Protein AF-A0A2X1QDF4-F1 (afdb_monomer_lite)

Structure (mmCIF, N/CA/C/O backbone):
data_AF-A0A2X1QDF4-F1
#
_entry.id   AF-A0A2X1QDF4-F1
#
loop_
_atom_site.group_PDB
_atom_site.id
_atom_site.type_symbol
_atom_site.label_atom_id
_atom_site.label_alt_id
_atom_site.label_comp_id
_atom_site.label_asym_id
_atom_site.label_entity_id
_atom_site.label_seq_id
_atom_site.pdbx_PDB_ins_code
_atom_site.Cartn_x
_atom_site.Cartn_y
_atom_site.Cartn_z
_atom_site.occupancy
_atom_site.B_iso_or_equiv
_atom_site.auth_seq_id
_atom_site.auth_comp_id
_atom_site.auth_asym_id
_atom_site.auth_atom_id
_atom_site.pdbx_PDB_model_num
ATOM 1 N N . MET A 1 1 ? 11.263 -20.256 -21.396 1.00 54.94 1 MET A N 1
ATOM 2 C CA . MET A 1 1 ? 12.247 -19.415 -20.663 1.00 54.94 1 MET A CA 1
ATOM 3 C C . MET A 1 1 ? 11.540 -18.807 -19.452 1.00 54.94 1 MET A C 1
ATOM 5 O O . MET A 1 1 ? 10.451 -18.285 -19.639 1.00 54.94 1 MET A O 1
ATOM 9 N N . LYS A 1 2 ? 12.070 -18.897 -18.221 1.00 68.81 2 LYS A N 1
ATOM 10 C CA . LYS A 1 2 ? 11.442 -18.217 -17.068 1.00 68.81 2 LYS A CA 1
ATOM 11 C C . LYS A 1 2 ? 11.827 -16.736 -17.085 1.00 68.81 2 LYS A C 1
ATOM 13 O O . LYS A 1 2 ? 13.004 -16.405 -16.949 1.00 68.81 2 LYS A O 1
ATOM 18 N N . TYR A 1 3 ? 10.847 -15.860 -17.288 1.00 79.25 3 TYR A N 1
ATOM 19 C CA . TYR A 1 3 ? 11.052 -14.414 -17.263 1.00 79.25 3 TYR A CA 1
ATOM 20 C C . TYR A 1 3 ? 11.155 -13.933 -15.818 1.00 79.25 3 TYR A C 1
ATOM 22 O O . TYR A 1 3 ? 10.269 -14.184 -15.009 1.00 79.25 3 TYR A O 1
ATOM 30 N N . GLN A 1 4 ? 12.256 -13.255 -15.515 1.00 83.81 4 GLN A N 1
ATOM 31 C CA . GLN A 1 4 ? 12.605 -12.790 -14.177 1.00 83.81 4 GLN A CA 1
ATOM 32 C C . GLN A 1 4 ? 13.007 -11.317 -14.245 1.00 83.81 4 GLN A C 1
ATOM 34 O O . GLN A 1 4 ? 14.184 -10.983 -14.405 1.00 83.81 4 GLN A O 1
ATOM 39 N N . LEU A 1 5 ? 12.012 -10.434 -14.335 1.00 88.62 5 LEU A N 1
ATOM 40 C CA . LEU A 1 5 ? 12.222 -8.994 -14.465 1.00 88.62 5 LEU A CA 1
ATOM 41 C C . LEU A 1 5 ? 12.079 -8.293 -13.113 1.00 88.62 5 LEU A C 1
ATOM 43 O O . LEU A 1 5 ? 11.167 -8.553 -12.326 1.00 88.62 5 LEU A O 1
ATOM 47 N N . THR A 1 6 ? 12.930 -7.302 -12.887 1.00 91.00 6 THR A N 1
ATOM 48 C CA . THR A 1 6 ? 12.725 -6.311 -11.831 1.00 91.00 6 THR A CA 1
ATOM 49 C C . THR A 1 6 ? 11.646 -5.300 -12.239 1.00 91.00 6 THR A C 1
ATOM 51 O O . THR A 1 6 ? 11.343 -5.110 -13.418 1.00 91.00 6 THR A O 1
ATOM 54 N N . ALA A 1 7 ? 11.085 -4.568 -11.270 1.00 88.81 7 ALA A N 1
ATOM 55 C CA . ALA A 1 7 ? 10.086 -3.529 -11.552 1.00 88.81 7 ALA A CA 1
ATOM 56 C C . ALA A 1 7 ? 10.603 -2.416 -12.492 1.00 88.81 7 ALA A C 1
ATOM 58 O O . ALA A 1 7 ? 9.830 -1.843 -13.261 1.00 88.81 7 ALA A O 1
ATOM 59 N N . HIS A 1 8 ? 11.904 -2.113 -12.441 1.00 93.25 8 HIS A N 1
ATOM 60 C CA . HIS A 1 8 ? 12.531 -1.110 -13.303 1.00 93.25 8 HIS A CA 1
ATOM 61 C C . HIS A 1 8 ? 12.773 -1.645 -14.721 1.00 93.25 8 HIS A C 1
ATOM 63 O O . HIS A 1 8 ? 12.490 -0.947 -15.692 1.00 93.25 8 HIS A O 1
ATOM 69 N N . GLU A 1 9 ? 13.211 -2.898 -14.858 1.00 94.75 9 GLU A N 1
ATOM 70 C CA . GLU A 1 9 ? 13.337 -3.568 -16.160 1.00 94.75 9 GLU A CA 1
ATOM 71 C C . GLU A 1 9 ? 11.977 -3.700 -16.860 1.00 94.75 9 GLU A C 1
ATOM 73 O O . GLU A 1 9 ? 11.844 -3.337 -18.029 1.00 94.75 9 GLU A O 1
ATOM 78 N N . ALA A 1 10 ? 10.941 -4.130 -16.129 1.00 94.44 10 ALA A N 1
ATOM 79 C CA . ALA A 1 10 ? 9.570 -4.217 -16.633 1.00 94.44 10 ALA A CA 1
ATOM 80 C C . ALA A 1 10 ? 9.054 -2.861 -17.142 1.00 94.44 10 ALA A C 1
ATOM 82 O O . ALA A 1 10 ? 8.398 -2.791 -18.184 1.00 94.44 10 ALA A O 1
ATOM 83 N N . ARG A 1 11 ? 9.402 -1.765 -16.450 1.00 95.75 11 ARG A N 1
ATOM 84 C CA . ARG A 1 11 ? 9.085 -0.402 -16.892 1.00 95.75 11 ARG A CA 1
ATOM 85 C C . ARG A 1 11 ? 9.759 -0.064 -18.222 1.00 95.75 11 ARG A C 1
ATOM 87 O O . ARG A 1 11 ? 9.086 0.463 -19.103 1.00 95.75 11 ARG A O 1
ATOM 94 N N . VAL A 1 12 ? 11.052 -0.353 -18.370 1.00 97.12 12 VAL A N 1
ATOM 95 C CA . VAL A 1 12 ? 11.810 -0.063 -19.600 1.00 97.12 12 VAL A CA 1
ATOM 96 C C . VAL A 1 12 ? 11.255 -0.856 -20.787 1.00 97.12 12 VAL A C 1
ATOM 98 O O . VAL A 1 12 ? 10.976 -0.265 -21.831 1.00 97.12 12 VAL A O 1
ATOM 101 N N . ILE A 1 13 ? 11.010 -2.160 -20.612 1.00 96.50 13 ILE A N 1
ATOM 102 C CA . ILE A 1 13 ? 10.411 -3.014 -21.653 1.00 96.50 13 ILE A CA 1
ATOM 103 C C . ILE A 1 13 ? 9.016 -2.503 -22.028 1.00 96.50 13 ILE A C 1
ATOM 105 O O . ILE A 1 13 ? 8.733 -2.304 -23.209 1.00 96.50 13 ILE A O 1
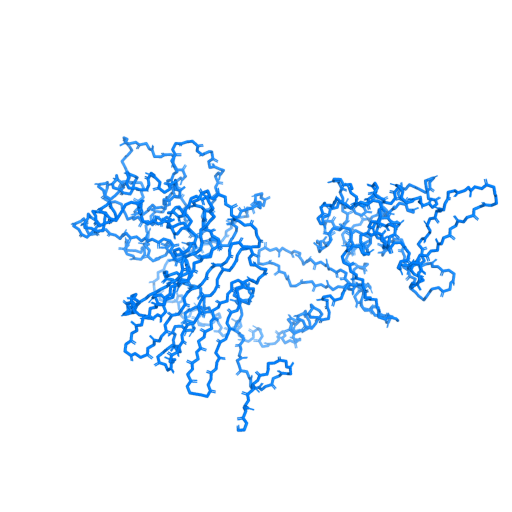ATOM 109 N N . GLY A 1 14 ? 8.166 -2.212 -21.037 1.00 96.69 14 GLY A N 1
ATOM 110 C CA . GLY A 1 14 ? 6.829 -1.670 -21.274 1.00 96.69 14 GLY A CA 1
ATOM 111 C C . GLY A 1 14 ? 6.851 -0.345 -22.045 1.00 96.69 14 GLY A C 1
ATOM 112 O O . GLY A 1 14 ? 6.025 -0.133 -22.926 1.00 96.69 14 GLY A O 1
ATOM 113 N N . CYS A 1 15 ? 7.818 0.539 -21.778 1.00 97.25 15 CYS A N 1
ATOM 114 C CA . CYS A 1 15 ? 7.968 1.792 -22.522 1.00 97.25 15 CYS A CA 1
ATOM 115 C C . CYS A 1 15 ? 8.325 1.552 -23.995 1.00 97.25 15 CYS A C 1
ATOM 117 O O . CYS A 1 15 ? 7.787 2.232 -24.867 1.00 97.25 15 CYS A O 1
ATOM 119 N N . LEU A 1 16 ? 9.214 0.599 -24.280 1.00 97.00 16 LEU A N 1
ATOM 120 C CA . LEU A 1 16 ? 9.607 0.264 -25.649 1.00 97.00 16 LEU A CA 1
ATOM 121 C C . LEU A 1 16 ? 8.455 -0.389 -26.423 1.00 97.00 16 LEU A C 1
ATOM 123 O O . LEU A 1 16 ? 8.213 0.006 -27.561 1.00 97.00 16 LEU A O 1
ATOM 127 N N . LEU A 1 17 ? 7.705 -1.301 -25.793 1.00 96.94 17 LEU A N 1
ATOM 128 C CA . LEU A 1 17 ? 6.499 -1.901 -26.378 1.00 96.94 17 LEU A CA 1
ATOM 129 C C . LEU A 1 17 ? 5.412 -0.849 -26.652 1.00 96.94 17 LEU A C 1
ATOM 131 O O . LEU A 1 17 ? 4.841 -0.811 -27.739 1.00 96.94 17 LEU A O 1
ATOM 135 N N . GLU A 1 18 ? 5.160 0.058 -25.701 1.00 97.00 18 GLU A N 1
ATOM 136 C CA . GLU A 1 18 ? 4.172 1.132 -25.866 1.00 97.00 18 GLU A CA 1
ATOM 137 C C . GLU A 1 18 ? 4.541 2.039 -27.043 1.00 97.00 18 GLU A C 1
ATOM 139 O O . GLU A 1 18 ? 3.689 2.371 -27.867 1.00 97.00 18 GLU A O 1
ATOM 144 N N . LYS A 1 19 ? 5.805 2.468 -27.130 1.00 97.00 19 LYS A N 1
ATOM 145 C CA . LYS A 1 19 ? 6.252 3.430 -28.148 1.00 97.00 19 LYS A CA 1
ATOM 146 C C . LYS A 1 19 ? 6.426 2.814 -29.527 1.00 97.00 19 LYS A C 1
ATOM 148 O O . LYS A 1 19 ? 6.257 3.544 -30.496 1.00 97.00 19 LYS A O 1
ATOM 153 N N . GLN A 1 20 ? 6.679 1.508 -29.617 1.00 96.69 20 GLN A N 1
ATOM 154 C CA . GLN A 1 20 ? 6.667 0.785 -30.889 1.00 96.69 20 GLN A CA 1
ATOM 155 C C . GLN A 1 20 ? 5.306 0.901 -31.590 1.00 96.69 20 GLN A C 1
ATOM 157 O O . GLN A 1 20 ? 5.262 1.053 -32.805 1.00 96.69 20 GLN A O 1
ATOM 162 N N . VAL A 1 21 ? 4.209 0.868 -30.824 1.00 95.75 21 VAL A N 1
ATOM 163 C CA . VAL A 1 21 ? 2.844 0.924 -31.371 1.00 95.75 21 VAL A CA 1
ATOM 164 C C . VAL A 1 21 ? 2.299 2.352 -31.420 1.00 95.75 21 VAL A C 1
ATOM 166 O O . VAL A 1 21 ? 1.736 2.770 -32.424 1.00 95.75 21 VAL A O 1
ATOM 169 N N . THR A 1 22 ? 2.460 3.124 -30.341 1.00 95.00 22 THR A N 1
ATOM 170 C CA . THR A 1 22 ? 1.823 4.452 -30.221 1.00 95.00 22 THR A CA 1
ATOM 171 C C . THR A 1 22 ? 2.556 5.569 -30.958 1.00 95.00 22 THR A C 1
ATOM 173 O O . THR A 1 22 ? 1.934 6.573 -31.291 1.00 95.00 22 THR A O 1
ATOM 176 N N . THR A 1 23 ? 3.869 5.436 -31.157 1.00 94.56 23 THR A N 1
ATOM 177 C CA . THR A 1 23 ? 4.714 6.444 -31.821 1.00 94.56 23 THR A CA 1
ATOM 178 C C . THR A 1 23 ? 5.764 5.757 -32.707 1.00 94.56 23 THR A C 1
ATOM 180 O O . THR A 1 23 ? 6.965 5.841 -32.406 1.00 94.56 23 THR A O 1
ATOM 183 N N . PRO A 1 24 ? 5.340 5.022 -33.754 1.00 93.50 24 PRO A N 1
ATOM 184 C CA . PRO A 1 24 ? 6.240 4.242 -34.603 1.00 93.50 24 PRO A CA 1
ATOM 185 C C . PRO A 1 24 ? 7.285 5.115 -35.312 1.00 93.50 24 PRO A C 1
ATOM 187 O O . PRO A 1 24 ? 8.406 4.674 -35.534 1.00 93.50 24 PRO A O 1
ATOM 190 N N . GLU A 1 25 ? 6.974 6.385 -35.582 1.00 92.75 25 GLU A N 1
ATOM 191 C CA . GLU A 1 25 ? 7.872 7.350 -36.224 1.00 92.75 25 GLU A CA 1
ATOM 192 C C . GLU A 1 25 ? 9.097 7.711 -35.370 1.00 92.75 25 GLU A C 1
ATOM 194 O O . GLU A 1 25 ? 10.119 8.164 -35.886 1.00 92.75 25 GLU A O 1
ATOM 199 N N . LYS A 1 26 ? 9.006 7.513 -34.049 1.00 90.69 26 LYS A N 1
ATOM 200 C CA . LYS A 1 26 ? 10.099 7.769 -33.096 1.00 90.69 26 LYS A CA 1
ATOM 201 C C . LYS A 1 26 ? 10.851 6.503 -32.706 1.00 90.69 26 LYS A C 1
ATOM 203 O O . LYS A 1 26 ? 11.853 6.601 -32.000 1.00 90.69 26 LYS A O 1
ATOM 208 N N . TYR A 1 27 ? 10.368 5.339 -33.124 1.00 93.31 27 TYR A N 1
ATOM 209 C CA . TYR A 1 27 ? 10.949 4.049 -32.797 1.00 93.31 27 TYR A CA 1
ATOM 210 C C . TYR A 1 27 ? 11.999 3.645 -33.850 1.00 93.31 27 TYR A C 1
ATOM 212 O O . TYR A 1 27 ? 11.766 3.870 -35.037 1.00 93.31 27 TYR A O 1
ATOM 220 N N . PRO A 1 28 ? 13.152 3.053 -33.476 1.00 95.25 28 PRO A N 1
ATOM 221 C CA . PRO A 1 28 ? 13.609 2.707 -32.125 1.00 95.25 28 PRO A CA 1
ATOM 222 C C . PRO A 1 28 ? 14.060 3.899 -31.271 1.00 95.25 28 PRO A C 1
ATOM 224 O O . PRO A 1 28 ? 14.460 4.946 -31.783 1.00 95.25 28 PRO A O 1
ATOM 227 N N . LEU A 1 29 ? 14.007 3.733 -29.945 1.00 95.75 29 LEU A N 1
ATOM 228 C CA . LEU A 1 29 ? 14.217 4.826 -28.988 1.00 95.75 29 LEU A CA 1
ATOM 229 C C . LEU A 1 29 ? 15.695 5.008 -28.620 1.00 95.75 29 LEU A C 1
ATOM 231 O O . LEU A 1 29 ? 16.404 4.031 -28.405 1.00 95.75 29 LEU A O 1
ATOM 235 N N . SER A 1 30 ? 16.147 6.254 -28.468 1.00 95.56 30 SER A N 1
ATOM 236 C CA . SER A 1 30 ? 17.421 6.568 -27.801 1.00 95.56 30 SER A CA 1
ATOM 237 C C . SER A 1 30 ? 17.284 6.500 -26.274 1.00 95.56 30 SER A C 1
ATOM 239 O O . SER A 1 30 ? 16.171 6.517 -25.745 1.00 95.56 30 SER A O 1
ATOM 241 N N . VAL A 1 31 ? 18.407 6.501 -25.551 1.00 96.12 31 VAL A N 1
ATOM 242 C CA . VAL A 1 31 ? 18.443 6.497 -24.072 1.00 96.12 31 VAL A CA 1
ATOM 243 C C . VAL A 1 31 ? 17.565 7.609 -23.483 1.00 96.12 31 VAL A C 1
ATOM 245 O O . VAL A 1 31 ? 16.684 7.341 -22.668 1.00 96.12 31 VAL A O 1
ATOM 248 N N . ASN A 1 32 ? 17.703 8.840 -23.983 1.00 95.56 32 ASN A N 1
ATOM 249 C CA . ASN A 1 32 ? 16.918 9.995 -23.528 1.00 95.56 32 ASN A CA 1
ATOM 250 C C . ASN A 1 32 ? 15.413 9.836 -23.772 1.00 95.56 32 ASN A C 1
ATOM 252 O O . ASN A 1 32 ? 14.587 10.247 -22.948 1.00 95.56 32 ASN A O 1
ATOM 256 N N . ALA A 1 33 ? 15.036 9.210 -24.890 1.00 96.44 33 ALA A N 1
ATOM 257 C CA . ALA A 1 33 ? 13.639 8.916 -25.178 1.00 96.44 33 ALA A CA 1
ATOM 258 C C . ALA A 1 33 ? 13.083 7.847 -24.220 1.00 96.44 33 ALA A C 1
ATOM 260 O O . ALA A 1 33 ? 11.949 7.984 -23.755 1.00 96.44 33 ALA A O 1
ATOM 261 N N . VAL A 1 34 ? 13.885 6.839 -23.854 1.00 96.94 34 VAL A N 1
ATOM 262 C CA . VAL A 1 34 ? 13.515 5.829 -22.847 1.00 96.94 34 VAL A CA 1
ATOM 263 C C . VAL A 1 34 ? 13.364 6.465 -21.461 1.00 96.94 34 VAL A C 1
ATOM 265 O O . VAL A 1 34 ? 12.340 6.246 -20.817 1.00 96.94 34 VAL A O 1
ATOM 268 N N . VAL A 1 35 ? 14.303 7.314 -21.025 1.00 97.19 35 VAL A N 1
ATOM 269 C CA . VAL A 1 35 ? 14.206 8.069 -19.756 1.00 97.19 35 VAL A CA 1
ATOM 270 C C . VAL A 1 35 ? 12.907 8.872 -19.706 1.00 97.19 35 VAL A C 1
ATOM 272 O O . VAL A 1 35 ? 12.126 8.763 -18.756 1.00 97.19 35 VAL A O 1
ATOM 275 N N . THR A 1 36 ? 12.629 9.625 -20.774 1.00 97.12 36 THR A N 1
ATOM 276 C CA . THR A 1 36 ? 11.406 10.427 -20.895 1.00 97.12 36 THR A CA 1
ATOM 277 C C . THR A 1 36 ? 10.156 9.551 -20.816 1.00 97.12 36 THR A C 1
ATOM 279 O O . THR A 1 36 ? 9.198 9.918 -20.139 1.00 97.12 36 THR A O 1
ATOM 282 N N . ALA A 1 37 ? 10.158 8.383 -21.467 1.00 96.25 37 ALA A N 1
ATOM 283 C CA . ALA A 1 37 ? 9.042 7.441 -21.450 1.00 96.25 37 ALA A CA 1
ATOM 284 C C . ALA A 1 37 ? 8.833 6.776 -20.074 1.00 96.25 37 ALA A C 1
ATOM 286 O O . ALA A 1 37 ? 7.688 6.586 -19.653 1.00 96.25 37 ALA A O 1
ATOM 287 N N . CYS A 1 38 ? 9.904 6.442 -19.351 1.00 95.69 38 CYS A N 1
ATOM 288 C CA . CYS A 1 38 ? 9.839 5.832 -18.018 1.00 95.69 38 CYS A CA 1
ATOM 289 C C . CYS A 1 38 ? 9.266 6.786 -16.961 1.00 95.69 38 CYS A C 1
ATOM 291 O O . CYS A 1 38 ? 8.495 6.353 -16.097 1.00 95.69 38 CYS A O 1
ATOM 293 N N . ASN A 1 39 ? 9.598 8.076 -17.077 1.00 95.75 39 ASN A N 1
ATOM 294 C CA . ASN A 1 39 ? 9.271 9.125 -16.108 1.00 95.75 39 ASN A CA 1
ATOM 295 C C . ASN A 1 39 ? 7.989 9.911 -16.451 1.00 95.75 39 ASN A C 1
ATOM 297 O O . ASN A 1 39 ? 7.716 10.961 -15.864 1.00 95.75 39 ASN A O 1
ATOM 301 N N . GLN A 1 40 ? 7.175 9.432 -17.401 1.00 94.31 40 GLN A N 1
ATOM 302 C CA . GLN A 1 40 ? 5.914 10.093 -17.746 1.00 94.31 40 GLN A CA 1
ATOM 303 C C . GLN A 1 40 ? 4.954 10.129 -16.549 1.00 94.31 40 GLN A C 1
ATOM 305 O O . GLN A 1 40 ? 4.766 9.145 -15.835 1.00 94.31 40 GLN A O 1
ATOM 310 N N . LYS A 1 41 ? 4.286 11.273 -16.358 1.00 92.38 41 LYS A N 1
ATOM 311 C CA . LYS A 1 41 ? 3.266 11.448 -15.308 1.00 92.38 41 LYS A CA 1
ATOM 312 C C . LYS A 1 41 ? 1.948 10.740 -15.634 1.00 92.38 41 LYS A C 1
ATOM 314 O O . LYS A 1 41 ? 1.140 10.504 -14.741 1.00 92.38 41 LYS A O 1
ATOM 319 N N . THR A 1 42 ? 1.707 10.431 -16.907 1.00 91.88 42 THR A N 1
ATOM 320 C CA . THR A 1 42 ? 0.485 9.780 -17.389 1.00 91.88 42 THR A CA 1
ATOM 321 C C . THR A 1 42 ? 0.787 8.346 -17.808 1.00 91.88 42 THR A C 1
ATOM 323 O O . THR A 1 42 ? 1.878 8.042 -18.275 1.00 91.88 42 THR A O 1
ATOM 326 N N . ASN A 1 43 ? -0.185 7.445 -17.640 1.00 92.38 43 ASN A N 1
ATOM 327 C CA . ASN A 1 43 ? -0.071 6.025 -18.021 1.00 92.38 43 ASN A CA 1
ATOM 328 C C . ASN A 1 43 ? 1.075 5.260 -17.338 1.00 92.38 43 ASN A C 1
ATOM 330 O O . ASN A 1 43 ? 1.528 4.243 -17.858 1.00 92.38 43 ASN A O 1
ATOM 334 N N . ARG A 1 44 ? 1.525 5.729 -16.168 1.00 94.50 44 ARG A N 1
ATOM 335 C CA . ARG A 1 44 ? 2.527 5.067 -15.326 1.00 94.50 44 ARG A CA 1
ATOM 336 C C . ARG A 1 44 ? 1.993 4.936 -13.908 1.00 94.50 44 ARG A C 1
ATOM 338 O O . ARG A 1 44 ? 1.529 5.913 -13.325 1.00 94.50 44 ARG A O 1
ATOM 345 N N . GLU A 1 45 ? 2.065 3.735 -13.348 1.00 88.75 45 GLU A N 1
ATOM 346 C CA . GLU A 1 45 ? 1.751 3.490 -11.939 1.00 88.75 45 GLU A CA 1
ATOM 347 C C . GLU A 1 45 ? 2.749 2.450 -11.395 1.00 88.75 45 GLU A C 1
ATOM 349 O O . GLU A 1 45 ? 2.717 1.304 -11.837 1.00 88.75 45 GLU A O 1
ATOM 354 N N . PRO A 1 46 ? 3.678 2.828 -10.491 1.00 92.06 46 PRO A N 1
ATOM 355 C CA . PRO A 1 46 ? 3.928 4.177 -9.969 1.00 92.06 46 PRO A CA 1
ATOM 356 C C . PRO A 1 46 ? 4.639 5.092 -10.983 1.00 92.06 46 PRO A C 1
ATOM 358 O O . PRO A 1 46 ? 5.351 4.621 -11.877 1.00 92.06 46 PRO A O 1
ATOM 361 N N . VAL A 1 47 ? 4.478 6.407 -10.814 1.00 92.44 47 VAL A N 1
ATOM 362 C CA . VAL A 1 47 ? 5.312 7.409 -11.500 1.00 92.44 47 VAL A CA 1
ATOM 363 C C . VAL A 1 47 ? 6.734 7.305 -10.945 1.00 92.44 47 VAL A C 1
ATOM 365 O O . VAL A 1 47 ? 6.913 7.252 -9.729 1.00 92.44 47 VAL A O 1
ATOM 368 N N . MET A 1 48 ? 7.721 7.229 -11.837 1.00 90.19 48 MET A N 1
ATOM 369 C CA . MET A 1 48 ? 9.140 7.080 -11.501 1.00 90.19 48 MET A CA 1
ATOM 370 C C . MET A 1 48 ? 9.927 8.343 -11.873 1.00 90.19 48 MET A C 1
ATOM 372 O O . MET A 1 48 ? 9.438 9.193 -12.618 1.00 90.19 48 MET A O 1
ATOM 376 N N . SER A 1 49 ? 11.143 8.447 -11.341 1.00 93.75 49 SER A N 1
ATOM 377 C CA . SER A 1 49 ? 12.109 9.509 -11.630 1.00 93.75 49 SER A CA 1
ATOM 378 C C . SER A 1 49 ? 13.505 8.901 -11.794 1.00 93.75 49 SER A C 1
ATOM 380 O O . SER A 1 49 ? 14.374 9.103 -10.951 1.00 93.75 49 SER A O 1
ATOM 382 N N . LEU A 1 50 ? 13.677 8.087 -12.836 1.00 93.44 50 LEU A N 1
ATOM 383 C CA . LEU A 1 50 ? 14.940 7.417 -13.151 1.00 93.44 50 LEU A CA 1
ATOM 384 C C . LEU A 1 50 ? 15.902 8.387 -13.834 1.00 93.44 50 LEU A C 1
ATOM 386 O O . LEU A 1 50 ? 15.494 9.139 -14.725 1.00 93.44 50 LEU A O 1
ATOM 390 N N . SER A 1 51 ? 17.164 8.350 -13.425 1.00 96.38 51 SER A N 1
ATOM 391 C CA . SER A 1 51 ? 18.256 9.068 -14.079 1.00 96.38 51 SER A CA 1
ATOM 392 C C . SER A 1 51 ? 18.681 8.387 -15.385 1.00 96.38 51 SER A C 1
ATOM 394 O O . SER A 1 51 ? 18.378 7.219 -15.635 1.00 96.38 51 SER A O 1
ATOM 396 N N . GLU A 1 52 ? 19.397 9.124 -16.235 1.00 96.62 52 GLU A N 1
ATOM 397 C CA . GLU A 1 52 ? 19.915 8.598 -17.503 1.00 96.62 52 GLU A CA 1
ATOM 398 C C . GLU A 1 52 ? 20.879 7.424 -17.292 1.00 96.62 52 GLU A C 1
ATOM 400 O O . GLU A 1 52 ? 20.766 6.411 -17.979 1.00 96.62 52 GLU A O 1
ATOM 405 N N . SER A 1 53 ? 21.762 7.508 -16.291 1.00 95.38 53 SER A N 1
ATOM 406 C CA . SER A 1 53 ? 22.714 6.443 -15.960 1.00 95.38 53 SER A CA 1
ATOM 407 C C . SER A 1 53 ? 22.029 5.174 -15.444 1.00 95.38 53 SER A C 1
ATOM 409 O O . SER A 1 53 ? 22.421 4.072 -15.827 1.00 95.38 53 SER A O 1
ATOM 411 N N . GLU A 1 54 ? 20.977 5.303 -14.628 1.00 95.06 54 GLU A N 1
ATOM 412 C CA . GLU A 1 54 ? 20.171 4.158 -14.184 1.00 95.06 54 GLU A CA 1
ATOM 413 C C . GLU A 1 54 ? 19.475 3.474 -15.365 1.00 95.06 54 GLU A C 1
ATOM 415 O O . GLU A 1 54 ? 19.493 2.248 -15.470 1.00 95.06 54 GLU A O 1
ATOM 420 N N . VAL A 1 55 ? 18.884 4.251 -16.280 1.00 96.75 55 VAL A N 1
ATOM 421 C CA . VAL A 1 55 ? 18.232 3.701 -17.477 1.00 96.75 55 VAL A CA 1
ATOM 422 C C . VAL A 1 55 ? 19.247 3.046 -18.409 1.00 96.75 55 VAL A C 1
ATOM 424 O O . VAL A 1 55 ? 18.966 1.964 -18.918 1.00 96.75 55 VAL A O 1
ATOM 427 N N . GLN A 1 56 ? 20.427 3.640 -18.596 1.00 96.62 56 GLN A N 1
ATOM 428 C CA . GLN A 1 56 ? 21.498 3.049 -19.396 1.00 96.62 56 GLN A CA 1
ATOM 429 C C . GLN A 1 56 ? 21.920 1.681 -18.839 1.00 96.62 56 GLN A C 1
ATOM 431 O O . GLN A 1 56 ? 21.917 0.699 -19.576 1.00 96.62 56 GLN A O 1
ATOM 436 N N . ALA A 1 57 ? 22.159 1.576 -17.528 1.00 96.38 57 ALA A N 1
ATOM 437 C CA . ALA A 1 57 ? 22.518 0.307 -16.891 1.00 96.38 57 ALA A CA 1
ATOM 438 C C . ALA A 1 57 ? 21.430 -0.778 -17.051 1.00 96.38 57 ALA A C 1
ATOM 440 O O . ALA A 1 57 ? 21.735 -1.961 -17.244 1.00 96.38 57 ALA A O 1
ATOM 441 N N . LEU A 1 58 ? 20.151 -0.386 -17.001 1.00 96.50 58 LEU A N 1
ATOM 442 C CA . LEU A 1 58 ? 19.025 -1.290 -17.258 1.00 96.50 58 LEU A CA 1
ATOM 443 C C . LEU A 1 58 ? 18.986 -1.739 -18.722 1.00 96.50 58 LEU A C 1
ATOM 445 O O . LEU A 1 58 ? 18.797 -2.925 -18.986 1.00 96.50 58 LEU A O 1
ATOM 449 N N . LEU A 1 59 ? 19.187 -0.822 -19.671 1.00 96.38 59 LEU A N 1
ATOM 450 C CA . LEU A 1 59 ? 19.241 -1.139 -21.100 1.00 96.38 59 LEU A CA 1
ATOM 451 C C . LEU A 1 59 ? 20.377 -2.122 -21.402 1.00 96.38 59 LEU A C 1
ATOM 453 O O . LEU A 1 59 ? 20.133 -3.132 -22.059 1.00 96.38 59 LEU A O 1
ATOM 457 N N . ASP A 1 60 ? 21.571 -1.894 -20.854 1.00 95.44 60 ASP A N 1
ATOM 458 C CA . ASP A 1 60 ? 22.727 -2.782 -21.029 1.00 95.44 60 ASP A CA 1
ATOM 459 C C . ASP A 1 60 ? 22.446 -4.189 -20.484 1.00 95.44 60 ASP A C 1
ATOM 461 O O . ASP A 1 60 ? 22.729 -5.198 -21.136 1.00 95.44 60 ASP A O 1
ATOM 465 N N . THR A 1 61 ? 21.808 -4.267 -19.312 1.00 95.12 61 THR A N 1
ATOM 466 C CA . THR A 1 61 ? 21.397 -5.541 -18.704 1.00 95.12 61 THR A CA 1
ATOM 467 C C . THR A 1 61 ? 20.372 -6.272 -19.573 1.00 95.12 61 THR A C 1
ATOM 469 O O . THR A 1 61 ? 20.502 -7.472 -19.821 1.00 95.12 61 THR A O 1
ATOM 472 N N . LEU A 1 62 ? 19.367 -5.560 -20.083 1.00 94.69 62 LEU A N 1
ATOM 473 C CA . LEU A 1 62 ? 18.309 -6.130 -20.917 1.00 94.69 62 LEU A CA 1
ATOM 474 C C . LEU A 1 62 ? 18.805 -6.557 -22.307 1.00 94.69 62 LEU A C 1
ATOM 476 O O . LEU A 1 62 ? 18.335 -7.568 -22.832 1.00 94.69 62 LEU A O 1
ATOM 480 N N . VAL A 1 63 ? 19.774 -5.841 -22.883 1.00 95.44 63 VAL A N 1
ATOM 481 C CA . VAL A 1 63 ? 20.464 -6.239 -24.122 1.00 95.44 63 VAL A CA 1
ATOM 482 C C . VAL A 1 63 ? 21.286 -7.506 -23.889 1.00 95.44 63 VAL A C 1
ATOM 484 O O . VAL A 1 63 ? 21.177 -8.454 -24.666 1.00 95.44 63 VAL A O 1
ATOM 487 N N . LYS A 1 64 ? 22.041 -7.577 -22.782 1.00 94.06 64 LYS A N 1
ATOM 488 C CA . LYS A 1 64 ? 22.814 -8.774 -22.405 1.00 94.06 64 LYS A CA 1
ATOM 489 C C . LYS A 1 64 ? 21.925 -10.004 -22.196 1.00 94.06 64 LYS A C 1
ATOM 491 O O . LYS A 1 64 ? 22.345 -11.118 -22.484 1.00 94.06 64 LYS A O 1
ATOM 496 N N . ARG A 1 65 ? 20.694 -9.805 -21.718 1.00 92.06 65 ARG A N 1
ATOM 497 C CA . ARG A 1 65 ? 19.672 -10.854 -21.548 1.00 92.06 65 ARG A CA 1
ATOM 498 C C . ARG A 1 65 ? 18.852 -11.126 -22.817 1.00 92.06 65 ARG A C 1
ATOM 500 O O . ARG A 1 65 ? 17.908 -11.904 -22.763 1.00 92.06 65 ARG A O 1
ATOM 507 N N . HIS A 1 66 ? 19.198 -10.488 -23.936 1.00 92.44 66 HIS A N 1
ATOM 508 C CA . HIS A 1 66 ? 18.535 -10.606 -25.238 1.00 92.44 66 HIS A CA 1
ATOM 509 C C . HIS A 1 66 ? 17.064 -10.159 -25.285 1.00 92.44 66 HIS A C 1
ATOM 511 O O . HIS A 1 66 ? 16.374 -10.433 -26.266 1.00 92.44 66 HIS A O 1
ATOM 517 N N . TYR A 1 67 ? 16.586 -9.411 -24.286 1.00 93.06 67 TYR A N 1
ATOM 518 C CA . TYR A 1 67 ? 15.253 -8.805 -24.333 1.00 93.06 67 TYR A CA 1
ATOM 519 C C . TYR A 1 67 ? 15.201 -7.566 -25.216 1.00 93.06 67 TYR A C 1
ATOM 521 O O . TYR A 1 67 ? 14.127 -7.212 -25.694 1.00 93.06 67 TYR A O 1
ATOM 529 N N . LEU A 1 68 ? 16.343 -6.918 -25.450 1.00 95.00 68 LEU A N 1
ATOM 530 C CA . LEU A 1 68 ? 16.484 -5.755 -26.320 1.00 95.00 68 LEU A CA 1
ATOM 531 C C . LEU A 1 68 ? 17.617 -5.971 -27.330 1.00 95.00 68 LEU A C 1
ATOM 533 O O . LEU A 1 68 ? 18.499 -6.808 -27.130 1.00 95.00 68 LEU A O 1
ATOM 537 N N . ARG A 1 69 ? 17.612 -5.185 -28.407 1.00 94.06 69 ARG A N 1
ATOM 538 C CA . ARG A 1 69 ? 18.702 -5.093 -29.385 1.00 94.06 69 ARG A CA 1
ATOM 539 C C . ARG A 1 69 ? 19.123 -3.641 -29.549 1.00 94.06 69 ARG A C 1
ATOM 541 O O . ARG A 1 69 ? 18.275 -2.755 -29.600 1.00 94.06 69 ARG A O 1
ATOM 548 N N . THR A 1 70 ? 20.421 -3.406 -29.667 1.00 93.31 70 THR A N 1
ATOM 549 C CA . THR A 1 70 ? 20.952 -2.104 -30.066 1.00 93.31 70 THR A CA 1
ATOM 550 C C . THR A 1 70 ? 20.916 -1.966 -31.585 1.00 93.31 70 THR A C 1
ATOM 552 O O . THR A 1 70 ? 21.300 -2.872 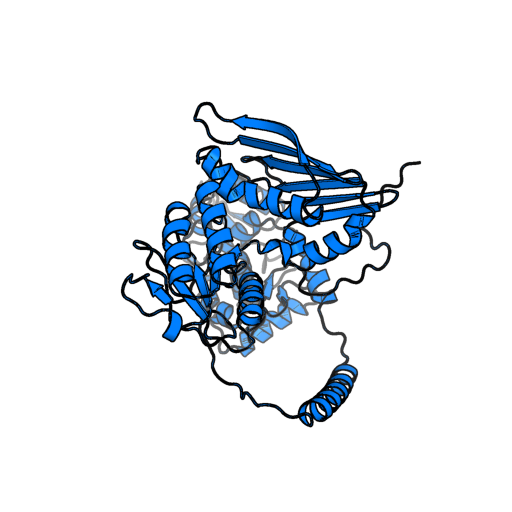-32.321 1.00 93.31 70 THR A O 1
ATOM 555 N N . VAL A 1 71 ? 20.452 -0.816 -32.060 1.00 90.50 71 VAL A N 1
ATOM 556 C CA . VAL A 1 71 ? 20.486 -0.434 -33.469 1.00 90.50 71 VAL A CA 1
ATOM 557 C C . VAL A 1 71 ? 21.412 0.757 -33.610 1.00 90.50 71 VAL A C 1
ATOM 559 O O . VAL A 1 71 ? 21.143 1.845 -33.093 1.00 90.50 71 VAL A O 1
ATOM 562 N N . SER A 1 72 ? 22.504 0.535 -34.327 1.00 84.19 72 SER A N 1
ATOM 563 C CA . SER A 1 72 ? 23.446 1.561 -34.754 1.00 84.19 72 SER A CA 1
ATOM 564 C C . SER A 1 72 ? 23.450 1.593 -36.278 1.00 84.19 72 SER A C 1
ATOM 566 O O . SER A 1 72 ? 23.899 0.648 -36.923 1.00 84.19 72 SER A O 1
ATOM 568 N N . GLY A 1 73 ? 22.905 2.664 -36.855 1.00 72.88 73 GLY A N 1
ATOM 569 C CA . GLY A 1 73 ? 22.950 2.891 -38.298 1.00 72.88 73 GLY A CA 1
ATOM 570 C C . GLY A 1 73 ? 24.322 3.409 -38.727 1.00 72.88 73 GLY A C 1
ATOM 571 O O . GLY A 1 73 ? 24.958 4.165 -37.990 1.00 72.88 73 GLY A O 1
ATOM 572 N N . PHE A 1 74 ? 24.768 3.042 -39.929 1.00 58.53 74 PHE A N 1
ATOM 573 C CA . PHE A 1 74 ? 26.006 3.569 -40.502 1.00 58.53 74 PHE A CA 1
ATOM 574 C C . PHE A 1 74 ? 25.928 5.105 -40.596 1.00 58.53 74 PHE A C 1
ATOM 576 O O . PHE A 1 74 ? 25.000 5.648 -41.191 1.00 58.53 74 PHE A O 1
ATOM 583 N N . GLY A 1 75 ? 26.860 5.810 -39.946 1.00 68.56 75 GLY A N 1
ATOM 584 C CA . GLY A 1 75 ? 26.898 7.280 -39.891 1.00 68.56 75 GLY A CA 1
ATOM 585 C C . GLY A 1 75 ? 26.102 7.938 -38.753 1.00 68.56 75 GLY A C 1
ATOM 586 O O . GLY A 1 75 ? 26.255 9.140 -38.538 1.00 68.56 75 GLY A O 1
ATOM 587 N N . ASN A 1 76 ? 25.308 7.191 -37.974 1.00 72.56 76 ASN A N 1
ATOM 588 C CA . ASN A 1 76 ? 24.572 7.740 -36.832 1.00 72.56 76 ASN A CA 1
ATOM 589 C C . ASN A 1 76 ? 25.222 7.321 -35.505 1.00 72.56 76 ASN A C 1
ATOM 591 O O . ASN A 1 76 ? 25.244 6.145 -35.154 1.00 72.56 76 ASN A O 1
ATOM 595 N N . ARG A 1 77 ? 25.753 8.299 -34.760 1.00 79.31 77 ARG A N 1
ATOM 596 C CA . ARG A 1 77 ? 26.479 8.066 -33.496 1.00 79.31 77 ARG A CA 1
ATOM 597 C C . ARG A 1 77 ? 25.565 7.724 -32.315 1.00 79.31 77 ARG A C 1
ATOM 599 O O . ARG A 1 77 ? 26.059 7.292 -31.280 1.00 79.31 77 ARG A O 1
ATOM 606 N N . VAL A 1 78 ? 24.255 7.947 -32.436 1.00 86.44 78 VAL A N 1
ATOM 607 C CA . VAL A 1 78 ? 23.306 7.735 -31.335 1.00 86.44 78 VAL A CA 1
ATOM 608 C C . VAL A 1 78 ? 22.786 6.301 -31.357 1.00 86.44 78 VAL A C 1
ATOM 610 O O . VAL A 1 78 ? 22.022 5.929 -32.248 1.00 86.44 78 VAL A O 1
ATOM 613 N N . THR A 1 79 ? 23.150 5.518 -30.341 1.00 91.12 79 THR A N 1
ATOM 614 C CA . THR A 1 79 ? 22.614 4.169 -30.128 1.00 91.12 79 THR A CA 1
ATOM 615 C C . THR A 1 79 ? 21.119 4.229 -29.831 1.00 91.12 79 THR A C 1
ATOM 617 O O . THR A 1 79 ? 20.669 4.952 -28.934 1.00 91.12 79 THR A O 1
ATOM 620 N N . LYS A 1 80 ? 20.343 3.445 -30.580 1.00 94.62 80 LYS A N 1
ATOM 621 C CA . LYS A 1 80 ? 18.909 3.252 -30.356 1.00 94.62 80 LYS A CA 1
ATOM 622 C C . LYS A 1 80 ? 18.628 1.822 -29.905 1.00 94.62 80 LYS A C 1
ATOM 624 O O . LYS A 1 80 ? 19.442 0.931 -30.130 1.00 94.62 80 LYS A O 1
ATOM 629 N N . TYR A 1 81 ? 17.479 1.605 -29.279 1.00 96.25 81 TYR A N 1
ATOM 630 C CA . TYR A 1 81 ? 17.098 0.325 -28.692 1.00 96.25 81 TYR A CA 1
ATOM 631 C C . TYR A 1 81 ? 15.770 -0.160 -29.269 1.00 96.25 81 TYR A C 1
ATOM 633 O O . TYR A 1 81 ? 14.764 0.554 -29.250 1.00 96.25 81 TYR A O 1
ATOM 641 N N . GLU A 1 82 ? 15.789 -1.395 -29.758 1.00 95.00 82 GLU A N 1
ATOM 642 C CA . GLU A 1 82 ? 14.626 -2.167 -30.182 1.00 95.00 82 GLU A CA 1
ATOM 643 C C . GLU A 1 82 ? 14.282 -3.216 -29.126 1.00 95.00 82 GLU A C 1
ATOM 645 O O . GLU A 1 82 ? 15.155 -3.749 -28.439 1.00 95.00 82 GLU A O 1
ATOM 650 N N . GLN A 1 83 ? 13.000 -3.539 -29.017 1.00 95.12 83 GLN A N 1
ATOM 651 C CA . GLN A 1 83 ? 12.501 -4.607 -28.170 1.00 95.12 83 GLN A CA 1
ATOM 652 C C . GLN A 1 83 ? 12.588 -5.925 -28.938 1.00 95.12 83 GLN A C 1
ATOM 654 O O . GLN A 1 83 ? 12.190 -6.012 -30.096 1.00 95.12 83 GLN A O 1
ATOM 659 N N . ARG A 1 84 ? 13.122 -6.948 -28.277 1.00 93.75 84 ARG A N 1
ATOM 660 C CA . ARG A 1 84 ? 13.108 -8.347 -28.723 1.00 93.75 84 ARG A CA 1
ATOM 661 C C . ARG A 1 84 ? 12.312 -9.241 -27.773 1.00 93.75 84 ARG A C 1
ATOM 663 O O . ARG A 1 84 ? 12.361 -10.461 -27.903 1.00 93.75 84 ARG A O 1
ATOM 670 N N . PHE A 1 85 ? 11.594 -8.631 -26.834 1.00 92.31 85 PHE A N 1
ATOM 671 C CA . PHE A 1 85 ? 10.841 -9.301 -25.787 1.00 92.31 85 PHE A CA 1
ATOM 672 C C . PHE A 1 85 ? 9.746 -10.202 -26.363 1.00 92.31 85 PHE A C 1
ATOM 674 O O . PHE A 1 85 ? 9.639 -11.355 -25.957 1.00 92.31 85 PHE A O 1
ATOM 681 N N . CYS A 1 86 ? 8.985 -9.708 -27.342 1.00 91.69 86 CYS A N 1
ATOM 682 C CA . CYS A 1 86 ? 7.976 -10.487 -28.057 1.00 91.69 86 CYS A CA 1
ATOM 683 C C . CYS A 1 86 ? 8.020 -10.203 -29.562 1.00 91.69 86 CYS A C 1
ATOM 685 O O . CYS A 1 86 ? 8.471 -9.138 -29.992 1.00 91.69 86 CYS A O 1
ATOM 687 N N . ASN A 1 87 ? 7.518 -11.146 -30.363 1.00 92.25 87 ASN A N 1
ATOM 688 C CA . ASN A 1 87 ? 7.411 -11.036 -31.825 1.00 92.25 87 ASN A CA 1
ATOM 689 C C . ASN A 1 87 ? 8.742 -10.766 -32.547 1.00 92.25 87 ASN A C 1
ATOM 691 O O . ASN A 1 87 ? 8.747 -10.223 -33.648 1.00 92.25 87 ASN A O 1
ATOM 695 N N . SER A 1 88 ? 9.878 -11.151 -31.958 1.00 89.00 88 SER A N 1
ATOM 696 C CA . SER A 1 88 ? 11.167 -11.090 -32.654 1.00 89.00 88 SER A CA 1
ATOM 697 C C . SER A 1 88 ? 11.353 -12.301 -33.570 1.00 89.00 88 SER A C 1
ATOM 699 O O . SER A 1 88 ? 10.734 -13.340 -33.343 1.00 89.00 88 SER A O 1
ATOM 701 N N . GLU A 1 89 ? 12.203 -12.188 -34.592 1.00 81.88 89 GLU A N 1
ATOM 702 C CA . GLU A 1 89 ? 12.439 -13.251 -35.589 1.00 81.88 89 GLU A CA 1
ATOM 703 C C . GLU A 1 89 ? 12.801 -14.598 -34.946 1.00 81.88 89 GLU A C 1
ATOM 705 O O . GLU A 1 89 ? 12.252 -15.628 -35.320 1.00 81.88 89 GLU A O 1
ATOM 710 N N . PHE A 1 90 ? 13.642 -14.567 -33.909 1.00 79.81 90 PHE A N 1
ATOM 711 C CA . PHE A 1 90 ? 14.171 -15.755 -33.226 1.00 79.81 90 PHE A CA 1
ATOM 712 C C . PHE A 1 90 ? 13.576 -15.991 -31.828 1.00 79.81 90 PHE A C 1
ATOM 714 O O . PHE A 1 90 ? 14.087 -16.820 -31.085 1.00 79.81 90 PHE A O 1
ATOM 721 N N . GLY A 1 91 ? 12.584 -15.199 -31.411 1.00 81.25 91 GLY A N 1
ATOM 722 C CA . GLY A 1 91 ? 11.969 -15.321 -30.088 1.00 81.25 91 GLY A CA 1
ATOM 723 C C . GLY A 1 91 ? 10.733 -16.216 -30.111 1.00 81.25 91 GLY A C 1
ATOM 724 O O . GLY A 1 91 ? 9.854 -16.009 -30.951 1.00 81.25 91 GLY A O 1
ATOM 725 N N . ASP A 1 92 ? 10.644 -17.136 -29.150 1.00 83.38 92 ASP A N 1
ATOM 726 C CA . ASP A 1 92 ? 9.513 -18.066 -28.997 1.00 83.38 92 ASP A CA 1
ATOM 727 C C . ASP A 1 92 ? 8.220 -17.355 -28.561 1.00 83.38 92 ASP A C 1
ATOM 729 O O . ASP A 1 92 ? 7.120 -17.773 -28.913 1.00 83.38 92 ASP A O 1
ATOM 733 N N . LEU A 1 93 ? 8.339 -16.236 -27.834 1.00 89.19 93 LEU A N 1
ATOM 734 C CA . LEU A 1 93 ? 7.189 -15.476 -27.347 1.00 89.19 93 LEU A CA 1
ATOM 735 C C . LEU A 1 93 ? 6.535 -14.676 -28.481 1.00 89.19 93 LEU A C 1
ATOM 737 O O . LEU A 1 93 ? 6.974 -13.572 -28.832 1.00 89.19 93 LEU A O 1
ATOM 741 N N . LYS A 1 94 ? 5.455 -15.231 -29.034 1.00 90.88 94 LYS A N 1
ATOM 742 C CA . LYS A 1 94 ? 4.599 -14.575 -30.030 1.00 90.88 94 LYS A CA 1
ATOM 743 C C . LYS A 1 94 ? 3.308 -14.090 -29.380 1.00 90.88 94 LYS A C 1
ATOM 745 O O . LYS A 1 94 ? 2.565 -14.891 -28.821 1.00 90.88 94 LYS A O 1
ATOM 750 N N . LEU A 1 95 ? 3.051 -12.789 -29.456 1.00 93.31 95 LEU A N 1
ATOM 751 C CA . LEU A 1 95 ? 1.871 -12.134 -28.895 1.00 93.31 95 LEU A CA 1
ATOM 752 C C . LEU A 1 95 ? 1.114 -11.406 -30.013 1.00 93.31 95 LEU A C 1
ATOM 754 O O . LEU A 1 95 ? 1.701 -10.640 -30.776 1.00 93.31 95 LEU A O 1
ATOM 758 N N . SER A 1 96 ? -0.194 -11.604 -30.092 1.00 95.31 96 SER A N 1
ATOM 759 C CA . SER A 1 96 ? -1.100 -10.818 -30.932 1.00 95.31 96 SER A CA 1
ATOM 760 C C . SER A 1 96 ? -1.111 -9.339 -30.524 1.00 95.31 96 SER A C 1
ATOM 762 O O . SER A 1 96 ? -0.676 -8.967 -29.432 1.00 95.31 96 SER A O 1
ATOM 764 N N . ALA A 1 97 ? -1.639 -8.464 -31.384 1.00 94.06 97 ALA A N 1
ATOM 765 C CA . ALA A 1 97 ? -1.711 -7.030 -31.090 1.00 94.06 97 ALA A CA 1
ATOM 766 C C . ALA A 1 97 ? -2.509 -6.727 -29.801 1.00 94.06 97 ALA A C 1
ATOM 768 O O . ALA A 1 97 ? -2.078 -5.902 -28.990 1.00 94.06 97 ALA A O 1
ATOM 769 N N . GLY A 1 98 ? -3.614 -7.448 -29.570 1.00 94.06 98 GLY A N 1
ATOM 770 C CA . GLY A 1 98 ? -4.405 -7.351 -28.340 1.00 94.06 98 GLY A CA 1
ATOM 771 C C . GLY A 1 98 ? -3.631 -7.813 -27.101 1.00 94.06 98 GLY A C 1
ATOM 772 O O . GLY A 1 98 ? -3.614 -7.114 -26.084 1.00 94.06 98 GLY A O 1
ATOM 773 N N . GLU A 1 99 ? -2.914 -8.938 -27.193 1.00 95.38 99 GLU A N 1
ATOM 774 C CA . GLU A 1 99 ? -2.063 -9.438 -26.105 1.00 95.38 99 GLU A CA 1
ATOM 775 C C . GLU A 1 99 ? -0.926 -8.458 -25.773 1.00 95.38 99 GLU A C 1
ATOM 777 O O . GLU A 1 99 ? -0.702 -8.153 -24.599 1.00 95.38 99 GLU A O 1
ATOM 782 N N . VAL A 1 100 ? -0.248 -7.897 -26.786 1.00 96.50 100 VAL A N 1
ATOM 783 C CA . VAL A 1 100 ? 0.803 -6.880 -26.596 1.00 96.50 100 VAL A CA 1
ATOM 784 C C . VAL A 1 100 ? 0.246 -5.657 -25.870 1.00 96.50 100 VAL A C 1
ATOM 786 O O . VAL A 1 100 ? 0.880 -5.156 -24.937 1.00 96.50 100 VAL A O 1
ATOM 789 N N . ALA A 1 101 ? -0.944 -5.184 -26.248 1.00 96.06 101 ALA A N 1
ATOM 790 C CA . ALA A 1 101 ? -1.581 -4.029 -25.622 1.00 96.06 101 ALA A CA 1
ATOM 791 C C . ALA A 1 101 ? -1.919 -4.280 -24.139 1.00 96.06 101 ALA A C 1
ATOM 793 O O . ALA A 1 101 ? -1.639 -3.430 -23.281 1.00 96.06 101 ALA A O 1
ATOM 794 N N . VAL A 1 102 ? -2.458 -5.461 -23.813 1.00 96.12 102 VAL A N 1
ATOM 795 C CA . VAL A 1 102 ? -2.767 -5.868 -22.431 1.00 96.12 102 VAL A CA 1
ATOM 796 C C . VAL A 1 102 ? -1.492 -6.010 -21.602 1.00 96.12 102 VAL A C 1
ATOM 798 O O . VAL A 1 102 ? -1.372 -5.367 -20.555 1.00 96.12 102 VAL A O 1
ATOM 801 N N . VAL A 1 103 ? -0.515 -6.788 -22.079 1.00 95.50 103 VAL A N 1
ATOM 802 C CA . VAL A 1 103 ? 0.752 -7.038 -21.372 1.00 95.50 103 VAL A CA 1
ATOM 803 C C . VAL A 1 103 ? 1.496 -5.732 -21.115 1.00 95.50 103 VAL A C 1
ATOM 805 O O . VAL A 1 103 ? 1.908 -5.468 -19.985 1.00 95.50 103 VAL A O 1
ATOM 808 N N . THR A 1 104 ? 1.596 -4.861 -22.120 1.00 96.81 104 THR A N 1
ATOM 809 C CA . THR A 1 104 ? 2.261 -3.557 -21.982 1.00 96.81 104 THR A CA 1
ATOM 810 C C . THR A 1 104 ? 1.577 -2.685 -20.933 1.00 96.81 104 THR A C 1
ATOM 812 O O . THR A 1 104 ? 2.232 -2.087 -20.075 1.00 96.81 104 THR A O 1
ATOM 815 N N . THR A 1 105 ? 0.243 -2.651 -20.942 1.00 96.38 105 THR A N 1
ATOM 816 C CA . THR A 1 105 ? -0.535 -1.864 -19.979 1.00 96.38 105 THR A CA 1
ATOM 817 C C . THR A 1 105 ? -0.373 -2.394 -18.551 1.00 96.38 105 THR A C 1
ATOM 819 O O . THR A 1 105 ? -0.304 -1.596 -17.609 1.00 96.38 105 THR A O 1
ATOM 822 N N . LEU A 1 106 ? -0.263 -3.716 -18.377 1.00 95.00 106 LEU A N 1
ATOM 823 C CA . LEU A 1 106 ? 0.023 -4.352 -17.090 1.00 95.00 106 LEU A CA 1
ATOM 824 C C . LEU A 1 106 ? 1.461 -4.078 -16.616 1.00 95.00 106 LEU A C 1
ATOM 826 O O . LEU A 1 106 ? 1.639 -3.742 -15.449 1.00 95.00 106 LEU A O 1
ATOM 830 N N . LEU A 1 107 ? 2.472 -4.133 -17.489 1.00 94.31 107 LEU A N 1
ATOM 831 C CA . LEU A 1 107 ? 3.870 -3.819 -17.137 1.00 94.31 107 LEU A CA 1
ATOM 832 C C . LEU A 1 107 ? 4.038 -2.364 -16.661 1.00 94.31 107 LEU A C 1
ATOM 834 O O . LEU A 1 107 ? 4.795 -2.069 -15.736 1.00 94.31 107 LEU A O 1
ATOM 838 N N . LEU A 1 108 ? 3.314 -1.428 -17.279 1.00 94.94 108 LEU A N 1
ATOM 839 C CA . LEU A 1 108 ? 3.455 0.003 -16.996 1.00 94.94 108 LEU A CA 1
ATOM 840 C C . LEU A 1 108 ? 2.660 0.481 -15.775 1.00 94.94 108 LEU A C 1
ATOM 842 O O . LEU A 1 108 ? 3.035 1.487 -15.156 1.00 94.94 108 LEU A O 1
ATOM 846 N N . ARG A 1 109 ? 1.552 -0.196 -15.450 1.00 93.56 109 ARG A N 1
ATOM 847 C CA . ARG A 1 109 ? 0.575 0.268 -14.447 1.00 93.56 109 ARG A CA 1
ATOM 848 C C . ARG A 1 109 ? 0.187 -0.783 -13.401 1.00 93.56 109 ARG A C 1
ATOM 850 O O . ARG A 1 109 ? -0.621 -0.493 -12.519 1.00 93.56 109 ARG A O 1
ATOM 857 N N . GLY A 1 110 ? 0.743 -1.986 -13.485 1.00 91.56 110 GLY A N 1
ATOM 858 C CA . GLY A 1 110 ? 0.434 -3.100 -12.598 1.00 91.56 110 GLY A CA 1
ATOM 859 C C . GLY A 1 110 ? -0.991 -3.631 -12.769 1.00 91.56 110 GLY A C 1
ATOM 860 O O . GLY A 1 110 ? -1.605 -3.520 -13.835 1.00 91.56 110 GLY A O 1
ATOM 861 N N . ALA A 1 111 ? -1.516 -4.216 -11.688 1.00 92.31 111 ALA A N 1
ATOM 862 C CA . ALA A 1 111 ? -2.744 -4.999 -11.728 1.00 92.31 111 ALA A CA 1
ATOM 863 C C . ALA A 1 111 ? -3.989 -4.165 -12.073 1.00 92.31 111 ALA A C 1
ATOM 865 O O . ALA A 1 111 ? -4.278 -3.175 -11.396 1.00 92.31 111 ALA A O 1
ATOM 866 N N . GLN A 1 112 ? -4.786 -4.582 -13.055 1.00 92.50 112 GLN A N 1
ATOM 867 C CA . GLN A 1 112 ? -5.932 -3.809 -13.569 1.00 92.50 112 GLN A CA 1
ATOM 868 C C . GLN A 1 112 ? -7.148 -4.695 -13.842 1.00 92.50 112 GLN A C 1
ATOM 870 O O . GLN A 1 112 ? -7.002 -5.900 -14.016 1.00 92.50 112 GLN A O 1
ATOM 875 N N . THR A 1 113 ? -8.355 -4.119 -13.830 1.00 93.38 113 THR A N 1
ATOM 876 C CA . THR A 1 113 ? -9.569 -4.858 -14.238 1.00 93.38 113 THR A CA 1
ATOM 877 C C . THR A 1 113 ? -9.723 -4.867 -15.765 1.00 93.38 113 THR A C 1
ATOM 879 O O . THR A 1 113 ? -9.178 -3.972 -16.418 1.00 93.38 113 THR A O 1
ATOM 882 N N . PRO A 1 114 ? -10.489 -5.808 -16.353 1.00 93.00 114 PRO A N 1
ATOM 883 C CA . PRO A 1 114 ? -10.772 -5.819 -17.792 1.00 93.00 114 PRO A CA 1
ATOM 884 C C . PRO A 1 114 ? -11.336 -4.486 -18.303 1.00 93.00 114 PRO A C 1
ATOM 886 O O . PRO A 1 114 ? -10.858 -3.952 -19.303 1.00 93.00 114 PRO A O 1
ATOM 889 N N . GLY A 1 115 ? -12.261 -3.864 -17.558 1.00 91.62 115 GLY A N 1
ATOM 890 C CA . GLY A 1 115 ? -12.795 -2.546 -17.917 1.00 91.62 115 GLY A CA 1
ATOM 891 C C . GLY A 1 115 ? -11.747 -1.423 -17.917 1.00 91.62 115 GLY A C 1
ATOM 892 O O . GLY A 1 115 ? -11.792 -0.525 -18.759 1.00 91.62 115 GLY A O 1
ATOM 893 N N . GLU A 1 116 ? -10.767 -1.465 -17.005 1.00 92.81 116 GLU A N 1
ATOM 894 C CA . GLU A 1 116 ? -9.645 -0.519 -17.019 1.00 92.81 116 GLU A CA 1
ATOM 895 C C . GLU A 1 116 ? -8.698 -0.782 -18.193 1.00 92.81 116 GLU A C 1
ATOM 897 O O . GLU A 1 116 ? -8.258 0.173 -18.834 1.00 92.81 116 GLU A O 1
ATOM 902 N N . LEU A 1 117 ? -8.398 -2.054 -18.475 1.00 94.31 117 LEU A N 1
ATOM 903 C CA . LEU A 1 117 ? -7.531 -2.461 -19.580 1.00 94.31 117 LEU A CA 1
ATOM 904 C C . LEU A 1 117 ? -8.110 -2.016 -20.920 1.00 94.31 117 LEU A C 1
ATOM 906 O O . LEU A 1 117 ? -7.397 -1.356 -21.669 1.00 94.31 117 LEU A O 1
ATOM 910 N N . ARG A 1 118 ? -9.410 -2.238 -21.157 1.00 94.12 118 ARG A N 1
ATOM 911 C CA . ARG A 1 118 ? -10.101 -1.791 -22.375 1.00 94.12 118 ARG A CA 1
ATOM 912 C C . ARG A 1 118 ? -9.861 -0.309 -22.666 1.00 94.12 118 ARG A C 1
ATOM 914 O O . ARG A 1 118 ? -9.420 0.055 -23.748 1.00 94.12 118 ARG A O 1
ATOM 921 N N . SER A 1 119 ? -10.112 0.551 -21.677 1.00 93.12 119 SER A N 1
ATOM 922 C CA . SER A 1 119 ? -9.984 2.006 -21.842 1.00 93.12 119 SER A CA 1
ATOM 923 C C . SER A 1 119 ? -8.527 2.471 -21.958 1.00 93.12 119 SER A C 1
ATOM 925 O O . SER A 1 119 ? -8.236 3.451 -22.641 1.00 93.12 119 SER A O 1
ATOM 927 N N . ARG A 1 120 ? -7.593 1.815 -21.262 1.00 93.12 120 ARG A N 1
ATOM 928 C CA . ARG A 1 120 ? -6.204 2.290 -21.142 1.00 93.12 120 ARG A CA 1
ATOM 929 C C . ARG A 1 120 ? -5.291 1.750 -22.238 1.00 93.12 120 ARG A C 1
ATOM 931 O O . ARG A 1 120 ? -4.342 2.446 -22.598 1.00 93.12 120 ARG A O 1
ATOM 938 N N . ALA A 1 121 ? -5.595 0.563 -22.756 1.00 93.94 121 ALA A N 1
ATOM 939 C CA . ALA A 1 121 ? -4.868 -0.099 -23.832 1.00 93.94 121 ALA A CA 1
ATOM 940 C C . ALA A 1 121 ? -5.370 0.303 -25.234 1.00 93.94 121 ALA A C 1
ATOM 942 O O . ALA A 1 121 ? -4.682 0.020 -26.209 1.00 93.94 121 ALA A O 1
ATOM 943 N N . GLN A 1 122 ? -6.493 1.034 -25.333 1.00 92.75 122 GLN A N 1
ATOM 944 C CA . GLN A 1 122 ? -7.139 1.426 -26.598 1.00 92.75 122 GLN A CA 1
ATOM 945 C C . GLN A 1 122 ? -6.193 2.093 -27.611 1.00 92.75 122 GLN A C 1
ATOM 947 O O . GLN A 1 122 ? -6.335 1.911 -28.811 1.00 92.75 122 GLN A O 1
ATOM 952 N N . ARG A 1 123 ? -5.192 2.850 -27.137 1.00 92.31 123 ARG A N 1
ATOM 953 C CA . ARG A 1 123 ? -4.204 3.513 -28.012 1.00 92.31 123 ARG A CA 1
ATOM 954 C C . ARG A 1 123 ? -3.188 2.563 -28.651 1.00 92.31 123 ARG A C 1
ATOM 956 O O . ARG A 1 123 ? -2.481 2.983 -29.556 1.00 92.31 123 ARG A O 1
ATOM 963 N N . MET A 1 124 ? -3.063 1.342 -28.137 1.00 93.50 124 MET A N 1
ATOM 964 C CA . MET A 1 124 ? -2.218 0.294 -28.713 1.00 93.50 124 MET A CA 1
ATOM 965 C C . MET A 1 124 ? -3.047 -0.706 -29.519 1.00 93.50 124 MET A C 1
ATOM 967 O O . MET A 1 124 ? -2.602 -1.161 -30.564 1.00 93.50 124 MET A O 1
ATOM 971 N N . TYR A 1 125 ? -4.240 -1.041 -29.032 1.00 96.44 125 TYR A N 1
ATOM 972 C CA . TYR A 1 125 ? -5.184 -1.908 -29.723 1.00 96.44 125 TYR A CA 1
ATOM 973 C C . TYR A 1 125 ? -6.604 -1.568 -29.272 1.00 96.44 125 TYR A C 1
ATOM 975 O O . TYR A 1 125 ? -6.871 -1.469 -28.070 1.00 96.44 125 TYR A O 1
ATOM 983 N N . GLU A 1 126 ? -7.506 -1.370 -30.227 1.00 95.25 126 GLU A N 1
ATOM 984 C CA . GLU A 1 126 ? -8.900 -1.045 -29.952 1.00 95.25 126 GLU A CA 1
ATOM 985 C C . GLU A 1 126 ? -9.729 -2.322 -29.807 1.00 95.25 126 GLU A C 1
ATOM 987 O O . GLU A 1 126 ? -9.927 -3.057 -30.767 1.00 95.25 126 GLU A O 1
ATOM 992 N N . PHE A 1 127 ? -10.220 -2.568 -28.591 1.00 93.75 127 PHE A N 1
ATOM 993 C CA . PHE A 1 127 ? -11.088 -3.705 -28.294 1.00 93.75 127 PHE A CA 1
ATOM 994 C C . PHE A 1 127 ? -12.549 -3.359 -28.585 1.00 93.75 127 PHE A C 1
ATOM 996 O O . PHE A 1 127 ? -13.093 -2.380 -28.049 1.00 93.75 127 PHE A O 1
ATOM 1003 N N . SER A 1 128 ? -13.190 -4.213 -29.374 1.00 91.88 128 SER A N 1
ATOM 1004 C CA . SER A 1 128 ? -14.582 -4.105 -29.803 1.00 91.88 128 SER A CA 1
ATOM 1005 C C . SER A 1 128 ? -15.557 -4.119 -28.621 1.00 91.88 128 SER A C 1
ATOM 1007 O O . SER A 1 128 ? -16.415 -3.238 -28.499 1.00 91.88 128 SER A O 1
ATOM 1009 N N . ASP A 1 129 ? -15.377 -5.040 -27.676 1.00 91.19 129 ASP A N 1
ATOM 1010 C CA . ASP A 1 129 ? -16.177 -5.136 -26.461 1.00 91.19 129 ASP A CA 1
ATOM 1011 C C . ASP A 1 129 ? -15.344 -5.534 -25.224 1.00 91.19 129 ASP A C 1
ATOM 1013 O O . ASP A 1 129 ? -14.113 -5.511 -25.223 1.00 91.19 129 ASP A O 1
ATOM 1017 N N . MET A 1 130 ? -16.017 -5.770 -24.093 1.00 90.38 130 MET A N 1
ATOM 1018 C CA . MET A 1 130 ? -15.346 -6.234 -22.872 1.00 90.38 130 MET A CA 1
ATOM 1019 C C . MET A 1 130 ? -15.013 -7.732 -22.930 1.00 90.38 130 MET A C 1
ATOM 1021 O O . MET A 1 130 ? -14.065 -8.151 -22.271 1.00 90.38 130 MET A O 1
ATOM 1025 N N . ALA A 1 131 ? -15.763 -8.510 -23.714 1.00 91.69 131 ALA A N 1
ATOM 1026 C CA . ALA A 1 131 ? -15.568 -9.946 -23.858 1.00 91.69 131 ALA A CA 1
ATOM 1027 C C . ALA A 1 131 ? -14.273 -10.254 -24.624 1.00 91.69 131 ALA A C 1
ATOM 1029 O O . ALA A 1 131 ? -13.556 -11.173 -24.246 1.00 91.69 131 ALA A O 1
ATOM 1030 N N . GLU A 1 132 ? -13.901 -9.434 -25.610 1.00 94.06 132 GLU A N 1
ATOM 1031 C CA . GLU A 1 132 ? -12.617 -9.545 -26.311 1.00 94.06 132 GLU A CA 1
ATOM 1032 C C . GLU A 1 132 ? -11.434 -9.379 -25.343 1.00 94.06 132 GLU A C 1
ATOM 1034 O O . GLU A 1 132 ? -10.480 -10.151 -25.380 1.00 94.06 132 GLU A O 1
ATOM 1039 N N . VAL A 1 133 ? -11.511 -8.422 -24.409 1.00 93.69 133 VAL A N 1
ATOM 1040 C CA . VAL A 1 133 ? -10.464 -8.228 -23.387 1.00 93.69 133 VAL A CA 1
ATOM 1041 C C . VAL A 1 133 ? -10.383 -9.423 -22.441 1.00 93.69 133 VAL A C 1
ATOM 1043 O O . VAL A 1 133 ? -9.285 -9.845 -22.080 1.00 93.69 133 VAL A O 1
ATOM 1046 N N . GLU A 1 134 ? -11.529 -9.958 -22.017 1.00 92.50 134 GLU A N 1
ATOM 1047 C CA . GLU A 1 134 ? -11.583 -11.145 -21.159 1.00 92.50 134 GLU A CA 1
ATOM 1048 C C . GLU A 1 134 ? -11.034 -12.384 -21.876 1.00 92.50 134 GLU A C 1
ATOM 1050 O O . GLU A 1 134 ? -10.224 -13.092 -21.286 1.00 92.50 134 GLU A O 1
ATOM 1055 N N . SER A 1 135 ? -11.362 -12.572 -23.157 1.00 93.44 135 SER A N 1
ATOM 1056 C CA . SER A 1 135 ? -10.839 -13.657 -23.993 1.00 93.44 135 SER A CA 1
ATOM 1057 C C . SER A 1 135 ? -9.320 -13.570 -24.173 1.00 93.44 135 SER A C 1
ATOM 1059 O O . SER A 1 135 ? -8.623 -14.569 -24.009 1.00 93.44 135 SER A O 1
ATOM 1061 N N . VAL A 1 136 ? -8.776 -12.370 -24.416 1.00 94.12 136 VAL A N 1
ATOM 1062 C CA . VAL A 1 136 ? -7.319 -12.157 -24.494 1.00 94.12 136 VAL A CA 1
ATOM 1063 C C . VAL A 1 136 ? -6.635 -12.463 -23.158 1.00 94.12 136 VAL A C 1
ATOM 1065 O O . VAL A 1 136 ? -5.565 -13.069 -23.131 1.00 94.12 136 VAL A O 1
ATOM 1068 N N . LEU A 1 137 ? -7.234 -12.056 -22.035 1.00 93.06 137 LEU A N 1
ATOM 1069 C CA . LEU A 1 137 ? -6.697 -12.345 -20.703 1.00 93.06 137 LEU A CA 1
ATOM 1070 C C . LEU A 1 137 ? -6.728 -13.839 -20.380 1.00 93.06 137 LEU A C 1
ATOM 1072 O O . LEU A 1 137 ? -5.763 -14.344 -19.815 1.00 93.06 137 LEU A O 1
ATOM 1076 N N . GLU A 1 138 ? -7.811 -14.525 -20.737 1.00 90.94 138 GLU A N 1
ATOM 1077 C CA . GLU A 1 138 ? -7.959 -15.966 -20.553 1.00 90.94 138 GLU A CA 1
ATOM 1078 C C . GLU A 1 138 ? -6.937 -16.730 -21.395 1.00 90.94 138 GLU A C 1
ATOM 1080 O O . GLU A 1 138 ? -6.200 -17.543 -20.841 1.00 90.94 138 GLU A O 1
ATOM 1085 N N . GLY A 1 139 ? -6.771 -16.361 -22.671 1.00 91.62 139 GLY A N 1
ATOM 1086 C CA . GLY A 1 139 ? -5.724 -16.911 -23.532 1.00 91.62 139 GLY A CA 1
ATOM 1087 C C . GLY A 1 139 ? -4.323 -16.742 -22.937 1.00 91.62 139 GLY A C 1
ATOM 1088 O O . GLY A 1 139 ? -3.556 -17.697 -22.879 1.00 91.62 139 GLY A O 1
ATOM 1089 N N . LEU A 1 140 ? -3.998 -15.565 -22.389 1.00 90.88 140 LEU A N 1
ATOM 1090 C CA . LEU A 1 140 ? -2.713 -15.327 -21.711 1.00 90.88 140 LEU A CA 1
ATOM 1091 C C . LEU A 1 140 ? -2.540 -16.106 -20.394 1.00 90.88 140 LEU A C 1
ATOM 1093 O O . LEU A 1 140 ? -1.412 -16.229 -19.910 1.00 90.88 140 LEU A O 1
ATOM 1097 N N . THR A 1 141 ? -3.625 -16.592 -19.787 1.00 89.44 141 THR A N 1
ATOM 1098 C CA . THR A 1 141 ? -3.591 -17.433 -18.582 1.00 89.44 141 THR A CA 1
ATOM 1099 C C . THR A 1 141 ? -3.480 -18.920 -18.929 1.00 89.44 141 THR A C 1
ATOM 1101 O O . THR A 1 141 ? -2.788 -19.639 -18.215 1.00 89.44 141 THR A O 1
ATOM 1104 N N . THR A 1 142 ? -4.116 -19.387 -20.008 1.00 88.00 142 THR A N 1
ATOM 1105 C CA . THR A 1 142 ? -4.194 -20.816 -20.375 1.00 88.00 142 THR A CA 1
ATOM 1106 C C . THR A 1 142 ? -3.173 -21.254 -21.427 1.00 88.00 142 THR A C 1
ATOM 1108 O O . THR A 1 142 ? -3.249 -22.369 -21.936 1.00 88.00 142 THR A O 1
ATOM 1111 N N . ARG A 1 143 ? -2.235 -20.381 -21.794 1.00 86.25 143 ARG A N 1
ATOM 1112 C CA . ARG A 1 143 ? -1.234 -20.631 -22.835 1.00 86.25 143 ARG A CA 1
ATOM 1113 C C . ARG A 1 143 ? -0.239 -21.739 -22.467 1.00 86.25 143 ARG A C 1
ATOM 1115 O O . ARG A 1 143 ? 0.280 -21.777 -21.353 1.00 86.25 143 ARG A O 1
ATOM 1122 N N . GLU A 1 144 ? 0.064 -22.607 -23.435 1.00 80.44 144 GLU A N 1
ATOM 1123 C CA . GLU A 1 144 ? 0.967 -23.760 -23.264 1.00 80.44 144 GLU A CA 1
ATOM 1124 C C . GLU A 1 144 ? 2.432 -23.353 -23.032 1.00 80.44 144 GLU A C 1
ATOM 1126 O O . GLU A 1 144 ? 3.165 -24.032 -22.314 1.00 80.44 144 GLU A O 1
ATOM 1131 N N . ASP A 1 145 ? 2.860 -22.213 -23.585 1.00 82.38 145 ASP A N 1
ATOM 1132 C CA . ASP A 1 145 ? 4.193 -21.629 -23.388 1.00 82.38 145 ASP A CA 1
ATOM 1133 C C . ASP A 1 145 ? 4.372 -20.952 -22.012 1.00 82.38 145 ASP A C 1
ATOM 1135 O O . ASP A 1 145 ? 5.471 -20.497 -21.669 1.00 82.38 145 ASP A O 1
ATOM 1139 N N . GLY A 1 146 ? 3.316 -20.965 -21.195 1.00 79.25 146 GLY A N 1
ATOM 1140 C CA . GLY A 1 146 ? 3.296 -20.566 -19.795 1.00 79.25 146 GLY A CA 1
ATOM 1141 C C . GLY A 1 146 ? 2.287 -19.448 -19.514 1.00 79.25 146 GLY A C 1
ATOM 1142 O O . GLY A 1 146 ? 2.030 -18.606 -20.375 1.00 79.25 146 GLY A O 1
ATOM 1143 N N . PRO A 1 147 ? 1.735 -19.380 -18.288 1.00 86.25 147 PRO A N 1
ATOM 1144 C CA . PRO A 1 147 ? 0.824 -18.308 -17.921 1.00 86.25 147 PRO A CA 1
ATOM 1145 C C . PRO A 1 147 ? 1.594 -16.984 -17.851 1.00 86.25 147 PRO A C 1
ATOM 1147 O O . PRO A 1 147 ? 2.521 -16.813 -17.055 1.00 86.25 147 PRO A O 1
ATOM 1150 N N . PHE A 1 148 ? 1.189 -16.010 -18.662 1.00 88.56 148 PHE A N 1
ATOM 1151 C CA . PHE A 1 148 ? 1.786 -14.670 -18.672 1.00 88.56 148 PHE A CA 1
ATOM 1152 C C . PHE A 1 148 ? 1.015 -13.678 -17.809 1.00 88.56 148 PHE A C 1
ATOM 1154 O O . PHE A 1 148 ? 1.553 -12.638 -17.413 1.00 88.56 148 PHE A O 1
ATOM 1161 N N . VAL A 1 149 ? -0.240 -13.998 -17.498 1.00 89.50 149 VAL A N 1
ATOM 1162 C CA . VAL A 1 149 ? -1.131 -13.185 -16.675 1.00 89.50 149 VAL A CA 1
ATOM 1163 C C . VAL A 1 149 ? -1.857 -14.079 -15.673 1.00 89.50 149 VAL A C 1
ATOM 1165 O O . VAL A 1 149 ? -2.336 -15.154 -16.021 1.00 89.50 149 VAL A O 1
ATOM 1168 N N . ALA A 1 150 ? -1.980 -13.607 -14.433 1.00 87.19 150 ALA A N 1
ATOM 1169 C CA . ALA A 1 150 ? -2.768 -14.242 -13.385 1.00 87.19 150 ALA A CA 1
ATOM 1170 C C . ALA A 1 150 ? -3.973 -13.386 -12.989 1.00 87.19 150 ALA A C 1
ATOM 1172 O O . ALA A 1 150 ? -3.869 -12.167 -12.793 1.00 87.19 150 ALA A O 1
ATOM 1173 N N . ARG A 1 151 ? -5.114 -14.053 -12.791 1.00 88.25 151 ARG A N 1
ATOM 1174 C CA . ARG A 1 151 ? -6.321 -13.464 -12.210 1.00 88.25 151 ARG A CA 1
ATOM 1175 C C . ARG A 1 151 ? -6.181 -13.394 -10.692 1.00 88.25 151 ARG A C 1
ATOM 1177 O O . ARG A 1 151 ? -6.142 -14.410 -10.011 1.00 88.25 151 ARG A O 1
ATOM 1184 N N . LEU A 1 152 ? -6.149 -12.187 -10.145 1.00 84.94 152 LEU A N 1
ATOM 1185 C CA . LEU A 1 152 ? -6.093 -11.967 -8.705 1.00 84.94 152 LEU A CA 1
ATOM 1186 C C . LEU A 1 152 ? -7.467 -12.187 -8.051 1.00 84.94 152 LEU A C 1
ATOM 1188 O O . LEU A 1 152 ? -8.498 -11.914 -8.682 1.00 84.94 152 LEU A O 1
ATOM 1192 N N . PRO A 1 153 ? -7.503 -12.587 -6.764 1.00 77.12 153 PRO A N 1
ATOM 1193 C CA . PRO A 1 153 ? -8.741 -12.695 -6.008 1.00 77.12 153 PRO A CA 1
ATOM 1194 C C . PRO A 1 153 ? -9.524 -11.384 -6.037 1.00 77.12 153 PRO A C 1
ATOM 1196 O O . PRO A 1 153 ? -8.962 -10.285 -5.949 1.00 77.12 153 PRO A O 1
ATOM 1199 N N . ARG A 1 154 ? -10.848 -11.498 -6.144 1.00 78.25 154 ARG A N 1
ATOM 1200 C CA . ARG A 1 154 ? -11.733 -10.333 -6.172 1.00 78.25 154 ARG A CA 1
ATOM 1201 C C . ARG A 1 154 ? -11.610 -9.560 -4.866 1.00 78.25 154 ARG A C 1
ATOM 1203 O O . ARG A 1 154 ? -11.811 -10.100 -3.781 1.00 78.25 154 ARG A O 1
ATOM 1210 N N . GLU A 1 155 ? -11.321 -8.264 -4.969 1.00 69.50 155 GLU A N 1
ATOM 1211 C CA . GLU A 1 155 ? -11.397 -7.376 -3.811 1.00 69.50 155 GLU A CA 1
ATOM 1212 C C . GLU A 1 155 ? -12.849 -7.353 -3.288 1.00 69.50 155 GLU A C 1
ATOM 1214 O O . GLU A 1 155 ? -13.781 -7.211 -4.091 1.00 69.50 155 GLU A O 1
ATOM 1219 N N . PRO A 1 156 ? -13.079 -7.421 -1.964 1.00 61.34 156 PRO A N 1
ATOM 1220 C CA . PRO A 1 156 ? -14.423 -7.354 -1.400 1.00 61.34 156 PRO A CA 1
ATOM 1221 C C . PRO A 1 156 ? -15.202 -6.132 -1.916 1.00 61.34 156 PRO A C 1
ATOM 1223 O O . PRO A 1 156 ? -14.729 -4.994 -1.836 1.00 61.34 156 PRO A O 1
ATOM 1226 N N . GLY A 1 157 ? -16.393 -6.370 -2.473 1.00 67.94 157 GLY A N 1
ATOM 1227 C CA . GLY A 1 157 ? -17.255 -5.331 -3.050 1.00 67.94 157 GLY A CA 1
ATOM 1228 C C . GLY A 1 157 ? -16.945 -4.934 -4.503 1.00 67.94 157 GLY A C 1
ATOM 1229 O O . GLY A 1 157 ? -17.535 -3.971 -5.000 1.00 67.94 157 GLY A O 1
ATOM 1230 N N . LYS A 1 158 ? -16.044 -5.638 -5.207 1.00 70.31 158 LYS A N 1
ATOM 1231 C CA . LYS A 1 158 ? -15.803 -5.455 -6.650 1.00 70.31 158 LYS A CA 1
ATOM 1232 C C . LYS A 1 158 ? -16.465 -6.544 -7.498 1.00 70.31 158 LYS A C 1
ATOM 1234 O O . LYS A 1 158 ? -16.420 -7.732 -7.177 1.00 70.31 158 LYS A O 1
ATOM 1239 N N . ARG A 1 159 ? -17.105 -6.114 -8.594 1.00 72.56 159 ARG A N 1
ATOM 1240 C CA . ARG A 1 159 ? -17.754 -7.010 -9.570 1.00 72.56 159 ARG A CA 1
ATOM 1241 C C . ARG A 1 159 ? -16.740 -7.748 -10.448 1.00 72.56 159 ARG A C 1
ATOM 1243 O O . ARG A 1 159 ? -16.980 -8.897 -10.772 1.00 72.56 159 ARG A O 1
ATOM 1250 N N . GLU A 1 160 ? -15.613 -7.115 -10.753 1.00 77.69 160 GLU A N 1
ATOM 1251 C CA . GLU A 1 160 ? -14.568 -7.653 -11.631 1.00 77.69 160 GLU A CA 1
ATOM 1252 C C . GLU A 1 160 ? -13.292 -7.972 -10.842 1.00 77.69 160 GLU A C 1
ATOM 1254 O O . GLU A 1 160 ? -12.920 -7.233 -9.919 1.00 77.69 160 GLU A O 1
ATOM 1259 N N . SER A 1 161 ? -12.622 -9.061 -11.221 1.00 86.50 161 SER A N 1
ATOM 1260 C CA . SER A 1 161 ? -11.272 -9.404 -10.762 1.00 86.50 161 SER A CA 1
ATOM 1261 C C . SER A 1 161 ? -10.229 -8.490 -11.408 1.00 86.50 161 SER A C 1
ATOM 1263 O O . SER A 1 161 ? -10.463 -7.897 -12.462 1.00 86.50 161 SER A O 1
ATOM 1265 N N . ARG A 1 162 ? -9.060 -8.369 -10.775 1.00 90.50 162 ARG A N 1
ATOM 1266 C CA . ARG A 1 162 ? -7.898 -7.693 -11.370 1.00 90.50 162 ARG A CA 1
ATOM 1267 C C . ARG A 1 162 ? -6.955 -8.742 -11.936 1.00 90.50 162 ARG A C 1
ATOM 1269 O O . ARG A 1 162 ? -6.845 -9.819 -11.366 1.00 90.50 162 ARG A O 1
ATOM 1276 N N . TYR A 1 163 ? -6.253 -8.403 -12.997 1.00 91.88 163 TYR A N 1
ATOM 1277 C CA . TYR A 1 163 ? -5.256 -9.251 -13.632 1.00 91.88 163 TYR A CA 1
ATOM 1278 C C . TYR A 1 163 ? -3.877 -8.627 -13.461 1.00 91.88 163 TYR A C 1
ATOM 1280 O O . TYR A 1 163 ? -3.763 -7.400 -13.461 1.00 91.88 163 TYR A O 1
ATOM 1288 N N . MET A 1 164 ? -2.847 -9.450 -13.275 1.00 91.38 164 MET A N 1
ATOM 1289 C CA . MET A 1 164 ? -1.455 -9.025 -13.113 1.00 91.38 164 MET A CA 1
ATOM 1290 C C . MET A 1 164 ? -0.545 -9.886 -13.983 1.00 91.38 164 MET A C 1
ATOM 1292 O O . MET A 1 164 ? -0.750 -11.092 -14.069 1.00 91.38 164 MET A O 1
ATOM 1296 N N . HIS A 1 165 ? 0.460 -9.278 -14.609 1.00 91.62 165 HIS A N 1
ATOM 1297 C CA . HIS A 1 165 ? 1.436 -10.018 -15.406 1.00 91.62 165 HIS A CA 1
ATOM 1298 C C . HIS A 1 165 ? 2.377 -10.857 -14.519 1.00 91.62 165 HIS A C 1
ATOM 1300 O O . HIS A 1 165 ? 2.606 -10.523 -13.354 1.00 91.62 165 HIS A O 1
ATOM 1306 N N . LEU A 1 166 ? 2.971 -11.904 -15.090 1.00 89.50 166 LEU A N 1
ATOM 1307 C CA . LEU A 1 166 ? 3.821 -12.872 -14.385 1.00 89.50 166 LEU A CA 1
ATOM 1308 C C . LEU A 1 166 ? 5.314 -12.778 -14.738 1.00 89.50 166 LEU A C 1
ATOM 1310 O O . LEU A 1 166 ? 6.115 -13.568 -14.266 1.00 89.50 166 LEU A O 1
ATOM 1314 N N . PHE A 1 167 ? 5.719 -11.764 -15.506 1.00 87.56 167 PHE A N 1
ATOM 1315 C CA . PHE A 1 167 ? 7.118 -11.576 -15.918 1.00 87.56 167 PHE A CA 1
ATOM 1316 C C . PHE A 1 167 ? 8.099 -11.102 -14.818 1.00 87.56 167 PHE A C 1
ATOM 1318 O O . PHE A 1 167 ? 9.272 -10.907 -15.127 1.00 87.56 167 PHE A O 1
ATOM 1325 N N . CYS A 1 168 ? 7.656 -10.870 -13.572 1.00 83.81 168 CYS A N 1
ATOM 1326 C CA . CYS A 1 168 ? 8.498 -10.348 -12.479 1.00 83.81 168 CYS A CA 1
ATOM 1327 C C . CYS A 1 168 ? 8.694 -11.347 -11.324 1.00 83.81 168 CYS A C 1
ATOM 1329 O O . CYS A 1 168 ? 7.778 -12.093 -10.988 1.00 83.81 168 CYS A O 1
ATOM 1331 N N . ASP A 1 169 ? 9.850 -11.260 -10.654 1.00 58.03 169 ASP A N 1
ATOM 1332 C CA . ASP A 1 169 ? 10.375 -12.240 -9.676 1.00 58.03 169 ASP A CA 1
ATOM 1333 C C . ASP A 1 169 ? 9.505 -12.515 -8.438 1.00 58.03 169 ASP A C 1
ATOM 1335 O O . ASP A 1 169 ? 9.591 -13.585 -7.844 1.00 58.03 169 ASP A O 1
ATOM 1339 N N . ASP A 1 170 ? 8.641 -11.582 -8.035 1.00 53.00 170 ASP A N 1
ATOM 1340 C CA . ASP A 1 170 ? 7.843 -11.706 -6.801 1.00 53.00 170 ASP A CA 1
ATOM 1341 C C . ASP A 1 170 ? 6.565 -12.564 -6.968 1.00 53.00 170 ASP A C 1
ATOM 1343 O O . ASP A 1 170 ? 5.747 -12.674 -6.043 1.00 53.00 170 ASP A O 1
ATOM 1347 N N . MET A 1 171 ? 6.356 -13.167 -8.145 1.00 52.75 171 MET A N 1
ATOM 1348 C CA . MET A 1 171 ? 5.036 -13.657 -8.552 1.00 52.75 171 MET A CA 1
ATOM 1349 C C . MET A 1 171 ? 4.818 -15.171 -8.464 1.00 52.75 171 MET A C 1
ATOM 1351 O O . MET A 1 171 ? 3.654 -15.562 -8.434 1.00 52.75 171 MET A O 1
ATOM 1355 N N . ASP A 1 172 ? 5.848 -16.012 -8.303 1.00 45.03 172 ASP A N 1
ATOM 1356 C CA . ASP A 1 172 ? 5.650 -17.444 -7.981 1.00 45.03 172 ASP A CA 1
ATOM 1357 C C . ASP A 1 172 ? 4.812 -17.585 -6.691 1.00 45.03 172 ASP A C 1
ATOM 1359 O O . ASP A 1 172 ? 3.893 -18.398 -6.595 1.00 45.03 172 ASP A O 1
ATOM 1363 N N . THR A 1 173 ? 5.016 -16.678 -5.730 1.00 47.16 173 THR A N 1
ATOM 1364 C CA . THR A 1 173 ? 4.191 -16.534 -4.521 1.00 47.16 173 THR A CA 1
ATOM 1365 C C . THR A 1 173 ? 2.741 -16.125 -4.798 1.00 47.16 173 THR A C 1
ATOM 1367 O O . THR A 1 173 ? 1.851 -16.491 -4.029 1.00 47.16 173 THR A O 1
ATOM 1370 N N . LEU A 1 174 ? 2.492 -15.354 -5.862 1.00 47.81 174 LEU A N 1
ATOM 1371 C CA . LEU A 1 174 ? 1.164 -14.887 -6.276 1.00 47.81 174 LEU A CA 1
ATOM 1372 C C . LEU A 1 174 ? 0.410 -15.936 -7.097 1.00 47.81 174 LEU A C 1
ATOM 1374 O O . LEU A 1 174 ? -0.778 -16.100 -6.863 1.00 47.81 174 LEU A O 1
ATOM 1378 N N . ILE A 1 175 ? 1.086 -16.698 -7.960 1.00 48.97 175 ILE A N 1
ATOM 1379 C CA . ILE A 1 175 ? 0.511 -17.868 -8.643 1.00 48.97 175 ILE A CA 1
ATOM 1380 C C . ILE A 1 175 ? 0.130 -18.924 -7.603 1.00 48.97 175 ILE A C 1
ATOM 1382 O O . ILE A 1 175 ? -1.035 -19.290 -7.522 1.00 48.97 175 ILE A O 1
ATOM 1386 N N . THR A 1 176 ? 1.046 -19.277 -6.692 1.00 49.44 176 THR A N 1
ATOM 1387 C CA . THR A 1 176 ? 0.769 -20.255 -5.623 1.00 49.44 176 THR A CA 1
ATOM 1388 C C . THR A 1 176 ? -0.372 -19.801 -4.701 1.00 49.44 176 THR A C 1
ATOM 1390 O O . THR A 1 176 ? -1.135 -20.619 -4.197 1.00 49.44 176 THR A O 1
ATOM 1393 N N . THR A 1 177 ? -0.526 -18.490 -4.454 1.00 45.31 177 THR A N 1
ATOM 1394 C CA . THR A 1 177 ? -1.678 -17.984 -3.683 1.00 45.31 177 THR A CA 1
ATOM 1395 C C . THR A 1 177 ? -2.960 -17.892 -4.499 1.00 45.31 177 THR A C 1
ATOM 1397 O O . THR A 1 177 ? -4.018 -18.035 -3.906 1.00 45.31 177 THR A O 1
ATOM 1400 N N . VAL A 1 178 ? -2.904 -17.674 -5.814 1.00 47.88 178 VAL A N 1
ATOM 1401 C CA . VAL A 1 178 ? -4.078 -17.703 -6.699 1.00 47.88 178 VAL A CA 1
ATOM 1402 C C . VAL A 1 178 ? -4.569 -19.138 -6.900 1.00 47.88 178 VAL A C 1
ATOM 1404 O O . VAL A 1 178 ? -5.769 -19.355 -6.809 1.00 47.88 178 VAL A O 1
ATOM 1407 N N . GLU A 1 179 ? -3.673 -20.111 -7.068 1.00 48.50 179 GLU A N 1
ATOM 1408 C CA . GLU A 1 179 ? -3.985 -21.546 -7.147 1.00 48.50 179 GLU A CA 1
ATOM 1409 C C . GLU A 1 179 ? -4.497 -22.089 -5.806 1.00 48.50 179 GLU A C 1
ATOM 1411 O O . GLU A 1 179 ? -5.509 -22.777 -5.770 1.00 48.50 179 GLU A O 1
ATOM 1416 N N . ALA A 1 180 ? -3.893 -21.698 -4.676 1.00 44.91 180 ALA A N 1
ATOM 1417 C CA . ALA A 1 180 ? -4.394 -22.065 -3.345 1.00 44.91 180 ALA A CA 1
ATOM 1418 C C . ALA A 1 180 ? -5.708 -21.353 -2.947 1.00 44.91 180 ALA A C 1
ATOM 1420 O O . ALA A 1 180 ? -6.298 -21.690 -1.920 1.00 44.91 180 ALA A O 1
ATOM 1421 N N . LEU A 1 181 ? -6.136 -20.340 -3.711 1.00 42.88 181 LEU A N 1
ATOM 1422 C CA . LEU A 1 181 ? -7.405 -19.616 -3.545 1.00 42.88 181 LEU A CA 1
ATOM 1423 C C . LEU A 1 181 ? -8.387 -19.879 -4.698 1.00 42.88 181 LEU A C 1
ATOM 1425 O O . LEU A 1 181 ? -9.486 -19.316 -4.687 1.00 42.88 181 LEU A O 1
ATOM 1429 N N . ALA A 1 182 ? -8.011 -20.698 -5.683 1.00 37.12 182 ALA A N 1
ATOM 1430 C CA . ALA A 1 182 ? -8.940 -21.206 -6.673 1.00 37.12 182 ALA A CA 1
ATOM 1431 C C . ALA A 1 182 ? -9.912 -22.135 -5.931 1.00 37.12 182 ALA A C 1
ATOM 1433 O O . ALA A 1 182 ? -9.462 -22.987 -5.160 1.00 37.12 182 ALA A O 1
ATOM 1434 N N . PRO A 1 183 ? -11.235 -21.962 -6.082 1.00 38.94 183 PRO A N 1
ATOM 1435 C CA . PRO A 1 183 ? -12.162 -22.965 -5.593 1.00 38.94 183 PRO A CA 1
ATOM 1436 C C . PRO A 1 183 ? -11.811 -24.279 -6.295 1.00 38.94 183 PRO A C 1
ATOM 1438 O O . PRO A 1 183 ? -11.743 -24.312 -7.521 1.00 38.94 183 PRO A O 1
ATOM 1441 N N . LEU A 1 184 ? -11.565 -25.337 -5.519 1.00 38.00 184 LEU A N 1
ATOM 1442 C CA . LEU A 1 184 ? -11.809 -26.687 -6.012 1.00 38.00 184 LEU A CA 1
ATOM 1443 C C . LEU A 1 184 ? -13.264 -26.698 -6.488 1.00 38.00 184 LEU A C 1
ATOM 1445 O O . LEU A 1 184 ? -14.126 -26.170 -5.780 1.00 38.00 184 LEU A O 1
ATOM 1449 N N . ASP A 1 185 ? -13.506 -27.220 -7.686 1.00 38.94 185 ASP A N 1
ATOM 1450 C CA . ASP A 1 185 ? -14.845 -27.453 -8.217 1.00 38.94 185 ASP A CA 1
ATOM 1451 C C . ASP A 1 185 ? -15.637 -28.321 -7.227 1.00 38.94 185 ASP A C 1
ATOM 1453 O O . ASP A 1 185 ? -15.564 -29.545 -7.241 1.00 38.94 185 ASP A O 1
ATOM 1457 N N . ASP A 1 186 ? -16.361 -27.667 -6.326 1.00 42.69 186 ASP A N 1
ATOM 1458 C CA . ASP A 1 186 ? -17.290 -28.281 -5.386 1.00 42.69 186 ASP A CA 1
ATOM 1459 C C . ASP A 1 186 ? -18.520 -27.374 -5.255 1.00 42.69 186 ASP A C 1
ATOM 1461 O O . ASP A 1 186 ? -18.834 -26.777 -4.222 1.00 42.69 186 ASP A O 1
ATOM 1465 N N . ASP A 1 187 ? -19.202 -27.213 -6.391 1.00 45.75 187 ASP A N 1
ATOM 1466 C CA . ASP A 1 187 ? -20.502 -26.538 -6.497 1.00 45.75 187 ASP A CA 1
ATOM 1467 C C . ASP A 1 187 ? -21.602 -27.330 -5.740 1.00 45.75 187 ASP A C 1
ATOM 1469 O O . ASP A 1 187 ? -22.690 -26.811 -5.481 1.00 45.75 187 ASP A O 1
ATOM 1473 N N . GLY A 1 188 ? -21.309 -28.580 -5.347 1.00 45.03 188 GLY A N 1
ATOM 1474 C CA . GLY A 1 188 ? -22.183 -29.466 -4.575 1.00 45.03 188 GLY A CA 1
ATOM 1475 C C . GLY A 1 188 ? -22.166 -29.178 -3.073 1.00 45.03 188 GLY A C 1
ATOM 1476 O O . GLY A 1 188 ? -23.227 -28.965 -2.485 1.00 45.03 188 GLY A O 1
ATOM 1477 N N . ASP A 1 189 ? -20.984 -29.094 -2.455 1.00 48.88 189 ASP A N 1
ATOM 1478 C CA . ASP A 1 189 ? -20.856 -28.849 -1.008 1.00 48.88 189 ASP A CA 1
ATOM 1479 C C . ASP A 1 189 ? -21.263 -27.418 -0.620 1.00 48.88 189 ASP A C 1
ATOM 1481 O O . ASP A 1 189 ? -21.828 -27.179 0.449 1.00 48.88 189 ASP A O 1
ATOM 1485 N N . LEU A 1 190 ? -21.078 -26.448 -1.526 1.00 50.84 190 LEU A N 1
ATOM 1486 C CA . LEU A 1 190 ? -21.589 -25.088 -1.338 1.00 50.84 190 LEU A CA 1
ATOM 1487 C C . LEU A 1 190 ? -23.117 -25.028 -1.383 1.00 50.84 190 LEU A C 1
ATOM 1489 O O . LEU A 1 190 ? -23.692 -24.310 -0.570 1.00 50.84 190 LEU A O 1
ATOM 1493 N N . ARG A 1 191 ? -23.787 -25.777 -2.270 1.00 56.59 191 ARG A N 1
ATOM 1494 C CA . ARG A 1 191 ? -25.259 -25.836 -2.287 1.00 56.59 191 ARG A CA 1
ATOM 1495 C C . ARG A 1 191 ? -25.806 -26.535 -1.054 1.00 56.59 191 ARG A C 1
ATOM 1497 O O . ARG A 1 191 ? -26.697 -25.979 -0.430 1.00 56.59 191 ARG A O 1
ATOM 1504 N N . ALA A 1 192 ? -25.220 -27.660 -0.650 1.00 56.19 192 ALA A N 1
ATOM 1505 C CA . ALA A 1 192 ? -25.627 -28.374 0.560 1.00 56.19 192 ALA A CA 1
ATOM 1506 C C . ALA A 1 192 ? -25.430 -27.524 1.827 1.00 56.19 192 ALA A C 1
ATOM 1508 O O . ALA A 1 192 ? -26.292 -27.485 2.703 1.00 56.19 192 ALA A O 1
ATOM 1509 N N . ARG A 1 193 ? -24.324 -26.772 1.911 1.00 57.62 193 ARG A N 1
ATOM 1510 C CA . ARG A 1 193 ? -24.090 -25.828 3.014 1.00 57.62 193 ARG A CA 1
ATOM 1511 C C . ARG A 1 193 ? -24.988 -24.607 2.938 1.00 57.62 193 ARG A C 1
ATOM 1513 O O . ARG A 1 193 ? -25.367 -24.109 3.988 1.00 57.62 193 ARG A O 1
ATOM 1520 N N . VAL A 1 194 ? -25.327 -24.119 1.746 1.00 62.72 194 VAL A N 1
ATOM 1521 C CA . VAL A 1 194 ? -26.306 -23.038 1.583 1.00 62.72 194 VAL A CA 1
ATOM 1522 C C . VAL A 1 194 ? -27.693 -23.517 1.997 1.00 62.72 194 VAL A C 1
ATOM 1524 O O . VAL A 1 194 ? -28.330 -22.799 2.744 1.00 62.72 194 VAL A O 1
ATOM 1527 N N . GLU A 1 195 ? -28.116 -24.730 1.646 1.00 64.31 195 GLU A N 1
ATOM 1528 C CA . GLU A 1 195 ? -29.398 -25.307 2.078 1.00 64.31 195 GLU A CA 1
ATOM 1529 C C . GLU A 1 195 ? -29.449 -25.533 3.594 1.00 64.31 195 GLU A C 1
ATOM 1531 O O . GLU A 1 195 ? -30.422 -25.158 4.245 1.00 64.31 195 GLU A O 1
ATOM 1536 N N . ALA A 1 196 ? -28.377 -26.072 4.184 1.00 62.84 196 ALA A N 1
ATOM 1537 C CA . ALA A 1 196 ? -28.272 -26.248 5.632 1.00 62.84 196 ALA A CA 1
ATOM 1538 C C . ALA A 1 196 ? -28.265 -24.898 6.372 1.00 62.84 196 ALA A C 1
ATOM 1540 O O . ALA A 1 196 ? -28.965 -24.731 7.368 1.00 62.84 196 ALA A O 1
ATOM 1541 N N . LEU A 1 197 ? -27.533 -23.906 5.852 1.00 56.19 197 LEU A N 1
ATOM 1542 C CA . LEU A 1 197 ? -27.514 -22.548 6.399 1.00 56.19 197 LEU A CA 1
ATOM 1543 C C . LEU A 1 197 ? -28.838 -21.816 6.166 1.00 56.19 197 LEU A C 1
ATOM 1545 O O . LEU A 1 197 ? -29.230 -21.013 7.000 1.00 56.19 197 LEU A O 1
ATOM 1549 N N . GLU A 1 198 ? -29.539 -22.067 5.063 1.00 64.81 198 GLU A N 1
ATOM 1550 C CA . GLU A 1 198 ? -30.870 -21.520 4.793 1.00 64.81 198 GLU A CA 1
ATOM 1551 C C . GLU A 1 198 ? -31.922 -22.150 5.708 1.00 64.81 198 GLU A C 1
ATOM 1553 O O . GLU A 1 198 ? -32.806 -21.428 6.170 1.00 64.81 198 GLU A O 1
ATOM 1558 N N . GLY A 1 199 ? -31.777 -23.434 6.049 1.00 66.69 199 GLY A N 1
ATOM 1559 C CA . GLY A 1 199 ? -32.556 -24.130 7.074 1.00 66.69 199 GLY A CA 1
ATOM 1560 C C . GLY A 1 199 ? -32.313 -23.574 8.479 1.00 66.69 199 GLY A C 1
ATOM 1561 O O . GLY A 1 199 ? -33.264 -23.172 9.147 1.00 66.69 199 GLY A O 1
ATOM 1562 N N . GLU A 1 200 ? -31.051 -23.431 8.895 1.00 53.19 200 GLU A N 1
ATOM 1563 C CA . GLU A 1 200 ? -30.691 -22.793 10.173 1.00 53.19 200 GLU A CA 1
ATOM 1564 C C . GLU A 1 200 ? -31.156 -21.330 10.223 1.00 53.19 200 GLU A C 1
ATOM 1566 O O . GLU A 1 200 ? -31.653 -20.852 11.240 1.00 53.19 200 GLU A O 1
ATOM 1571 N N . VAL A 1 201 ? -31.053 -20.602 9.107 1.00 53.44 201 VAL A N 1
ATOM 1572 C CA . VAL A 1 201 ? -31.566 -19.235 8.982 1.00 53.44 201 VAL A CA 1
ATOM 1573 C C . VAL A 1 201 ? -33.097 -19.213 9.001 1.00 53.44 201 VAL A C 1
ATOM 1575 O O . VAL A 1 201 ? -33.654 -18.237 9.491 1.00 53.44 201 VAL A O 1
ATOM 1578 N N . ALA A 1 202 ? -33.796 -20.237 8.507 1.00 52.06 202 ALA A N 1
ATOM 1579 C CA . ALA A 1 202 ? -35.253 -20.345 8.590 1.00 52.06 202 ALA A CA 1
ATOM 1580 C C . ALA A 1 202 ? -35.720 -20.630 10.028 1.00 52.06 202 ALA A C 1
ATOM 1582 O O . ALA A 1 202 ? -36.647 -19.966 10.500 1.00 52.06 202 ALA A O 1
ATOM 1583 N N . GLU A 1 203 ? -35.030 -21.511 10.758 1.00 43.53 203 GLU A N 1
ATOM 1584 C CA . GLU A 1 203 ? -35.264 -21.732 12.191 1.00 43.53 203 GLU A CA 1
ATOM 1585 C C . GLU A 1 203 ? -34.957 -20.470 13.010 1.00 43.53 203 GLU A C 1
ATOM 1587 O O . GLU A 1 203 ? -35.793 -20.026 13.800 1.00 43.53 203 GLU A O 1
ATOM 1592 N N . LEU A 1 204 ? -33.829 -19.798 12.751 1.00 40.97 204 LEU A N 1
ATOM 1593 C CA . LEU A 1 204 ? -33.457 -18.540 13.413 1.00 40.97 204 LEU A CA 1
ATOM 1594 C C . LEU A 1 204 ? -34.383 -17.367 13.044 1.00 40.97 204 LEU A C 1
ATOM 1596 O O . LEU A 1 204 ? -34.586 -16.472 13.864 1.00 40.97 204 LEU A O 1
ATOM 1600 N N . LYS A 1 205 ? -34.978 -17.363 11.842 1.00 40.75 205 LYS A N 1
ATOM 1601 C CA . LYS A 1 205 ? -35.991 -16.378 11.407 1.00 40.75 205 LYS A CA 1
ATOM 1602 C C . LYS A 1 205 ? -37.377 -16.624 12.008 1.00 40.75 205 LYS A C 1
ATOM 1604 O O . LYS A 1 205 ? -38.188 -15.699 11.998 1.00 40.75 205 LYS A O 1
ATOM 1609 N N . SER A 1 206 ? -37.660 -17.826 12.517 1.00 34.97 206 SER A N 1
ATOM 1610 C CA . SER A 1 206 ? -38.910 -18.123 13.234 1.00 34.97 206 SER A CA 1
ATOM 1611 C C . SER A 1 206 ? -38.920 -17.572 14.671 1.00 34.97 206 SER A C 1
ATOM 1613 O O . SER A 1 206 ? -39.985 -17.415 15.270 1.00 34.97 206 SER A O 1
ATOM 1615 N N . ALA A 1 207 ? -37.755 -17.179 15.201 1.00 28.98 207 ALA A N 1
ATOM 1616 C CA . ALA A 1 207 ? -37.644 -16.416 16.439 1.00 28.98 207 ALA A CA 1
ATOM 1617 C C . ALA A 1 207 ? -37.950 -14.921 16.191 1.00 28.98 207 ALA A C 1
ATOM 1619 O O . ALA A 1 207 ? -37.468 -14.326 15.221 1.00 28.98 207 ALA A O 1
ATOM 1620 N N . PRO A 1 208 ? -38.742 -14.256 17.050 1.00 25.16 208 PRO A N 1
ATOM 1621 C CA . PRO A 1 208 ? -39.219 -12.914 16.760 1.00 25.16 208 PRO A CA 1
ATOM 1622 C C . PRO A 1 208 ? -38.096 -11.888 16.959 1.00 25.16 208 PRO A C 1
ATOM 1624 O O . PRO A 1 208 ? -37.721 -11.612 18.097 1.00 25.16 208 PRO A O 1
ATOM 1627 N N . ARG A 1 209 ? -37.608 -11.273 15.864 1.00 24.52 209 ARG A N 1
ATOM 1628 C CA . ARG A 1 209 ? -37.555 -9.803 15.654 1.00 24.52 209 ARG A CA 1
ATOM 1629 C C . ARG A 1 209 ? -36.814 -9.364 14.367 1.00 24.52 209 ARG A C 1
ATOM 1631 O O . ARG A 1 209 ? -35.630 -9.609 14.194 1.00 24.52 209 ARG A O 1
ATOM 1638 N N . PHE A 1 210 ? -37.559 -8.576 13.581 1.00 21.69 210 PHE A N 1
ATOM 1639 C CA . PHE A 1 210 ? -37.224 -7.448 12.685 1.00 21.69 210 PHE A CA 1
ATOM 1640 C C . PHE A 1 210 ? -36.274 -7.609 11.476 1.00 21.69 210 PHE A C 1
ATOM 1642 O O . PHE A 1 210 ? -35.066 -7.790 11.576 1.00 21.69 210 PHE A O 1
ATOM 1649 N N . ALA A 1 211 ? -36.877 -7.385 10.303 1.00 22.52 211 ALA A N 1
ATOM 1650 C CA . ALA A 1 211 ? -36.305 -7.387 8.962 1.00 22.52 211 ALA A CA 1
ATOM 1651 C C . ALA A 1 211 ? -35.466 -6.139 8.615 1.00 22.52 211 ALA A C 1
ATOM 1653 O O . ALA A 1 211 ? -35.800 -5.021 9.007 1.00 22.52 211 ALA A O 1
ATOM 1654 N N . VAL A 1 212 ? -34.456 -6.318 7.751 1.00 25.12 212 VAL A N 1
ATOM 1655 C CA . VAL A 1 212 ? -33.855 -5.250 6.932 1.00 25.12 212 VAL A CA 1
ATOM 1656 C C . VAL A 1 212 ? -33.637 -5.771 5.506 1.00 25.12 212 VAL A C 1
ATOM 1658 O O . VAL A 1 212 ? -32.926 -6.749 5.292 1.00 25.12 212 VAL A O 1
ATOM 1661 N N . THR A 1 213 ? -34.246 -5.106 4.523 1.00 23.23 213 THR A N 1
ATOM 1662 C CA . THR A 1 213 ? -34.074 -5.348 3.078 1.00 23.23 213 THR A CA 1
ATOM 1663 C C . THR A 1 213 ? -32.818 -4.665 2.504 1.00 23.23 213 THR A C 1
ATOM 1665 O O . THR A 1 213 ? -32.424 -3.608 3.006 1.00 23.23 213 THR A O 1
ATOM 1668 N N . PRO A 1 214 ? -32.225 -5.176 1.402 1.00 32.56 214 PRO A N 1
ATOM 1669 C CA . PRO A 1 214 ? -31.013 -4.625 0.800 1.00 32.56 214 PRO A CA 1
ATOM 1670 C C . PRO A 1 214 ? -31.309 -3.747 -0.429 1.00 32.56 214 PRO A C 1
ATOM 1672 O O . PRO A 1 214 ? -32.012 -4.168 -1.339 1.00 32.56 214 PRO A O 1
ATOM 1675 N N . SER A 1 215 ? -30.711 -2.556 -0.525 1.00 24.39 215 SER A N 1
ATOM 1676 C CA . SER A 1 215 ? -30.260 -1.979 -1.810 1.00 24.39 215 SER A CA 1
ATOM 1677 C C . SER A 1 215 ? -29.493 -0.661 -1.611 1.00 24.39 215 SER A C 1
ATOM 1679 O O . SER A 1 215 ? -29.834 0.153 -0.757 1.00 24.39 215 SER A O 1
ATOM 1681 N N . GLY A 1 216 ? -28.449 -0.433 -2.422 1.00 21.75 216 GLY A N 1
ATOM 1682 C CA . GLY A 1 216 ? -27.868 0.906 -2.626 1.00 21.75 216 GLY A CA 1
ATOM 1683 C C . GLY A 1 216 ? -26.335 0.990 -2.688 1.00 21.75 216 GLY A C 1
ATOM 1684 O O . GLY A 1 216 ? -25.664 1.115 -1.668 1.00 21.75 216 GLY A O 1
ATOM 1685 N N . ARG A 1 217 ? -25.784 1.000 -3.912 1.00 24.56 217 ARG A N 1
ATOM 1686 C CA . ARG A 1 217 ? -24.362 1.223 -4.273 1.00 24.56 217 ARG A CA 1
ATOM 1687 C C . ARG A 1 217 ? -23.795 2.580 -3.818 1.00 24.56 217 ARG A C 1
ATOM 1689 O O . ARG A 1 217 ? -24.491 3.588 -3.860 1.00 24.56 217 ARG A O 1
ATOM 1696 N N . LEU A 1 218 ? -22.471 2.638 -3.595 1.00 21.86 218 LEU A N 1
ATOM 1697 C CA . LEU A 1 218 ? -21.669 3.877 -3.538 1.00 21.86 218 LEU A CA 1
ATOM 1698 C C . LEU A 1 218 ? -20.334 3.769 -4.293 1.00 21.86 218 LEU A C 1
ATOM 1700 O O . LEU A 1 218 ? -19.651 2.748 -4.249 1.00 21.86 218 LEU A O 1
ATOM 1704 N N . LYS A 1 219 ? -19.975 4.870 -4.966 1.00 21.31 219 LYS A N 1
ATOM 1705 C CA . LYS A 1 219 ? -18.812 5.067 -5.849 1.00 21.31 219 LYS A CA 1
ATOM 1706 C C . LYS A 1 219 ? -17.504 5.325 -5.071 1.00 21.31 219 LYS A C 1
ATOM 1708 O O . LYS A 1 219 ? -17.517 5.949 -4.014 1.00 21.31 219 LYS A O 1
ATOM 1713 N N . ARG A 1 220 ? -16.369 4.867 -5.631 1.00 24.77 220 ARG A N 1
ATOM 1714 C CA . ARG A 1 220 ? -14.993 5.075 -5.127 1.00 24.77 220 ARG A CA 1
ATOM 1715 C C . ARG A 1 220 ? -14.469 6.466 -5.509 1.00 24.77 220 ARG A C 1
ATOM 1717 O O . ARG A 1 220 ? -14.346 6.772 -6.688 1.00 24.77 220 ARG A O 1
ATOM 1724 N N . GLY A 1 221 ? -14.043 7.223 -4.506 1.00 22.58 221 GLY A N 1
ATOM 1725 C CA . GLY A 1 221 ? -13.102 8.335 -4.596 1.00 22.58 221 GLY A CA 1
ATOM 1726 C C . GLY A 1 221 ? -12.421 8.478 -3.233 1.00 22.58 221 GLY A C 1
ATOM 1727 O O . GLY A 1 221 ? -13.068 8.267 -2.215 1.00 22.58 221 GLY A O 1
ATOM 1728 N N . ASP A 1 222 ? -11.127 8.789 -3.220 1.00 22.48 222 ASP A N 1
ATOM 1729 C CA . ASP A 1 222 ? -10.267 9.032 -2.048 1.00 22.48 222 ASP A CA 1
ATOM 1730 C C . ASP A 1 222 ? -9.515 7.804 -1.478 1.00 22.48 222 ASP A C 1
ATOM 1732 O O . ASP A 1 222 ? -9.871 7.179 -0.470 1.00 22.48 222 ASP A O 1
ATOM 1736 N N . LYS A 1 223 ? -8.375 7.513 -2.120 1.00 24.69 223 LYS A N 1
ATOM 1737 C CA . LYS A 1 223 ? -7.256 6.732 -1.579 1.00 24.69 223 LYS A CA 1
ATOM 1738 C C . LYS A 1 223 ? -6.463 7.629 -0.612 1.00 24.69 223 LYS A C 1
ATOM 1740 O O . LYS A 1 223 ? -5.861 8.587 -1.064 1.00 24.69 223 LYS A O 1
ATOM 1745 N N . ILE A 1 224 ? -6.541 7.334 0.689 1.00 23.88 224 ILE A N 1
ATOM 1746 C CA . ILE A 1 224 ? -5.618 7.592 1.825 1.00 23.88 224 ILE A CA 1
ATOM 1747 C C . ILE A 1 224 ? -6.482 7.309 3.079 1.00 23.88 224 ILE A C 1
ATOM 1749 O O . ILE A 1 224 ? -7.573 7.856 3.193 1.00 23.88 224 ILE A O 1
ATOM 1753 N N . ALA A 1 225 ? -6.039 6.423 3.984 1.00 26.41 225 ALA A N 1
ATOM 1754 C CA . ALA A 1 225 ? -6.694 6.025 5.257 1.00 26.41 225 ALA A CA 1
ATOM 1755 C C . ALA A 1 225 ? -7.692 4.830 5.283 1.00 26.41 225 ALA A C 1
ATOM 1757 O O . ALA A 1 225 ? -8.546 4.758 6.169 1.00 26.41 225 ALA A O 1
ATOM 1758 N N . HIS A 1 226 ? -7.568 3.830 4.398 1.00 26.69 226 HIS A N 1
ATOM 1759 C CA . HIS A 1 226 ? -8.552 2.728 4.321 1.00 26.69 226 HIS A CA 1
ATOM 1760 C C . HIS A 1 226 ? -8.420 1.589 5.361 1.00 26.69 226 HIS A C 1
ATOM 1762 O O . HIS A 1 226 ? -9.321 0.765 5.469 1.00 26.69 226 HIS A O 1
ATOM 1768 N N . TRP A 1 227 ? -7.360 1.536 6.173 1.00 26.42 227 TRP A N 1
ATOM 1769 C CA . TRP A 1 227 ? -7.169 0.427 7.132 1.00 26.42 227 TRP A CA 1
ATOM 1770 C C . TRP A 1 227 ? -7.623 0.711 8.560 1.00 26.42 227 TRP A C 1
ATOM 1772 O O . TRP A 1 227 ? -7.795 -0.218 9.341 1.00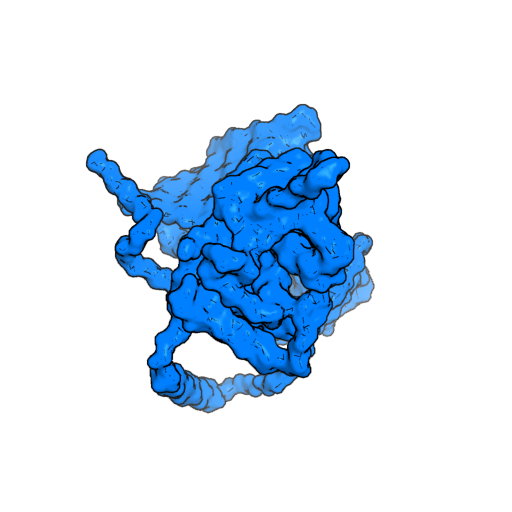 26.42 227 TRP A O 1
ATOM 1782 N N . GLY A 1 228 ? -7.894 1.969 8.902 1.00 31.86 228 GLY A N 1
ATOM 1783 C CA . GLY A 1 228 ? -8.563 2.253 10.165 1.00 31.86 228 GLY A CA 1
ATOM 1784 C C . GLY A 1 228 ? -10.077 2.025 10.099 1.00 31.86 228 GLY A C 1
ATOM 1785 O O . GLY A 1 228 ? -10.686 1.894 11.139 1.00 31.86 228 GLY A O 1
ATOM 1786 N N . GLY A 1 229 ? -10.699 1.937 8.915 1.00 34.62 229 GLY A N 1
ATOM 1787 C CA . GLY A 1 229 ? -12.164 1.873 8.774 1.00 34.62 229 GLY A CA 1
ATOM 1788 C C . GLY A 1 229 ? -12.817 0.652 9.433 1.00 34.62 229 GLY A C 1
ATOM 1789 O O . GLY A 1 229 ? -13.680 0.824 10.283 1.00 34.62 229 GLY A O 1
ATOM 1790 N N . ARG A 1 230 ? -12.365 -0.567 9.103 1.00 33.25 230 ARG A N 1
ATOM 1791 C CA . ARG A 1 230 ? -12.927 -1.812 9.670 1.00 33.25 230 ARG A CA 1
ATOM 1792 C C . ARG A 1 230 ? -12.614 -2.004 11.157 1.00 33.25 230 ARG A C 1
ATOM 1794 O O . ARG A 1 230 ? -13.462 -2.470 11.898 1.00 33.25 230 ARG A O 1
ATOM 1801 N N . LEU A 1 231 ? -11.429 -1.593 11.611 1.00 36.59 231 LEU A N 1
ATOM 1802 C CA . LEU A 1 231 ? -11.077 -1.668 13.035 1.00 36.59 231 LEU A CA 1
ATOM 1803 C C . LEU A 1 231 ? -11.747 -0.565 13.873 1.00 36.59 231 LEU A C 1
ATOM 1805 O O . LEU A 1 231 ? -12.049 -0.794 15.037 1.00 36.59 231 LEU A O 1
ATOM 1809 N N . ARG A 1 232 ? -12.019 0.612 13.286 1.00 45.22 232 ARG A N 1
ATOM 1810 C CA . ARG A 1 232 ? -12.839 1.667 13.908 1.00 45.22 232 ARG A CA 1
ATOM 1811 C C . ARG A 1 232 ? -14.301 1.255 14.025 1.00 45.22 232 ARG A C 1
ATOM 1813 O O . ARG A 1 232 ? -14.958 1.684 14.963 1.00 45.22 232 ARG A O 1
ATOM 1820 N N . GLN A 1 233 ? -14.782 0.397 13.127 1.00 42.56 233 GLN A N 1
ATOM 1821 C CA . GLN A 1 233 ? -16.130 -0.152 13.205 1.00 42.56 233 GLN A CA 1
ATOM 1822 C C . GLN A 1 233 ? -16.329 -1.014 14.461 1.00 42.56 233 GLN A C 1
ATOM 1824 O O . GLN A 1 233 ? -17.332 -0.848 15.133 1.00 42.56 233 GLN A O 1
ATOM 1829 N N . HIS A 1 234 ? -15.341 -1.816 14.870 1.00 45.53 234 HIS A N 1
ATOM 1830 C CA . HIS A 1 234 ? -15.403 -2.539 16.151 1.00 45.53 234 HIS A CA 1
ATOM 1831 C C . HIS A 1 234 ? -15.370 -1.622 17.379 1.00 45.53 234 HIS A C 1
ATOM 1833 O O . HIS A 1 234 ? -16.035 -1.905 18.377 1.00 45.53 234 HIS A O 1
ATOM 1839 N N . CYS A 1 235 ? -14.631 -0.508 17.321 1.00 45.38 235 CYS A N 1
ATOM 1840 C CA . CYS A 1 235 ? -14.737 0.521 18.357 1.00 45.38 235 CYS A CA 1
ATOM 1841 C C . CYS A 1 235 ? -16.149 1.131 18.376 1.00 45.38 235 CYS A C 1
ATOM 1843 O O . CYS A 1 235 ? -16.701 1.362 19.445 1.00 45.38 235 CYS A O 1
ATOM 1845 N N . ALA A 1 236 ? -16.759 1.332 17.202 1.00 47.53 236 ALA A N 1
ATOM 1846 C CA . ALA A 1 236 ? -18.114 1.874 17.068 1.00 47.53 236 ALA A CA 1
ATOM 1847 C C . ALA A 1 236 ? -19.164 0.914 17.609 1.00 47.53 236 ALA A C 1
ATOM 1849 O O . ALA A 1 236 ? -20.057 1.335 18.329 1.00 47.53 236 ALA A O 1
ATOM 1850 N N . GLU A 1 237 ? -19.014 -0.373 17.316 1.00 45.97 237 GLU A N 1
ATOM 1851 C CA . GLU A 1 237 ? -19.875 -1.449 17.796 1.00 45.97 237 GLU A CA 1
ATOM 1852 C C . GLU A 1 237 ? -19.754 -1.615 19.317 1.00 45.97 237 GLU A C 1
ATOM 1854 O O . GLU A 1 237 ? -20.768 -1.757 19.988 1.00 45.97 237 GLU A O 1
ATOM 1859 N N . SER A 1 238 ? -18.547 -1.502 19.886 1.00 46.97 238 SER A N 1
ATOM 1860 C CA . SER A 1 238 ? -18.336 -1.573 21.344 1.00 46.97 238 SER A CA 1
ATOM 1861 C C . SER A 1 238 ? -18.955 -0.382 22.084 1.00 46.97 238 SER A C 1
ATOM 1863 O O . SER A 1 238 ? -19.551 -0.549 23.146 1.00 46.97 238 SER A O 1
ATOM 1865 N N . VAL A 1 239 ? -18.848 0.825 21.515 1.00 51.16 239 VAL A N 1
ATOM 1866 C CA . VAL A 1 239 ? -19.482 2.026 22.079 1.00 51.16 239 VAL A CA 1
ATOM 1867 C C . VAL A 1 239 ? -21.004 1.989 21.891 1.00 51.16 239 VAL A C 1
ATOM 1869 O O . VAL A 1 239 ? -21.734 2.322 22.818 1.00 51.16 239 VAL A O 1
ATOM 1872 N N . ALA A 1 240 ? -21.496 1.508 20.746 1.00 48.28 240 ALA A N 1
ATOM 1873 C CA . ALA A 1 240 ? -22.926 1.316 20.496 1.00 48.28 240 ALA A CA 1
ATOM 1874 C C . ALA A 1 240 ? -23.545 0.219 21.384 1.00 48.28 240 ALA A C 1
ATOM 1876 O O . ALA A 1 240 ? -24.702 0.338 21.787 1.00 48.28 240 ALA A O 1
ATOM 1877 N N . ALA A 1 241 ? -22.780 -0.822 21.729 1.00 47.62 241 ALA A N 1
ATOM 1878 C CA . ALA A 1 241 ? -23.182 -1.839 22.699 1.00 47.62 241 ALA A CA 1
ATOM 1879 C C . ALA A 1 241 ? -23.285 -1.253 24.118 1.00 47.62 241 ALA A C 1
ATOM 1881 O O . ALA A 1 241 ? -24.254 -1.524 24.821 1.00 47.62 241 ALA A O 1
ATOM 1882 N N . GLY A 1 242 ? -22.342 -0.387 24.509 1.00 43.50 242 GLY A N 1
ATOM 1883 C CA . GLY A 1 242 ? -22.406 0.362 25.771 1.00 43.50 242 GLY A CA 1
ATOM 1884 C C . GLY A 1 242 ? -23.565 1.367 25.847 1.00 43.50 242 GLY A C 1
ATOM 1885 O O . GLY A 1 242 ? -24.042 1.657 26.940 1.00 43.50 242 GLY A O 1
ATOM 1886 N N . ALA A 1 243 ? -24.046 1.853 24.699 1.00 43.31 243 ALA A N 1
ATOM 1887 C CA . ALA A 1 243 ? -25.193 2.756 24.574 1.00 43.31 243 ALA A CA 1
ATOM 1888 C C . ALA A 1 243 ? -26.556 2.032 24.449 1.00 43.31 243 ALA A C 1
ATOM 1890 O O . ALA A 1 243 ? -27.563 2.670 24.154 1.00 43.31 243 ALA A O 1
ATOM 1891 N N . GLY A 1 244 ? -26.615 0.709 24.656 1.00 38.78 244 GLY A N 1
ATOM 1892 C CA . GLY A 1 244 ? -27.882 -0.032 24.720 1.00 38.78 244 GLY A CA 1
ATOM 1893 C C . GLY A 1 244 ? -28.418 -0.587 23.394 1.00 38.78 244 GLY A C 1
ATOM 1894 O O . GLY A 1 244 ? -29.599 -0.906 23.323 1.00 38.78 244 GLY A O 1
ATOM 1895 N N . GLY A 1 245 ? -27.578 -0.753 22.362 1.00 34.31 245 GLY A N 1
ATOM 1896 C CA . GLY A 1 245 ? -27.918 -1.551 21.174 1.00 34.31 245 GLY A CA 1
ATOM 1897 C C . GLY A 1 245 ? -29.017 -0.941 20.294 1.00 34.31 245 GLY A C 1
ATOM 1898 O O . GLY A 1 245 ? -30.156 -1.393 20.297 1.00 34.31 245 GLY A O 1
ATOM 1899 N N . GLY A 1 246 ? -28.657 0.073 19.500 1.00 35.09 246 GLY A N 1
ATOM 1900 C CA . GLY A 1 246 ? -29.564 0.720 18.535 1.00 35.09 246 GLY A CA 1
ATOM 1901 C C . GLY A 1 246 ? -29.262 2.191 18.224 1.00 35.09 246 GLY A C 1
ATOM 1902 O O . GLY A 1 246 ? -29.967 2.797 17.418 1.00 35.09 246 GLY A O 1
ATOM 1903 N N . GLY A 1 247 ? -28.235 2.771 18.854 1.00 38.00 247 GLY A N 1
ATOM 1904 C CA . GLY A 1 247 ? -27.997 4.213 18.842 1.00 38.00 247 GLY A CA 1
ATOM 1905 C C . GLY A 1 247 ? -27.477 4.824 17.532 1.00 38.00 247 GLY A C 1
ATOM 1906 O O . GLY A 1 247 ? -26.810 4.174 16.720 1.00 38.00 247 GLY A O 1
ATOM 1907 N N . LYS A 1 248 ? -27.767 6.117 17.340 1.00 45.09 248 LYS A N 1
ATOM 1908 C CA . LYS A 1 248 ? -27.274 6.957 16.237 1.00 45.09 248 LYS A CA 1
ATOM 1909 C C . LYS A 1 248 ? -25.812 7.344 16.479 1.00 45.09 248 LYS A C 1
ATOM 1911 O O . LYS A 1 248 ? -25.475 7.902 17.521 1.00 45.09 248 LYS A O 1
ATOM 1916 N N . LEU A 1 249 ? -24.961 7.078 15.488 1.00 44.56 249 LEU A N 1
ATOM 1917 C CA . LEU A 1 249 ? -23.524 7.371 15.512 1.00 44.56 249 LEU A CA 1
ATOM 1918 C C . LEU A 1 249 ? -23.199 8.592 14.649 1.00 44.56 249 LEU A C 1
ATOM 1920 O O . LEU A 1 249 ? -23.620 8.648 13.492 1.00 44.56 249 LEU A O 1
ATOM 1924 N N . ASP A 1 250 ? -22.408 9.519 15.183 1.00 53.44 250 ASP A N 1
ATOM 1925 C CA . ASP A 1 250 ? -21.983 10.744 14.491 1.00 53.44 250 ASP A CA 1
ATOM 1926 C C . ASP A 1 250 ? -20.450 10.943 14.581 1.00 53.44 250 ASP A C 1
ATOM 1928 O O . ASP A 1 250 ? -19.761 10.244 15.331 1.00 53.44 250 ASP A O 1
ATOM 1932 N N . ALA A 1 251 ? -19.881 11.848 13.782 1.00 44.75 251 ALA A N 1
ATOM 1933 C CA . ALA A 1 251 ? -18.445 12.129 13.743 1.00 44.75 251 ALA A CA 1
ATOM 1934 C C . ALA A 1 251 ? -18.161 13.636 13.820 1.00 44.75 251 ALA A C 1
ATOM 1936 O O . ALA A 1 251 ? -18.629 14.414 12.984 1.00 44.75 251 ALA A O 1
ATOM 1937 N N . ALA A 1 252 ? -17.317 14.024 14.777 1.00 47.47 252 ALA A N 1
ATOM 1938 C CA . ALA A 1 252 ? -16.939 15.407 15.036 1.00 47.47 252 ALA A CA 1
ATOM 1939 C C . ALA A 1 252 ? -15.537 15.737 14.493 1.00 47.47 252 ALA A C 1
ATOM 1941 O O . ALA A 1 252 ? -14.571 14.995 14.709 1.00 47.47 252 ALA A O 1
ATOM 1942 N N . SER A 1 253 ? -15.414 16.885 13.815 1.00 41.34 253 SER A N 1
ATOM 1943 C CA . SER A 1 253 ? -14.137 17.431 13.331 1.00 41.34 253 SER A CA 1
ATOM 1944 C C . SER A 1 253 ? -13.868 18.846 13.850 1.00 41.34 253 SER A C 1
ATOM 1946 O O . SER A 1 253 ? -14.795 19.644 13.988 1.00 41.34 253 SER A O 1
ATOM 1948 N N . GLY A 1 254 ? -12.596 19.159 14.115 1.00 33.81 254 GLY A N 1
ATOM 1949 C CA . GLY A 1 254 ? -12.158 20.449 14.654 1.00 33.81 254 GLY A CA 1
ATOM 1950 C C . GLY A 1 254 ? -12.082 21.564 13.599 1.00 33.81 254 GLY A C 1
ATOM 1951 O O . GLY A 1 254 ? -12.081 21.279 12.394 1.00 33.81 254 GLY A O 1
ATOM 1952 N N . PRO A 1 255 ? -11.989 22.836 14.029 1.00 28.62 255 PRO A N 1
ATOM 1953 C CA . PRO A 1 255 ? -11.864 23.975 13.125 1.00 28.62 255 PRO A CA 1
ATOM 1954 C C . PRO A 1 255 ? -10.549 23.886 12.330 1.00 28.62 255 PRO A C 1
ATOM 1956 O O . PRO A 1 255 ? -9.477 23.699 12.897 1.00 28.62 255 PRO A O 1
ATOM 1959 N N . GLY A 1 256 ? -10.628 23.975 10.997 1.00 33.62 256 GLY A N 1
ATOM 1960 C CA . GLY A 1 256 ? -9.453 24.048 10.111 1.00 33.62 256 GLY A CA 1
ATOM 1961 C C . GLY A 1 256 ? -9.155 22.820 9.236 1.00 33.62 256 GLY A C 1
ATOM 1962 O O . GLY A 1 256 ? -8.284 22.898 8.372 1.00 33.62 256 GLY A O 1
ATOM 1963 N N . ARG A 1 257 ? -9.890 21.702 9.357 1.00 30.20 257 ARG A N 1
ATOM 1964 C CA . ARG A 1 257 ? -9.820 20.590 8.381 1.00 30.20 257 ARG A CA 1
ATOM 1965 C C . ARG A 1 257 ? -11.136 20.456 7.616 1.00 30.20 257 ARG A C 1
ATOM 1967 O O . ARG A 1 257 ? -12.147 20.071 8.189 1.00 30.20 257 ARG A O 1
ATOM 1974 N N . ARG A 1 258 ? -11.126 20.692 6.293 1.00 24.09 258 ARG A N 1
ATOM 1975 C CA . ARG A 1 258 ? -12.227 20.259 5.408 1.00 24.09 258 ARG A CA 1
ATOM 1976 C C . ARG A 1 258 ? -12.286 18.732 5.422 1.00 24.09 258 ARG A C 1
ATOM 1978 O O . ARG A 1 258 ? -11.497 18.070 4.747 1.00 24.09 258 ARG A O 1
ATOM 1985 N N . VAL A 1 259 ? -13.225 18.162 6.169 1.00 34.09 259 VAL A N 1
ATOM 1986 C CA . VAL A 1 259 ? -13.539 16.737 6.063 1.00 34.09 259 VAL A CA 1
ATOM 1987 C C . VAL A 1 259 ? -14.328 16.524 4.775 1.00 34.09 259 VAL A C 1
ATOM 1989 O O . VAL A 1 259 ? -15.461 16.979 4.632 1.00 34.09 259 VAL A O 1
ATOM 1992 N N . LYS A 1 260 ? -13.742 15.808 3.808 1.00 25.53 260 LYS A N 1
ATOM 1993 C CA . LYS A 1 260 ? -14.545 15.184 2.753 1.00 25.53 260 LYS A CA 1
ATOM 1994 C C . LYS A 1 260 ? -15.476 14.179 3.427 1.00 25.53 260 LYS A C 1
ATOM 1996 O O . LYS A 1 260 ? -15.009 13.227 4.047 1.00 25.53 260 LYS A O 1
ATOM 2001 N N . ARG A 1 261 ? -16.780 14.422 3.296 1.00 27.22 261 ARG A N 1
ATOM 2002 C CA . ARG A 1 261 ? -17.902 13.622 3.802 1.00 27.22 261 ARG A CA 1
ATOM 2003 C C . ARG A 1 261 ? -17.677 12.126 3.511 1.00 27.22 261 ARG A C 1
ATOM 2005 O O . ARG A 1 261 ? -17.954 11.658 2.410 1.00 27.22 261 ARG A O 1
ATOM 2012 N N . ARG A 1 262 ? -17.138 11.368 4.471 1.00 31.75 262 ARG A N 1
ATOM 2013 C CA . ARG A 1 262 ? -16.909 9.918 4.341 1.00 31.75 262 ARG A CA 1
ATOM 2014 C C . ARG A 1 262 ? -17.960 9.172 5.153 1.00 31.75 262 ARG A C 1
ATOM 2016 O O . ARG A 1 262 ? -18.042 9.343 6.361 1.00 31.75 262 ARG A O 1
ATOM 2023 N N . ARG A 1 263 ? -18.757 8.341 4.473 1.00 28.81 263 ARG A N 1
ATOM 2024 C CA . ARG A 1 263 ? -19.741 7.446 5.100 1.00 28.81 263 ARG A CA 1
ATOM 2025 C C . ARG A 1 263 ? -19.021 6.414 5.975 1.00 28.81 263 ARG A C 1
ATOM 2027 O O . ARG A 1 263 ? -18.184 5.668 5.465 1.00 28.81 263 ARG A O 1
ATOM 2034 N N . CYS A 1 264 ? -19.375 6.365 7.257 1.00 28.19 264 CYS A N 1
ATOM 2035 C CA . CYS A 1 264 ? -19.117 5.208 8.110 1.00 28.19 264 CYS A CA 1
ATOM 2036 C C . CYS A 1 264 ? -20.013 4.048 7.639 1.00 28.19 264 CYS A C 1
ATOM 2038 O O . CYS A 1 264 ? -21.158 4.270 7.245 1.00 28.19 264 CYS A O 1
ATOM 2040 N N . GLY A 1 265 ? -19.468 2.834 7.582 1.00 28.98 265 GLY A N 1
ATOM 2041 C CA . GLY A 1 265 ? -20.205 1.640 7.170 1.00 28.98 265 GLY A CA 1
ATOM 2042 C C . GLY A 1 265 ? -21.111 1.116 8.286 1.00 28.98 265 GLY A C 1
ATOM 2043 O O . GLY A 1 265 ? -20.749 1.187 9.456 1.00 28.98 265 GLY A O 1
ATOM 2044 N N . SER A 1 266 ? -22.274 0.602 7.873 1.00 29.00 266 SER A N 1
ATOM 2045 C CA . SER A 1 266 ? -23.263 -0.231 8.595 1.00 29.00 266 SER A CA 1
ATOM 2046 C C . SER A 1 266 ? -24.040 0.311 9.802 1.00 29.00 266 SER A C 1
ATOM 2048 O O . SER A 1 266 ? -25.040 -0.304 10.149 1.00 29.00 266 SER A O 1
ATOM 2050 N N . ALA A 1 267 ? -23.740 1.489 10.340 1.00 31.56 267 ALA A N 1
ATOM 2051 C CA . ALA A 1 267 ? -24.745 2.289 11.051 1.00 31.56 267 ALA A CA 1
ATOM 2052 C C . ALA A 1 267 ? -25.165 3.440 10.134 1.00 31.56 267 ALA A C 1
ATOM 2054 O O . ALA A 1 267 ? -24.295 4.026 9.489 1.00 31.56 267 ALA A O 1
ATOM 2055 N N . LYS A 1 268 ? -26.464 3.768 10.024 1.00 28.62 268 LYS A N 1
ATOM 2056 C CA . LYS A 1 268 ? -26.880 5.005 9.335 1.00 28.62 268 LYS A CA 1
ATOM 2057 C C . LYS A 1 268 ? -26.119 6.156 10.007 1.00 28.62 268 LYS A C 1
ATOM 2059 O O . LYS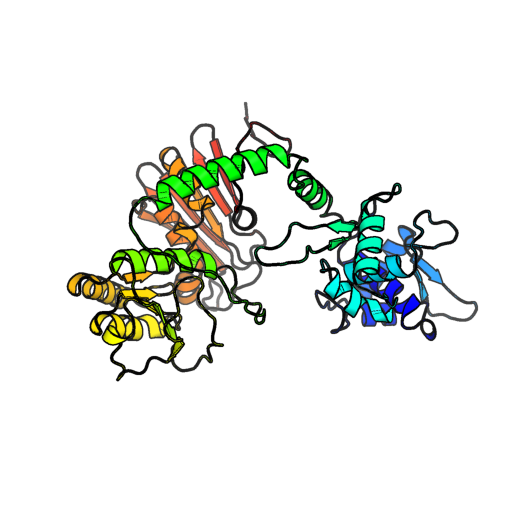 A 1 268 ? -26.383 6.396 11.184 1.00 28.62 268 LYS A O 1
ATOM 2064 N N . PRO A 1 269 ? -25.175 6.835 9.328 1.00 37.12 269 PRO A N 1
ATOM 2065 C CA . PRO A 1 269 ? -24.457 7.915 9.973 1.00 37.12 269 PRO A CA 1
ATOM 2066 C C . PRO A 1 269 ? -25.468 9.027 10.269 1.00 37.12 269 PRO A C 1
ATOM 2068 O O . PRO A 1 269 ? -26.195 9.446 9.358 1.00 37.12 269 PRO A O 1
ATOM 2071 N N . GLY A 1 270 ? -25.461 9.532 11.505 1.00 35.28 270 GLY A N 1
ATOM 2072 C CA . GLY A 1 270 ? -25.666 10.962 11.734 1.00 35.28 270 GLY A CA 1
ATOM 2073 C C . GLY A 1 270 ? -24.676 11.754 10.868 1.00 35.28 270 GLY A C 1
ATOM 2074 O O . GLY A 1 270 ? -23.899 11.173 10.109 1.00 35.28 270 GLY A O 1
ATOM 2075 N N . GLY A 1 271 ? -24.729 13.075 10.848 1.00 40.16 271 GLY A N 1
ATOM 2076 C CA . GLY A 1 271 ? -23.896 13.839 9.923 1.00 40.16 271 GLY A CA 1
ATOM 2077 C C . GLY A 1 271 ? -22.385 13.639 10.127 1.00 40.16 271 GLY A C 1
ATOM 2078 O O . GLY A 1 271 ? -21.887 12.772 10.830 1.00 40.16 271 GLY A O 1
ATOM 2079 N N . CYS A 1 272 ? -21.600 14.434 9.415 1.00 38.66 272 CYS A N 1
ATOM 2080 C CA . CYS A 1 272 ? -20.261 14.749 9.890 1.00 38.66 272 CYS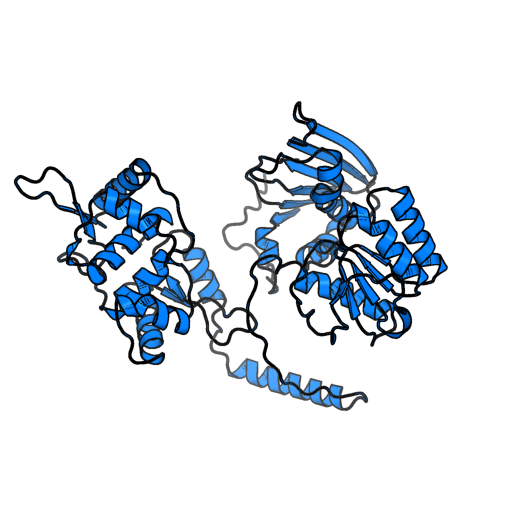 A CA 1
ATOM 2081 C C . CYS A 1 272 ? -20.336 16.233 10.186 1.00 38.66 272 CYS A C 1
ATOM 2083 O O . CYS A 1 272 ? -20.584 17.023 9.268 1.00 38.66 272 CYS A O 1
ATOM 2085 N N . HIS A 1 273 ? -20.236 16.578 11.460 1.00 47.91 273 HIS A N 1
ATOM 2086 C CA . HIS A 1 273 ? -20.471 17.929 11.932 1.00 47.91 273 HIS A CA 1
ATOM 2087 C C . HIS A 1 273 ? -19.147 18.543 12.395 1.00 47.91 273 HIS A C 1
ATOM 2089 O O . HIS A 1 273 ? -18.344 17.924 13.097 1.00 47.91 273 HIS A O 1
ATOM 2095 N N . THR A 1 274 ? -18.906 19.790 11.994 1.00 47.50 274 THR A N 1
ATOM 2096 C CA . THR A 1 274 ? -17.972 20.647 12.729 1.00 47.50 274 THR A CA 1
ATOM 2097 C C . THR A 1 274 ? -18.557 20.834 14.121 1.00 47.50 274 THR A C 1
ATOM 2099 O O . THR A 1 274 ? -19.766 21.035 14.234 1.00 47.50 274 THR A O 1
ATOM 2102 N N . LEU A 1 275 ? -17.745 20.749 15.176 1.00 49.28 275 LEU A N 1
ATOM 2103 C CA . LEU A 1 275 ? -18.251 21.027 16.519 1.00 49.28 275 LEU A CA 1
ATOM 2104 C C . LEU A 1 275 ? -18.795 22.450 16.584 1.00 49.28 275 LEU A C 1
ATOM 2106 O O . LEU A 1 275 ? -18.050 23.416 16.439 1.00 49.28 275 LEU A O 1
ATOM 2110 N N . ILE A 1 276 ? -20.103 22.551 16.790 1.00 49.69 276 ILE A N 1
ATOM 2111 C CA . ILE A 1 276 ? -20.801 23.797 17.066 1.00 49.69 276 ILE A CA 1
ATOM 2112 C C . ILE A 1 276 ? -21.131 23.760 18.567 1.00 49.69 276 ILE A C 1
ATOM 2114 O O . ILE A 1 276 ? -21.936 22.919 18.974 1.00 49.69 276 ILE A O 1
ATOM 2118 N N . PRO A 1 277 ? -20.521 24.625 19.400 1.00 47.25 277 PRO A N 1
ATOM 2119 C CA . PRO A 1 277 ? -20.697 24.608 20.858 1.00 47.25 277 PRO A CA 1
ATOM 2120 C C . PRO A 1 277 ? -22.149 24.748 21.342 1.00 47.25 277 PRO A C 1
ATOM 2122 O O . PRO A 1 277 ? -22.456 24.379 22.470 1.00 47.25 277 PRO A O 1
ATOM 2125 N N . SER A 1 278 ? -23.044 25.277 20.503 1.00 49.75 278 SER A N 1
ATOM 2126 C CA . SER A 1 278 ? -24.468 25.481 20.799 1.00 49.75 278 SER A CA 1
ATOM 2127 C C . SER A 1 278 ? -25.384 24.331 20.352 1.00 49.75 278 SER A C 1
ATOM 2129 O O . SER A 1 278 ? -26.605 24.445 20.455 1.00 49.75 278 SER A O 1
ATOM 2131 N N . MET A 1 279 ? -24.837 23.228 19.832 1.00 53.78 279 MET A N 1
ATOM 2132 C CA . MET A 1 279 ? -25.637 22.139 19.266 1.00 53.78 279 MET A CA 1
ATOM 2133 C C . MET A 1 279 ? -26.107 21.148 20.353 1.00 53.78 279 MET A C 1
ATOM 2135 O O . MET A 1 279 ? -25.297 20.697 21.163 1.00 53.78 279 MET A O 1
ATOM 2139 N N . PRO A 1 280 ? -27.395 20.752 20.382 1.00 58.09 280 PRO A N 1
ATOM 2140 C CA . PRO A 1 280 ? -27.919 19.827 21.387 1.00 58.09 280 PRO A CA 1
ATOM 2141 C C . PRO A 1 280 ? -27.593 18.366 21.024 1.00 58.09 280 PRO A C 1
ATOM 2143 O O . PRO A 1 280 ? -28.460 17.610 20.579 1.00 58.09 280 PRO A O 1
ATOM 2146 N N . TRP A 1 281 ? -26.329 17.965 21.198 1.00 61.94 281 TRP A N 1
ATOM 2147 C CA . TRP A 1 281 ? -25.790 16.666 20.761 1.00 61.94 281 TRP A CA 1
ATOM 2148 C C . TRP A 1 281 ? -26.570 15.450 21.276 1.00 61.94 281 TRP A C 1
ATOM 2150 O O . TRP A 1 281 ? -26.828 14.521 20.510 1.00 61.94 281 TRP A O 1
ATOM 2160 N N . ARG A 1 282 ? -27.027 15.483 22.535 1.00 58.28 282 ARG A N 1
ATOM 2161 C CA . ARG A 1 282 ? -27.757 14.372 23.171 1.00 58.28 282 ARG A CA 1
ATOM 2162 C C . ARG A 1 282 ? -29.045 13.968 22.457 1.00 58.28 282 ARG A C 1
ATOM 2164 O O . ARG A 1 282 ? -29.489 12.837 22.586 1.00 58.28 282 ARG A O 1
ATOM 2171 N N . HIS A 1 283 ? -29.662 14.893 21.727 1.00 57.31 283 HIS A N 1
ATOM 2172 C CA . HIS A 1 283 ? -30.914 14.639 21.015 1.00 57.31 283 HIS A CA 1
ATOM 2173 C C . HIS A 1 283 ? -30.691 14.145 19.575 1.00 57.31 283 HIS A C 1
ATOM 2175 O O . HIS A 1 283 ? -31.650 13.774 18.899 1.00 57.31 283 HIS A O 1
ATOM 2181 N N . GLN A 1 284 ? -29.443 14.136 19.091 1.00 60.72 284 GLN A N 1
ATOM 2182 C CA . GLN A 1 284 ? -29.109 13.810 17.700 1.00 60.72 284 GLN A CA 1
ATOM 2183 C C . GLN A 1 284 ? -28.335 12.497 17.561 1.00 60.72 284 GLN A C 1
ATOM 2185 O O . GLN A 1 284 ? -28.564 11.765 16.594 1.00 60.72 284 GLN A O 1
ATOM 2190 N N . CYS A 1 285 ? -27.470 12.178 18.525 1.00 68.69 285 CYS A N 1
ATOM 2191 C CA . CYS A 1 285 ? -26.640 10.979 18.508 1.00 68.69 285 CYS A CA 1
ATOM 2192 C C . CYS A 1 285 ? -26.344 10.457 19.917 1.00 68.69 285 CYS A C 1
ATOM 2194 O O . CYS A 1 285 ? -26.156 11.234 20.853 1.00 68.69 285 CYS A O 1
ATOM 2196 N N . ASP A 1 286 ? -26.231 9.137 20.033 1.00 72.25 286 ASP A N 1
ATOM 2197 C CA . ASP A 1 286 ? -25.899 8.450 21.282 1.00 72.25 286 ASP A CA 1
ATOM 2198 C C . ASP A 1 286 ? -24.382 8.358 21.473 1.00 72.25 286 ASP A C 1
ATOM 2200 O O . ASP A 1 286 ? -23.886 8.372 22.598 1.00 72.25 286 ASP A O 1
ATOM 2204 N N . ALA A 1 287 ? -23.618 8.317 20.377 1.00 76.50 287 ALA A N 1
ATOM 2205 C CA . ALA A 1 287 ? -22.165 8.261 20.435 1.00 76.50 287 ALA A CA 1
ATOM 2206 C C . ALA A 1 287 ? -21.471 9.022 19.296 1.00 76.50 287 ALA A C 1
ATOM 2208 O O . ALA A 1 287 ? -21.961 9.061 18.164 1.00 76.50 287 ALA A O 1
ATOM 2209 N N . VAL A 1 288 ? -20.295 9.588 19.593 1.00 80.12 288 VAL A N 1
ATOM 2210 C CA . VAL A 1 288 ? -19.510 10.415 18.665 1.00 80.12 288 VAL A CA 1
ATOM 2211 C C . VAL A 1 288 ? -18.078 9.910 18.510 1.00 80.12 288 VAL A C 1
ATOM 2213 O O . VAL A 1 288 ? -17.378 9.629 19.486 1.00 80.12 288 VAL A O 1
ATOM 2216 N N . PHE A 1 289 ? -17.627 9.864 17.256 1.00 81.44 289 PHE A N 1
ATOM 2217 C CA . PHE A 1 289 ? -16.231 9.660 16.883 1.00 81.44 289 PHE A CA 1
ATOM 2218 C C . PHE A 1 289 ? -15.477 10.983 16.768 1.00 81.44 289 PHE A C 1
ATOM 2220 O O . PHE A 1 289 ? -15.831 11.835 15.952 1.00 81.44 289 PHE A O 1
ATOM 2227 N N . VAL A 1 290 ? -14.405 11.135 17.541 1.00 82.06 290 VAL A N 1
ATOM 2228 C CA . VAL A 1 290 ? -13.568 12.339 17.561 1.00 82.06 290 VAL A CA 1
ATOM 2229 C C . VAL A 1 290 ? -12.282 12.084 16.775 1.00 82.06 290 VAL A C 1
ATOM 2231 O O . VAL A 1 290 ? -11.430 11.293 17.183 1.00 82.06 290 VAL A O 1
ATOM 2234 N N . HIS A 1 291 ? -12.155 12.779 15.639 1.00 81.38 291 HIS A N 1
ATOM 2235 C CA . HIS A 1 291 ? -11.013 12.717 14.716 1.00 81.38 291 HIS A CA 1
ATOM 2236 C C . HIS A 1 291 ? -10.354 14.099 14.564 1.00 81.38 291 HIS A C 1
ATOM 2238 O O . HIS A 1 291 ? -10.213 14.625 13.453 1.00 81.38 291 HIS A O 1
ATOM 2244 N N . THR A 1 292 ? -10.018 14.733 15.687 1.00 80.25 292 THR A N 1
ATOM 2245 C CA . THR A 1 292 ? -9.436 16.082 15.717 1.00 80.25 292 THR A CA 1
ATOM 2246 C C . THR A 1 292 ? -7.921 16.037 15.951 1.00 80.25 292 THR A C 1
ATOM 2248 O O . THR A 1 292 ? -7.309 14.973 15.906 1.00 80.25 292 THR A O 1
ATOM 2251 N N . SER A 1 293 ? -7.261 17.194 16.059 1.00 79.38 293 SER A N 1
ATOM 2252 C CA . SER A 1 293 ? -5.846 17.226 16.450 1.00 79.38 293 SER A CA 1
ATOM 2253 C C . SER A 1 293 ? -5.713 16.891 17.934 1.00 79.38 293 SER A C 1
ATOM 2255 O O . SER A 1 293 ? -6.563 17.310 18.721 1.00 79.38 293 SER A O 1
ATOM 2257 N N . THR A 1 294 ? -4.613 16.241 18.327 1.00 83.00 294 THR A N 1
ATOM 2258 C CA . THR A 1 294 ? -4.319 15.882 19.726 1.00 83.00 294 THR A CA 1
ATOM 2259 C C . THR A 1 294 ? -4.521 17.052 20.696 1.00 83.00 294 THR A C 1
ATOM 2261 O O . THR A 1 294 ? -5.163 16.887 21.729 1.00 83.00 294 THR A O 1
ATOM 2264 N N . ALA A 1 295 ? -4.071 18.256 20.322 1.00 81.94 295 ALA A N 1
ATOM 2265 C CA . ALA A 1 295 ? -4.218 19.474 21.125 1.00 81.94 295 ALA A CA 1
ATOM 2266 C C . ALA A 1 295 ? -5.681 19.853 21.431 1.00 81.94 295 ALA A C 1
ATOM 2268 O O . ALA A 1 295 ? -5.956 20.480 22.443 1.00 81.94 295 ALA A O 1
ATOM 2269 N N . SER A 1 296 ? -6.624 19.462 20.570 1.00 82.75 296 SER A N 1
ATOM 2270 C CA . SER A 1 296 ? -8.054 19.754 20.735 1.00 82.75 296 SER A CA 1
ATOM 2271 C C . SER A 1 296 ? -8.845 18.620 21.393 1.00 82.75 296 SER A C 1
ATOM 2273 O O . SER A 1 296 ? -10.028 18.792 21.667 1.00 82.75 296 SER A O 1
ATOM 2275 N N . HIS A 1 297 ? -8.242 17.450 21.637 1.00 89.25 297 HIS A N 1
ATOM 2276 C CA . HIS A 1 297 ? -8.984 16.292 22.148 1.00 89.25 297 HIS A CA 1
ATOM 2277 C C . HIS A 1 297 ? -9.671 16.589 23.482 1.00 89.25 297 HIS A C 1
ATOM 2279 O O . HIS A 1 297 ? -10.847 16.267 23.632 1.00 89.25 297 HIS A O 1
ATOM 2285 N N . TYR A 1 298 ? -8.971 17.236 24.418 1.00 91.44 298 TYR A N 1
ATOM 2286 C CA . TYR A 1 298 ? -9.521 17.520 25.741 1.00 91.44 298 TYR A CA 1
ATOM 2287 C C . TYR A 1 298 ? -10.812 18.336 25.667 1.00 91.44 298 TYR A C 1
ATOM 2289 O O . TYR A 1 298 ? -11.851 17.893 26.152 1.00 91.44 298 TYR A O 1
ATOM 2297 N N . GLU A 1 299 ? -10.764 19.491 25.005 1.00 87.44 299 GLU A N 1
ATOM 2298 C CA . GLU A 1 299 ? -11.904 20.405 24.904 1.00 87.44 299 GLU A CA 1
ATOM 2299 C C . GLU A 1 299 ? -13.107 19.732 24.237 1.00 87.44 299 GLU A C 1
ATOM 2301 O O . GLU A 1 299 ? -14.232 19.805 24.736 1.00 87.44 299 GLU A O 1
ATOM 2306 N N . VAL A 1 300 ? -12.856 19.012 23.140 1.00 86.44 300 VAL A N 1
ATOM 2307 C CA . VAL A 1 300 ? -13.893 18.333 22.362 1.00 86.44 300 VAL A CA 1
ATOM 2308 C C . VAL A 1 300 ? -14.540 17.195 23.146 1.00 86.44 300 VAL A C 1
ATOM 2310 O O . VAL A 1 300 ? -15.767 17.117 23.230 1.00 86.44 300 VAL A O 1
ATOM 2313 N N . VAL A 1 301 ? -13.733 16.308 23.727 1.00 89.88 301 VAL A N 1
ATOM 2314 C CA . VAL A 1 301 ? -14.237 15.151 24.473 1.00 89.88 301 VAL A CA 1
ATOM 2315 C C . VAL A 1 301 ? -14.951 15.615 25.743 1.00 89.88 301 VAL A C 1
ATOM 2317 O O . VAL A 1 301 ? -16.041 15.127 26.035 1.00 89.88 301 VAL A O 1
ATOM 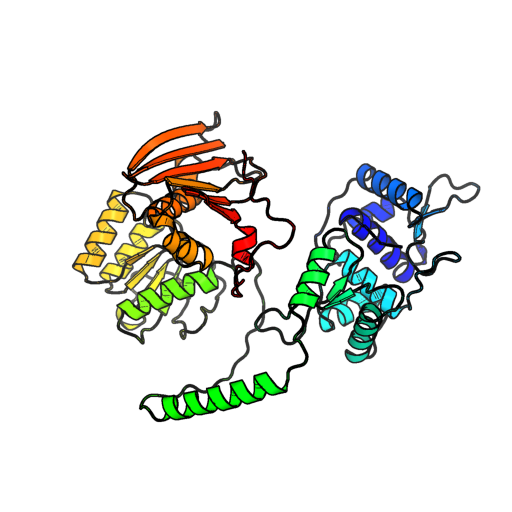2320 N N . ASN A 1 302 ? -14.402 16.604 26.458 1.00 92.25 302 ASN A N 1
ATOM 2321 C CA . ASN A 1 302 ? -15.038 17.188 27.638 1.00 92.25 302 ASN A CA 1
ATOM 2322 C C . ASN A 1 302 ? -16.415 17.780 27.302 1.00 92.25 302 ASN A C 1
ATOM 2324 O O . ASN A 1 302 ? -17.379 17.561 28.038 1.00 92.25 302 ASN A O 1
ATOM 2328 N N . HIS A 1 303 ? -16.530 18.500 26.183 1.00 88.06 303 HIS A N 1
ATOM 2329 C CA . HIS A 1 303 ? -17.804 19.060 25.732 1.00 88.06 303 HIS A CA 1
ATOM 2330 C C . HIS A 1 303 ? -18.841 17.963 25.439 1.00 88.06 303 HIS A C 1
ATOM 2332 O O . HIS A 1 303 ? -19.960 18.022 25.948 1.00 88.06 303 HIS A O 1
ATOM 2338 N N . LEU A 1 304 ? -18.461 16.925 24.687 1.00 86.94 304 LEU A N 1
ATOM 2339 C CA . LEU A 1 304 ? -19.356 15.823 24.311 1.00 86.94 304 LEU A CA 1
ATOM 2340 C C . LEU A 1 304 ? -19.817 14.988 25.517 1.00 86.94 304 LEU A C 1
ATOM 2342 O O . LEU A 1 304 ? -20.998 14.656 25.626 1.00 86.94 304 LEU A O 1
ATOM 2346 N N . LEU A 1 305 ? -18.915 14.701 26.460 1.00 89.25 305 LEU A N 1
ATOM 2347 C CA . LEU A 1 305 ? -19.265 13.986 27.690 1.00 89.25 305 LEU A CA 1
ATOM 2348 C C . LEU A 1 305 ? -20.204 14.813 28.580 1.00 89.25 305 LEU A C 1
ATOM 2350 O O . LEU A 1 305 ? -21.152 14.273 29.149 1.00 89.25 305 LEU A O 1
ATOM 2354 N N . ASN A 1 306 ? -19.997 16.131 28.679 1.00 90.44 306 ASN A N 1
ATOM 2355 C CA . ASN A 1 306 ? -20.921 17.010 29.404 1.00 90.44 306 ASN A CA 1
ATOM 2356 C C . ASN A 1 306 ? -22.285 17.126 28.717 1.00 90.44 306 ASN A C 1
ATOM 2358 O O . ASN A 1 306 ? -23.297 17.257 29.404 1.00 90.44 306 ASN A O 1
ATOM 2362 N N . ALA A 1 307 ? -22.319 17.000 27.390 1.00 85.31 307 ALA A N 1
ATOM 2363 C CA . ALA A 1 307 ? -23.550 16.882 26.623 1.00 85.31 307 ALA A CA 1
ATOM 2364 C C . ALA A 1 307 ? -24.235 15.509 26.780 1.00 85.31 307 ALA A C 1
ATOM 2366 O O . ALA A 1 307 ? -25.322 15.322 26.246 1.00 85.31 307 ALA A O 1
ATOM 2367 N N . GLY A 1 308 ? -23.662 14.556 27.525 1.00 85.88 308 GLY A N 1
ATOM 2368 C CA . GLY A 1 308 ? -24.303 13.268 27.797 1.00 85.88 308 GLY A CA 1
ATOM 2369 C C . GLY A 1 308 ? -24.160 12.241 26.673 1.00 85.88 308 GLY A C 1
ATOM 2370 O O . GLY A 1 308 ? -25.030 11.383 26.550 1.00 85.88 308 GLY A O 1
ATOM 2371 N N . VAL A 1 309 ? -23.119 12.355 25.842 1.00 82.50 309 VAL A N 1
ATOM 2372 C CA . VAL A 1 309 ? -22.896 11.515 24.655 1.00 82.50 309 VAL A CA 1
ATOM 2373 C C . VAL A 1 309 ? -21.691 10.600 24.874 1.00 82.50 309 VAL A C 1
ATOM 2375 O O . VAL A 1 309 ? -20.673 11.031 25.416 1.00 82.50 309 VAL A O 1
ATOM 2378 N N . HIS A 1 310 ? -21.785 9.336 24.456 1.00 85.94 310 HIS A N 1
ATOM 2379 C CA . HIS A 1 310 ? -20.656 8.405 24.518 1.00 85.94 310 HIS A CA 1
ATOM 2380 C C . HIS A 1 310 ? -19.581 8.812 23.493 1.00 85.94 310 HIS A C 1
ATOM 2382 O O . HIS A 1 310 ? -19.895 9.282 22.400 1.00 85.94 310 HIS A O 1
ATOM 2388 N N . VAL A 1 311 ? -18.297 8.633 23.802 1.00 85.81 311 VAL A N 1
ATOM 2389 C CA . VAL A 1 311 ? -17.212 9.154 22.955 1.00 85.81 311 VAL A CA 1
ATOM 2390 C C . VAL A 1 311 ? -16.195 8.075 22.608 1.00 85.81 311 VAL A C 1
ATOM 2392 O O . VAL A 1 311 ? -15.658 7.401 23.485 1.00 85.81 311 VAL A O 1
ATOM 2395 N N . CYS A 1 312 ? -15.870 7.960 21.318 1.00 87.25 312 CYS A N 1
ATOM 2396 C CA . CYS A 1 312 ? -14.679 7.265 20.839 1.00 87.25 312 CYS A CA 1
ATOM 2397 C C . CYS A 1 312 ? -13.711 8.279 20.223 1.00 87.25 312 CYS A C 1
ATOM 2399 O O . CYS A 1 312 ? -14.013 8.873 19.192 1.00 87.25 312 CYS A O 1
ATOM 2401 N N . VAL A 1 313 ? -12.530 8.457 20.805 1.00 88.00 313 VAL A N 1
ATOM 2402 C CA . VAL A 1 313 ? -11.531 9.438 20.350 1.00 88.00 313 VAL A CA 1
ATOM 2403 C C . VAL A 1 313 ? -10.293 8.754 19.784 1.00 88.00 313 VAL A C 1
ATOM 2405 O O . VAL A 1 313 ? -9.902 7.673 20.233 1.00 88.00 313 VAL A O 1
ATOM 2408 N N . ASP A 1 314 ? -9.673 9.356 18.771 1.00 87.88 314 ASP A N 1
ATOM 2409 C CA . ASP A 1 314 ? -8.361 8.912 18.303 1.00 87.88 314 ASP A CA 1
ATOM 2410 C C . ASP A 1 314 ? -7.307 9.019 19.419 1.00 87.88 314 ASP A C 1
ATOM 2412 O O . ASP A 1 314 ? -7.424 9.792 20.362 1.00 87.88 314 ASP A O 1
ATOM 2416 N N . LYS A 1 315 ? -6.250 8.211 19.331 1.00 88.19 315 LYS A N 1
ATOM 2417 C CA . LYS A 1 315 ? -5.136 8.281 20.286 1.00 88.19 315 LYS A CA 1
ATOM 2418 C C . LYS A 1 315 ? -4.249 9.513 20.023 1.00 88.19 315 LYS A C 1
ATOM 2420 O O . LYS A 1 315 ? -4.041 9.837 18.849 1.00 88.19 315 LYS A O 1
ATOM 2425 N N . PRO A 1 316 ? -3.600 10.080 21.055 1.00 90.38 316 PRO A N 1
ATOM 2426 C CA . PRO A 1 316 ? -3.781 9.791 22.487 1.00 90.38 316 PRO A CA 1
ATOM 2427 C C . PRO A 1 316 ? -5.089 10.396 23.031 1.00 90.38 316 PRO A C 1
ATOM 2429 O O . PRO A 1 316 ? -5.688 11.229 22.369 1.00 90.38 316 PRO A O 1
ATOM 2432 N N . LEU A 1 317 ? -5.540 9.996 24.228 1.00 91.50 317 LEU A N 1
ATOM 2433 C CA . LEU A 1 317 ? -6.789 10.519 24.817 1.00 91.50 317 LEU A CA 1
ATOM 2434 C C . LEU A 1 317 ? -6.767 12.051 24.976 1.00 91.50 317 LEU A C 1
ATOM 2436 O O . LEU A 1 317 ? -7.736 12.720 24.639 1.00 91.50 317 LEU A O 1
ATOM 2440 N N . ALA A 1 318 ? -5.650 12.589 25.455 1.00 90.69 318 ALA A N 1
ATOM 2441 C CA . ALA A 1 318 ? -5.354 14.014 25.530 1.00 90.69 318 ALA A CA 1
ATOM 2442 C C . ALA A 1 318 ? -3.833 14.211 25.404 1.00 90.69 318 ALA A C 1
ATOM 2444 O O . ALA A 1 318 ? -3.076 13.237 25.458 1.00 90.69 318 ALA A O 1
ATOM 2445 N N . ASP A 1 319 ? -3.383 15.455 25.237 1.00 87.31 319 ASP A N 1
ATOM 2446 C CA . ASP A 1 319 ? -1.950 15.784 25.235 1.00 87.31 319 ASP A CA 1
ATOM 2447 C C . ASP A 1 319 ? -1.344 15.662 26.648 1.00 87.31 319 ASP A C 1
ATOM 2449 O O . ASP A 1 319 ? -0.238 15.141 26.827 1.00 87.31 319 ASP A O 1
ATOM 2453 N N . LYS A 1 320 ? -2.081 16.078 27.687 1.00 90.38 320 LYS A N 1
ATOM 2454 C CA . LYS A 1 320 ? -1.630 15.982 29.085 1.00 90.38 320 LYS A CA 1
ATOM 2455 C C . LYS A 1 320 ? -2.283 14.818 29.825 1.00 90.38 320 LYS A C 1
ATOM 2457 O O . LYS A 1 320 ? -3.448 14.493 29.607 1.00 90.38 320 LYS A O 1
ATOM 2462 N N . LEU A 1 321 ? -1.532 14.230 30.759 1.00 89.62 321 LEU A N 1
ATOM 2463 C CA . LEU A 1 321 ? -2.029 13.150 31.615 1.00 89.62 321 LEU A CA 1
ATOM 2464 C C . LEU A 1 321 ? -3.192 13.619 32.500 1.00 89.62 321 LEU A C 1
ATOM 2466 O O . LEU A 1 321 ? -4.228 12.968 32.514 1.00 89.62 321 LEU A O 1
ATOM 2470 N N . SER A 1 322 ? -3.059 14.779 33.144 1.00 94.19 322 SER A N 1
ATOM 2471 C CA . SER A 1 322 ? -4.105 15.347 34.007 1.00 94.19 322 SER A CA 1
ATOM 2472 C C . SER A 1 322 ? -5.419 15.613 33.262 1.00 94.19 322 SER A C 1
ATOM 2474 O O . SER A 1 322 ? -6.507 15.378 33.787 1.00 94.19 322 SER A O 1
ATOM 2476 N N . GLU A 1 323 ? -5.334 16.062 32.008 1.00 94.62 323 GLU A N 1
ATOM 2477 C CA . GLU A 1 323 ? -6.491 16.235 31.123 1.00 94.62 323 GLU A CA 1
ATOM 2478 C C . GLU A 1 323 ? -7.146 14.883 30.804 1.00 94.62 323 GLU A C 1
ATOM 2480 O O . GLU A 1 323 ? -8.366 14.749 30.888 1.00 94.62 323 GLU A O 1
ATOM 2485 N N . ALA A 1 324 ? -6.348 13.858 30.488 1.00 93.75 324 ALA A N 1
ATOM 2486 C CA . ALA A 1 324 ? -6.843 12.506 30.243 1.00 93.75 324 ALA A CA 1
ATOM 2487 C C . ALA A 1 324 ? -7.527 11.898 31.485 1.00 93.75 324 ALA A C 1
ATOM 2489 O O . ALA A 1 324 ? -8.609 11.328 31.355 1.00 93.75 324 ALA A O 1
ATOM 2490 N N . GLU A 1 325 ? -6.939 12.054 32.675 1.00 95.88 325 GLU A N 1
ATOM 2491 C CA . GLU A 1 325 ? -7.515 11.618 33.958 1.00 95.88 325 GLU A CA 1
ATOM 2492 C C . GLU A 1 325 ? -8.862 12.300 34.217 1.00 95.88 325 GLU A C 1
ATOM 2494 O O . GLU A 1 325 ? -9.863 11.624 34.458 1.00 95.88 325 GLU A O 1
ATOM 2499 N N . THR A 1 326 ? -8.923 13.620 34.020 1.00 96.44 326 THR A N 1
ATOM 2500 C CA . THR A 1 326 ? -10.161 14.404 34.156 1.00 96.44 326 THR A CA 1
ATOM 2501 C C . THR A 1 326 ? -11.275 13.880 33.243 1.00 96.44 326 THR A C 1
ATOM 2503 O O . THR A 1 326 ? -12.430 13.771 33.664 1.00 96.44 326 THR A O 1
ATOM 2506 N N . LEU A 1 327 ? -10.957 13.524 31.991 1.00 95.81 327 LEU A N 1
ATOM 2507 C CA . LEU A 1 327 ? -11.936 12.964 31.052 1.00 95.81 327 LEU A CA 1
ATOM 2508 C C . LEU A 1 327 ? -12.430 11.576 31.475 1.00 95.81 327 LEU A C 1
ATOM 2510 O O . LEU A 1 327 ? -13.621 11.290 31.340 1.00 95.81 327 LEU A O 1
ATOM 2514 N N . VAL A 1 328 ? -11.539 10.720 31.984 1.00 95.50 328 VAL A N 1
ATOM 2515 C CA . VAL A 1 328 ? -11.897 9.385 32.489 1.00 95.50 328 VAL A CA 1
ATOM 2516 C C . VAL A 1 328 ? -12.829 9.505 33.696 1.00 95.50 328 VAL A C 1
ATOM 2518 O O . VAL A 1 328 ? -13.879 8.862 33.727 1.00 95.50 328 VAL A O 1
ATOM 2521 N N . GLU A 1 329 ? -12.502 10.379 34.648 1.00 96.38 329 GLU A N 1
ATOM 2522 C CA . GLU A 1 329 ? -13.346 10.661 35.811 1.00 96.38 329 GLU A CA 1
ATOM 2523 C C . GLU A 1 329 ? -14.699 11.256 35.412 1.00 96.38 329 GLU A C 1
ATOM 2525 O O . GLU A 1 329 ? -15.739 10.891 35.964 1.00 96.38 329 GLU A O 1
ATOM 2530 N N . LEU A 1 330 ? -14.717 12.174 34.442 1.00 94.69 330 LEU A N 1
ATOM 2531 C CA . LEU A 1 330 ? -15.953 12.756 33.927 1.00 94.69 330 LEU A CA 1
ATOM 2532 C C . LEU A 1 330 ? -16.845 11.694 33.275 1.00 94.69 330 LEU A C 1
ATOM 2534 O O . LEU A 1 330 ? -18.037 11.640 33.581 1.00 94.69 330 LEU A O 1
ATOM 2538 N N . ALA A 1 331 ? -16.283 10.842 32.414 1.00 93.56 331 ALA A N 1
ATOM 2539 C CA . ALA A 1 331 ? -17.019 9.760 31.767 1.00 93.56 331 ALA A CA 1
ATOM 2540 C C . ALA A 1 331 ? -17.612 8.792 32.802 1.00 93.56 331 ALA A C 1
ATOM 2542 O O . ALA A 1 331 ? -18.797 8.467 32.726 1.00 93.56 331 ALA A O 1
ATOM 2543 N N . ALA A 1 332 ? -16.831 8.415 33.822 1.00 92.38 332 ALA A N 1
ATOM 2544 C CA . ALA A 1 332 ? -17.293 7.566 34.917 1.00 92.38 332 ALA A CA 1
ATOM 2545 C C . ALA A 1 332 ? -18.435 8.218 35.717 1.00 92.38 332 ALA A C 1
ATOM 2547 O O . ALA A 1 332 ? -19.489 7.604 35.896 1.00 92.38 332 ALA A O 1
ATOM 2548 N N . ARG A 1 333 ? -18.278 9.486 36.131 1.00 95.44 333 ARG A N 1
ATOM 2549 C CA . ARG A 1 333 ? -19.316 10.243 36.861 1.00 95.44 333 ARG A CA 1
ATOM 2550 C C . ARG A 1 333 ? -20.614 10.369 36.067 1.00 95.44 333 ARG A C 1
ATOM 2552 O O . ARG A 1 333 ? -21.696 10.250 36.633 1.00 95.44 333 ARG A O 1
ATOM 2559 N N . ARG A 1 334 ? -20.512 10.597 34.756 1.00 91.19 334 ARG A N 1
ATOM 2560 C CA . ARG A 1 334 ? -21.661 10.714 33.844 1.00 91.19 334 ARG A CA 1
ATOM 2561 C C . ARG A 1 334 ? -22.224 9.358 33.403 1.00 91.19 334 ARG A C 1
ATOM 2563 O O . ARG A 1 334 ? -23.258 9.346 32.743 1.00 91.19 334 ARG A O 1
ATOM 2570 N N . ARG A 1 335 ? -21.576 8.242 33.769 1.00 92.50 335 ARG A N 1
ATOM 2571 C CA . ARG A 1 335 ? -21.892 6.873 33.318 1.00 92.50 335 ARG A CA 1
ATOM 2572 C C . ARG A 1 335 ? -21.894 6.736 31.790 1.00 92.50 335 ARG A C 1
ATOM 2574 O O . ARG A 1 335 ? -22.745 6.063 31.219 1.00 92.50 335 ARG A O 1
ATOM 2581 N N . LEU A 1 336 ? -20.937 7.388 31.135 1.00 88.62 336 LEU A N 1
ATOM 2582 C CA . LEU A 1 336 ? -20.752 7.355 29.687 1.00 88.62 336 LEU A CA 1
ATOM 2583 C C . LEU A 1 336 ? -19.557 6.485 29.314 1.00 88.62 336 LEU A C 1
ATOM 2585 O O . LEU A 1 336 ? -18.561 6.402 30.032 1.00 88.62 336 LEU A O 1
ATOM 2589 N N . THR A 1 337 ? -19.636 5.870 28.140 1.00 89.12 337 THR A N 1
ATOM 2590 C CA . THR A 1 337 ? -18.511 5.132 27.564 1.00 89.12 337 THR A CA 1
ATOM 2591 C C . THR A 1 337 ? -17.541 6.118 26.933 1.00 89.12 337 THR A C 1
ATOM 2593 O O . THR A 1 337 ? -17.903 6.829 25.996 1.00 89.12 337 THR A O 1
ATOM 2596 N N . LEU A 1 338 ? -16.302 6.123 27.419 1.00 90.88 338 LEU A N 1
ATOM 2597 C CA . LEU A 1 338 ? -15.177 6.813 26.801 1.00 90.88 338 LEU A CA 1
ATOM 2598 C C . LEU A 1 338 ? -14.166 5.776 26.317 1.00 90.88 338 LEU A C 1
ATOM 2600 O O . LEU A 1 338 ? -13.639 4.990 27.102 1.00 90.88 338 LEU A O 1
ATOM 2604 N N . MET A 1 339 ? -13.896 5.773 25.016 1.00 89.62 339 MET A N 1
ATOM 2605 C CA . MET A 1 339 ? -13.000 4.819 24.376 1.00 89.62 339 MET A CA 1
ATOM 2606 C C . MET A 1 339 ? -11.901 5.537 23.594 1.00 89.62 339 MET A C 1
ATOM 2608 O O . MET A 1 339 ? -12.159 6.495 22.870 1.00 89.62 339 MET A O 1
ATOM 2612 N N . VAL A 1 340 ? -10.673 5.024 23.686 1.00 90.44 340 VAL A N 1
ATOM 2613 C CA . VAL A 1 340 ? -9.536 5.479 22.873 1.00 90.44 340 VAL A CA 1
ATOM 2614 C C . VAL A 1 340 ? -9.309 4.504 21.717 1.00 90.44 340 VAL A C 1
ATOM 2616 O O . VAL A 1 340 ? -9.335 3.286 21.905 1.00 90.44 340 VAL A O 1
ATOM 2619 N N . GLY A 1 341 ? -9.056 5.030 20.518 1.00 85.31 341 GLY A N 1
ATOM 2620 C CA . GLY A 1 341 ? -8.935 4.304 19.250 1.00 85.31 341 GLY A CA 1
ATOM 2621 C C . GLY A 1 341 ? -7.697 3.407 19.088 1.00 85.31 341 GLY A C 1
ATOM 2622 O O . GLY A 1 341 ? -7.020 3.464 18.058 1.00 85.31 341 GLY A O 1
ATOM 2623 N N . PHE A 1 342 ? -7.394 2.539 20.057 1.00 84.81 342 PHE A N 1
ATOM 2624 C CA . PHE A 1 342 ? -6.326 1.533 19.977 1.00 84.81 342 PHE A CA 1
ATOM 2625 C C . PHE A 1 342 ? -6.733 0.319 19.137 1.00 84.81 342 PHE A C 1
ATOM 2627 O O . PHE A 1 342 ? -6.883 -0.806 19.614 1.00 84.81 342 PHE A O 1
ATOM 2634 N N . ASN A 1 343 ? -6.871 0.548 17.834 1.00 80.19 343 ASN A N 1
ATOM 2635 C CA . ASN A 1 343 ? -7.329 -0.439 16.861 1.00 80.19 343 ASN A CA 1
ATOM 2636 C C . ASN A 1 343 ? -6.592 -1.793 16.917 1.00 80.19 343 ASN A C 1
ATOM 2638 O O . ASN A 1 343 ? -7.223 -2.832 16.758 1.00 80.19 343 ASN A O 1
ATOM 2642 N N . ARG A 1 344 ? -5.275 -1.818 17.167 1.00 82.88 344 ARG A N 1
ATOM 2643 C CA . ARG A 1 344 ? -4.467 -3.057 17.186 1.00 82.88 344 ARG A CA 1
ATOM 2644 C C . ARG A 1 344 ? -4.976 -4.118 18.161 1.00 82.88 344 ARG A C 1
ATOM 2646 O O . ARG A 1 344 ? -4.854 -5.296 17.848 1.00 82.88 344 ARG A O 1
ATOM 2653 N N . ARG A 1 345 ? -5.594 -3.715 19.274 1.00 86.06 345 ARG A N 1
ATOM 2654 C CA . ARG A 1 345 ? -6.176 -4.630 20.272 1.00 86.06 345 ARG A CA 1
ATOM 2655 C C . ARG A 1 345 ? -7.316 -5.487 19.698 1.00 86.06 345 ARG A C 1
ATOM 2657 O O . ARG A 1 345 ? -7.605 -6.563 20.208 1.00 86.06 345 ARG A O 1
ATOM 2664 N N . PHE A 1 346 ? -7.941 -5.028 18.614 1.00 81.19 346 PHE A N 1
ATOM 2665 C CA . PHE A 1 346 ? -9.064 -5.699 17.954 1.00 81.19 346 PHE A CA 1
ATOM 2666 C C . PHE A 1 346 ? -8.655 -6.472 16.696 1.00 81.19 346 PHE A C 1
ATOM 2668 O O . PHE A 1 346 ? -9.476 -7.181 16.124 1.00 81.19 346 PHE A O 1
ATOM 2675 N N . ALA A 1 347 ? -7.401 -6.361 16.251 1.00 76.50 347 ALA A N 1
ATOM 2676 C CA . ALA A 1 347 ? -6.931 -7.097 15.085 1.00 76.50 347 ALA A CA 1
ATOM 2677 C C . ALA A 1 347 ? -6.813 -8.604 15.412 1.00 76.50 347 ALA A C 1
ATOM 2679 O O . ALA A 1 347 ? -6.167 -8.936 16.411 1.00 76.50 347 ALA A O 1
ATOM 2680 N N . PRO A 1 348 ? -7.367 -9.516 14.581 1.00 76.75 348 PRO A N 1
ATOM 2681 C CA . PRO A 1 348 ? -7.444 -10.951 14.885 1.00 76.75 348 PRO A CA 1
ATOM 2682 C C . PRO A 1 348 ? -6.112 -11.570 15.312 1.00 76.75 348 PRO A C 1
ATOM 2684 O O . PRO A 1 348 ? -6.046 -12.240 16.336 1.00 76.75 348 PRO A O 1
ATOM 2687 N N . LEU A 1 349 ? -5.028 -11.237 14.605 1.00 77.88 349 LEU A N 1
ATOM 2688 C CA . LEU A 1 349 ? -3.685 -11.742 14.900 1.00 77.88 349 LEU A CA 1
ATOM 2689 C C . LEU A 1 349 ? -3.193 -11.368 16.309 1.00 77.88 349 LEU A C 1
ATOM 2691 O O . LEU A 1 349 ? -2.551 -12.166 16.981 1.00 77.88 349 LEU A O 1
ATOM 2695 N N . TYR A 1 350 ? -3.495 -10.152 16.769 1.00 82.94 350 TYR A N 1
ATOM 2696 C CA . TYR A 1 350 ? -3.107 -9.699 18.106 1.00 82.94 350 TYR A CA 1
ATOM 2697 C C . TYR A 1 350 ? -3.983 -10.325 19.192 1.00 82.94 350 TYR A C 1
ATOM 2699 O O . TYR A 1 350 ? -3.486 -10.598 20.281 1.00 82.94 350 TYR A O 1
ATOM 2707 N N . ARG A 1 351 ? -5.264 -10.584 18.898 1.00 83.19 351 ARG A N 1
ATOM 2708 C CA . ARG A 1 351 ? -6.166 -11.309 19.805 1.00 83.19 351 ARG A CA 1
ATOM 2709 C C . ARG A 1 351 ? -5.753 -12.772 19.962 1.00 83.19 351 ARG A C 1
ATOM 2711 O O . ARG A 1 351 ? -5.723 -13.263 21.083 1.00 83.19 351 ARG A O 1
ATOM 2718 N N . GLU A 1 352 ? -5.383 -13.434 18.868 1.00 80.25 352 GLU A N 1
ATOM 2719 C CA . GLU A 1 352 ? -4.856 -14.802 18.899 1.00 80.25 352 GLU A CA 1
ATOM 2720 C C . GLU A 1 352 ? -3.533 -14.866 19.669 1.00 80.25 352 GLU A C 1
ATOM 2722 O O . GLU A 1 352 ? -3.384 -15.695 20.565 1.00 80.25 352 GLU A O 1
ATOM 2727 N N . LEU A 1 353 ? -2.602 -13.945 19.382 1.00 82.69 353 LEU A N 1
ATOM 2728 C CA . LEU A 1 353 ? -1.340 -13.852 20.115 1.00 82.69 353 LEU A CA 1
ATOM 2729 C C . LEU A 1 353 ? -1.585 -13.653 21.615 1.00 82.69 353 LEU A C 1
ATOM 2731 O O . LEU A 1 353 ? -0.962 -14.338 22.421 1.00 82.69 353 LEU A O 1
ATOM 2735 N N . LYS A 1 354 ? -2.518 -12.764 21.986 1.00 86.38 354 LYS A N 1
ATOM 2736 C CA . LYS A 1 354 ? -2.906 -12.540 23.384 1.00 86.38 354 LYS A CA 1
ATOM 2737 C C . LYS A 1 354 ? -3.374 -13.830 24.064 1.00 86.38 354 LYS A C 1
ATOM 2739 O O . LYS A 1 354 ? -2.971 -14.086 25.190 1.00 86.38 354 LYS A O 1
ATOM 2744 N N . GLY A 1 355 ? -4.157 -14.660 23.372 1.00 83.38 355 GLY A N 1
ATOM 2745 C CA . GLY A 1 355 ? -4.620 -15.946 23.901 1.00 83.38 355 GLY A CA 1
ATOM 2746 C C . GLY A 1 355 ? -3.496 -16.938 24.232 1.00 83.38 355 GLY A C 1
ATOM 2747 O O . GLY A 1 355 ? -3.681 -17.782 25.099 1.00 83.38 355 GLY A O 1
ATOM 2748 N N . ARG A 1 356 ? -2.324 -16.824 23.591 1.00 77.44 356 ARG A N 1
ATOM 2749 C CA . ARG A 1 356 ? -1.167 -17.722 23.798 1.00 77.44 356 ARG A CA 1
ATOM 2750 C C . ARG A 1 356 ? -0.049 -17.119 24.652 1.00 77.44 356 ARG A C 1
ATOM 2752 O O . ARG A 1 356 ? 0.936 -17.785 24.948 1.00 77.44 356 ARG A O 1
ATOM 2759 N N . LEU A 1 357 ? -0.175 -15.854 25.050 1.00 81.31 357 LEU A N 1
ATOM 2760 C CA . LEU A 1 357 ? 0.863 -15.141 25.802 1.00 81.31 357 LEU A CA 1
ATOM 2761 C C . LEU A 1 357 ? 1.040 -15.645 27.238 1.00 81.31 357 LEU A C 1
ATOM 2763 O O . LEU A 1 357 ? 2.091 -15.399 27.821 1.00 81.31 357 LEU A O 1
ATOM 2767 N N . GLY A 1 358 ? 0.059 -16.373 27.784 1.00 73.06 358 GLY A N 1
ATOM 2768 C CA . GLY A 1 358 ? 0.124 -16.941 29.134 1.00 73.06 358 GLY A CA 1
ATOM 2769 C C . GLY A 1 358 ? 1.317 -17.877 29.373 1.00 73.06 358 GLY A C 1
ATOM 2770 O O . GLY A 1 358 ? 1.755 -18.005 30.513 1.00 73.06 358 GLY A O 1
ATOM 2771 N N . GLU A 1 359 ? 1.867 -18.469 28.309 1.00 72.81 359 GLU A N 1
ATOM 2772 C CA . GLU A 1 359 ? 3.016 -19.390 28.339 1.00 72.81 359 GLU A CA 1
ATOM 2773 C C . GLU A 1 359 ? 4.338 -18.733 27.895 1.00 72.81 359 GLU A C 1
ATOM 2775 O O . GLU A 1 359 ? 5.377 -19.390 27.806 1.00 72.81 359 GLU A O 1
ATOM 2780 N N . ALA A 1 360 ? 4.321 -17.439 27.558 1.00 83.88 360 ALA A N 1
ATOM 2781 C CA . ALA A 1 360 ? 5.490 -16.738 27.040 1.00 83.88 360 ALA A CA 1
ATOM 2782 C C . ALA A 1 360 ? 6.358 -16.184 28.177 1.00 83.88 360 ALA A C 1
ATOM 2784 O O . ALA A 1 360 ? 5.861 -15.514 29.079 1.00 83.88 360 ALA A O 1
ATOM 2785 N N . ALA A 1 361 ? 7.674 -16.374 28.077 1.00 89.38 361 ALA A N 1
ATOM 2786 C CA . ALA A 1 361 ? 8.652 -15.744 28.967 1.00 89.38 361 ALA A CA 1
ATOM 2787 C C . ALA A 1 361 ? 9.089 -14.359 28.457 1.00 89.38 361 ALA A C 1
ATOM 2789 O O . ALA A 1 361 ? 9.504 -13.493 29.232 1.00 89.38 361 ALA A O 1
ATOM 2790 N N . SER A 1 362 ? 8.983 -14.123 27.142 1.00 91.56 362 SER A N 1
ATOM 2791 C CA . SER A 1 362 ? 9.351 -12.848 26.521 1.00 91.56 362 SER A CA 1
ATOM 2792 C C . SER A 1 362 ? 8.376 -12.393 25.435 1.00 91.56 362 SER A C 1
ATOM 2794 O O . SER A 1 362 ? 7.819 -13.201 24.689 1.00 91.56 362 SER A O 1
ATOM 2796 N N . LEU A 1 363 ? 8.215 -11.074 25.320 1.00 92.38 363 LEU A N 1
ATOM 2797 C CA . LEU A 1 363 ? 7.474 -10.373 24.277 1.00 92.38 363 LEU A CA 1
ATOM 2798 C C . LEU A 1 363 ? 8.341 -9.232 23.739 1.00 92.38 363 LEU A C 1
ATOM 2800 O O . LEU A 1 363 ? 8.752 -8.346 24.479 1.00 92.38 363 LEU A O 1
ATOM 2804 N N . ARG A 1 364 ? 8.582 -9.200 22.432 1.00 92.31 364 ARG A N 1
ATOM 2805 C CA . ARG A 1 364 ? 9.279 -8.107 21.753 1.00 92.31 364 ARG A CA 1
ATOM 2806 C C . ARG A 1 364 ? 8.375 -7.464 20.718 1.00 92.31 364 ARG A C 1
ATOM 2808 O O . ARG A 1 364 ? 7.832 -8.151 19.857 1.00 92.31 364 ARG A O 1
ATOM 2815 N N . MET A 1 365 ? 8.243 -6.145 20.766 1.00 91.12 365 MET A N 1
ATOM 2816 C CA . MET A 1 365 ? 7.466 -5.375 19.808 1.00 91.12 365 MET A CA 1
ATOM 2817 C C . MET A 1 365 ? 8.317 -4.278 19.173 1.00 91.12 365 MET A C 1
ATOM 2819 O O . MET A 1 365 ? 8.617 -3.260 19.787 1.00 91.12 365 MET A O 1
ATOM 2823 N N . ASP A 1 366 ? 8.651 -4.467 17.904 1.00 88.75 366 ASP A N 1
ATOM 2824 C CA . ASP A 1 366 ? 9.474 -3.554 17.127 1.00 88.75 366 ASP A CA 1
ATOM 2825 C C . ASP A 1 366 ? 8.612 -2.828 16.085 1.00 88.75 366 ASP A C 1
ATOM 2827 O O . ASP A 1 366 ? 7.772 -3.427 15.408 1.00 88.75 366 ASP A O 1
ATOM 2831 N N . LYS A 1 367 ? 8.805 -1.521 15.921 1.00 88.12 367 LYS A N 1
ATOM 2832 C CA . LYS A 1 367 ? 8.151 -0.728 14.872 1.00 88.12 367 LYS A CA 1
ATOM 2833 C C . LYS A 1 367 ? 9.114 0.323 14.351 1.00 88.12 367 LYS A C 1
ATOM 2835 O O . LYS A 1 367 ? 9.130 1.445 14.843 1.00 88.12 367 LYS A O 1
ATOM 2840 N N . HIS A 1 368 ? 9.896 -0.019 13.334 1.00 86.56 368 HIS A N 1
ATOM 2841 C CA . HIS A 1 368 ? 10.808 0.940 12.718 1.00 86.56 368 HIS A CA 1
ATOM 2842 C C . HIS A 1 368 ? 10.132 1.736 11.587 1.00 86.56 368 HIS A C 1
ATOM 2844 O O . HIS A 1 368 ? 9.127 1.318 11.003 1.00 86.56 368 HIS A O 1
ATOM 2850 N N . ARG A 1 369 ? 10.674 2.922 11.311 1.00 80.44 369 ARG A N 1
ATOM 2851 C CA . ARG A 1 369 ? 10.322 3.795 10.186 1.00 80.44 369 ARG A CA 1
ATOM 2852 C C . ARG A 1 369 ? 11.563 3.975 9.323 1.00 80.44 369 ARG A C 1
ATOM 2854 O O . ARG A 1 369 ? 12.649 4.099 9.873 1.00 80.44 369 ARG A O 1
ATOM 2861 N N . SER A 1 370 ? 11.402 3.977 8.003 1.00 70.56 370 SER A N 1
ATOM 2862 C CA . SER A 1 370 ? 12.540 3.983 7.077 1.00 70.56 370 SER A CA 1
ATOM 2863 C C . SER A 1 370 ? 13.204 5.348 6.944 1.00 70.56 370 SER A C 1
ATOM 2865 O O . SER A 1 370 ? 14.412 5.378 6.753 1.00 70.56 370 SER A O 1
ATOM 2867 N N . ASP A 1 371 ? 12.452 6.436 7.122 1.00 69.19 371 ASP A N 1
ATOM 2868 C CA . ASP A 1 371 ? 12.999 7.788 7.250 1.00 69.19 371 ASP A CA 1
ATOM 2869 C C . ASP A 1 371 ? 11.914 8.749 7.762 1.00 69.19 371 ASP A C 1
ATOM 2871 O O . ASP A 1 371 ? 11.073 9.234 7.010 1.00 69.19 371 ASP A O 1
ATOM 2875 N N . SER A 1 372 ? 11.803 8.904 9.080 1.00 72.25 372 SER A N 1
ATOM 2876 C CA . SER A 1 372 ? 10.755 9.742 9.685 1.00 72.25 372 SER A CA 1
ATOM 2877 C C . SER A 1 372 ? 11.280 10.512 10.898 1.00 72.25 372 SER A C 1
ATOM 2879 O O . SER A 1 372 ? 10.600 10.652 11.907 1.00 72.25 372 SER A O 1
ATOM 2881 N N . VAL A 1 373 ? 12.525 10.971 10.849 1.00 70.38 373 VAL A N 1
ATOM 2882 C CA . VAL A 1 373 ? 13.038 11.941 11.832 1.00 70.38 373 VAL A CA 1
ATOM 2883 C C . VAL A 1 373 ? 12.552 13.332 11.392 1.00 70.38 373 VAL A C 1
ATOM 2885 O O . VAL A 1 373 ? 12.528 13.581 10.190 1.00 70.38 373 VAL A O 1
ATOM 2888 N N . GLY A 1 374 ? 12.056 14.172 12.307 1.00 72.31 374 GLY A N 1
ATOM 2889 C CA . GLY A 1 374 ? 11.456 15.462 11.917 1.00 72.31 374 GLY A CA 1
ATOM 2890 C C . GLY A 1 374 ? 10.513 16.115 12.934 1.00 72.31 374 GLY A C 1
ATOM 2891 O O . GLY A 1 374 ? 10.221 17.297 12.820 1.00 72.31 374 GLY A O 1
ATOM 2892 N N . ASN A 1 375 ? 9.993 15.353 13.901 1.00 81.06 375 ASN A N 1
ATOM 2893 C CA . ASN A 1 375 ? 9.174 15.895 14.989 1.00 81.06 375 ASN A CA 1
ATOM 2894 C C . ASN A 1 375 ? 9.941 15.796 16.306 1.00 81.06 375 ASN A C 1
ATOM 2896 O O . ASN A 1 375 ? 10.792 14.912 16.467 1.00 81.06 375 ASN A O 1
ATOM 2900 N N . ASP A 1 376 ? 9.578 16.643 17.266 1.00 87.38 376 ASP A N 1
ATOM 2901 C CA . ASP A 1 376 ? 10.154 16.600 18.602 1.00 87.38 376 ASP A CA 1
ATOM 2902 C C . ASP A 1 376 ? 9.922 15.235 19.278 1.00 87.38 376 ASP A C 1
ATOM 2904 O O . ASP A 1 376 ? 9.034 14.438 18.921 1.00 87.38 376 ASP A O 1
ATOM 2908 N N . LEU A 1 377 ? 10.777 14.941 20.257 1.00 87.81 377 LEU A N 1
ATOM 2909 C CA . LEU A 1 377 ? 10.738 13.699 21.020 1.00 87.81 377 LEU A CA 1
ATOM 2910 C C . LEU A 1 377 ? 9.356 13.429 21.626 1.00 87.81 377 LEU A C 1
ATOM 2912 O O . LEU A 1 377 ? 8.848 12.312 21.500 1.00 87.81 377 LEU A O 1
ATOM 2916 N N . ARG A 1 378 ? 8.753 14.427 22.283 1.00 87.62 378 ARG A N 1
ATOM 2917 C CA . ARG A 1 378 ? 7.503 14.260 23.033 1.00 87.62 378 ARG A CA 1
ATOM 2918 C C . ARG A 1 378 ? 6.360 13.920 22.085 1.00 87.62 378 ARG A C 1
ATOM 2920 O O . ARG A 1 378 ? 5.665 12.931 22.323 1.00 87.62 378 ARG A O 1
ATOM 2927 N N . PHE A 1 379 ? 6.221 14.667 20.991 1.00 85.75 379 PHE A N 1
ATOM 2928 C CA . PHE A 1 379 ? 5.245 14.372 19.947 1.00 85.75 379 PHE A CA 1
ATOM 2929 C C . PHE A 1 379 ? 5.434 12.954 19.411 1.00 85.75 379 PHE A C 1
ATOM 2931 O O . PHE A 1 379 ? 4.498 12.164 19.369 1.00 85.75 379 PHE A O 1
ATOM 2938 N N . THR A 1 380 ? 6.662 12.573 19.057 1.00 87.81 380 THR A N 1
ATOM 2939 C CA . THR A 1 380 ? 6.914 11.248 18.472 1.00 87.81 380 THR A CA 1
ATOM 2940 C C . THR A 1 380 ? 6.589 10.109 19.445 1.00 87.81 380 THR A C 1
ATOM 2942 O O . THR A 1 380 ? 6.044 9.077 19.027 1.00 87.81 380 THR A O 1
ATOM 2945 N N . LEU A 1 381 ? 6.884 10.294 20.737 1.00 89.69 381 LEU A N 1
ATOM 2946 C CA . LEU A 1 381 ? 6.553 9.328 21.779 1.00 89.69 381 LEU A CA 1
ATOM 2947 C C . LEU A 1 381 ? 5.034 9.174 21.950 1.00 89.69 381 LEU A C 1
ATOM 2949 O O . LEU A 1 381 ? 4.534 8.047 21.926 1.00 89.69 381 LEU A O 1
ATOM 2953 N N . LEU A 1 382 ? 4.301 10.284 22.059 1.00 86.88 382 LEU A N 1
ATOM 2954 C CA . LEU A 1 382 ? 2.850 10.280 22.281 1.00 86.88 382 LEU A CA 1
ATOM 2955 C C . LEU A 1 382 ? 2.052 9.859 21.041 1.00 86.88 382 LEU A C 1
ATOM 2957 O O . LEU A 1 382 ? 1.065 9.132 21.155 1.00 86.88 382 LEU A O 1
ATOM 2961 N N . ASP A 1 383 ? 2.482 10.255 19.846 1.00 82.44 383 ASP A N 1
ATOM 2962 C CA . ASP A 1 383 ? 1.711 10.015 18.632 1.00 82.44 383 ASP A CA 1
ATOM 2963 C C . ASP A 1 383 ? 2.077 8.714 17.913 1.00 82.44 383 ASP A C 1
ATOM 2965 O O . ASP A 1 383 ? 1.183 8.027 17.410 1.00 82.44 383 ASP A O 1
ATOM 2969 N N . ASP A 1 384 ? 3.353 8.323 17.845 1.00 85.19 384 ASP A N 1
ATOM 2970 C CA . ASP A 1 384 ? 3.755 7.160 17.036 1.00 85.19 384 ASP A CA 1
ATOM 2971 C C . ASP A 1 384 ? 4.257 5.973 17.863 1.00 85.19 384 ASP A C 1
ATOM 2973 O O . ASP A 1 384 ? 3.918 4.819 17.546 1.00 85.19 384 ASP A O 1
ATOM 2977 N N . TYR A 1 385 ? 5.050 6.240 18.907 1.00 90.38 385 TYR A N 1
ATOM 2978 C CA . TYR A 1 385 ? 5.598 5.209 19.794 1.00 90.38 385 TYR A CA 1
ATOM 2979 C C . TYR A 1 385 ? 4.543 4.633 20.743 1.00 90.38 385 TYR A C 1
ATOM 2981 O O . TYR A 1 385 ? 4.564 3.431 21.011 1.00 90.38 385 TYR A O 1
ATOM 2989 N N . LEU A 1 386 ? 3.554 5.438 21.149 1.00 90.81 386 LEU A N 1
ATOM 2990 C CA . LEU A 1 386 ? 2.428 5.013 21.984 1.00 90.81 386 LEU A CA 1
ATOM 2991 C C . LEU A 1 386 ? 1.718 3.773 21.429 1.00 90.81 386 LEU A C 1
ATOM 2993 O O . LEU A 1 386 ? 1.360 2.880 22.182 1.00 90.81 386 LEU A O 1
ATOM 2997 N N . HIS A 1 387 ? 1.594 3.644 20.104 1.00 87.19 387 HIS A N 1
ATOM 2998 C CA . HIS A 1 387 ? 1.029 2.445 19.475 1.00 87.19 387 HIS A CA 1
ATOM 2999 C C . HIS A 1 387 ? 1.796 1.147 19.772 1.00 87.19 387 HIS A C 1
ATOM 3001 O O . HIS A 1 387 ? 1.244 0.062 19.593 1.00 87.19 387 HIS A O 1
ATOM 3007 N N . VAL A 1 388 ? 3.093 1.237 20.064 1.00 90.69 388 VAL A N 1
ATOM 3008 C CA . VAL A 1 388 ? 3.957 0.096 20.389 1.00 90.69 388 VAL A CA 1
ATOM 3009 C C . VAL A 1 388 ? 3.805 -0.235 21.866 1.00 90.69 388 VAL A C 1
ATOM 3011 O O . VAL A 1 388 ? 3.480 -1.369 22.199 1.00 90.69 388 VAL A O 1
ATOM 3014 N N . VAL A 1 389 ? 3.960 0.774 22.725 1.00 92.62 389 VAL A N 1
ATOM 3015 C CA . VAL A 1 389 ? 3.845 0.627 24.181 1.00 92.62 389 VAL A CA 1
ATOM 3016 C C . VAL A 1 389 ? 2.462 0.117 24.567 1.00 92.62 389 VAL A C 1
ATOM 3018 O O . VAL A 1 389 ? 2.357 -0.885 25.264 1.00 92.62 389 VAL A O 1
ATOM 3021 N N . ASP A 1 390 ? 1.406 0.732 24.033 1.00 92.94 390 ASP A N 1
ATOM 3022 C CA . ASP A 1 390 ? 0.022 0.346 24.300 1.00 92.94 390 ASP A CA 1
ATOM 3023 C C . ASP A 1 390 ? -0.242 -1.129 23.993 1.00 92.94 390 ASP A C 1
ATOM 3025 O O . ASP A 1 390 ? -0.738 -1.880 24.829 1.00 92.94 390 ASP A O 1
ATOM 3029 N N . THR A 1 391 ? 0.111 -1.555 22.778 1.00 90.94 391 THR A N 1
ATOM 3030 C CA . THR A 1 391 ? -0.161 -2.921 22.334 1.00 90.94 391 THR A CA 1
ATOM 3031 C C . THR A 1 391 ? 0.670 -3.925 23.126 1.00 90.94 391 THR A C 1
ATOM 3033 O O . THR A 1 391 ? 0.146 -4.969 23.494 1.00 90.94 391 THR A O 1
ATOM 3036 N N . ALA A 1 392 ? 1.934 -3.614 23.427 1.00 92.06 392 ALA A N 1
ATOM 3037 C CA . ALA A 1 392 ? 2.794 -4.492 24.211 1.00 92.06 392 ALA A CA 1
ATOM 3038 C C . ALA A 1 392 ? 2.296 -4.650 25.657 1.00 92.06 392 ALA A C 1
ATOM 3040 O O . ALA A 1 392 ? 2.214 -5.770 26.153 1.00 92.06 392 ALA A O 1
ATOM 3041 N N . LEU A 1 393 ? 1.891 -3.554 26.308 1.00 92.56 393 LEU A N 1
ATOM 3042 C CA . LEU A 1 393 ? 1.325 -3.598 27.657 1.00 92.56 393 LEU A CA 1
ATOM 3043 C C . LEU A 1 393 ? -0.038 -4.293 27.684 1.00 92.56 393 LEU A C 1
ATOM 3045 O O . LEU A 1 393 ? -0.303 -5.070 28.594 1.00 92.56 393 LEU A O 1
ATOM 3049 N N . TRP A 1 394 ? -0.887 -4.076 26.676 1.00 92.56 394 TRP A N 1
ATOM 3050 C CA . TRP A 1 394 ? -2.167 -4.777 26.558 1.00 92.56 394 TRP A CA 1
ATOM 3051 C C . TRP A 1 394 ? -1.994 -6.287 26.336 1.00 92.56 394 TRP A C 1
ATOM 3053 O O . TRP A 1 394 ? -2.760 -7.074 26.895 1.00 92.56 394 TRP A O 1
ATOM 3063 N N . LEU A 1 395 ? -0.997 -6.697 25.546 1.00 90.19 395 LEU A N 1
ATOM 3064 C CA . LEU A 1 395 ? -0.618 -8.103 25.374 1.00 90.19 395 LEU A CA 1
ATOM 3065 C C . LEU A 1 395 ? -0.087 -8.717 26.681 1.00 90.19 395 LEU A C 1
ATOM 3067 O O . LEU A 1 395 ? -0.310 -9.895 26.921 1.00 90.19 395 LEU A O 1
ATOM 3071 N N . ALA A 1 396 ? 0.554 -7.914 27.532 1.00 89.56 396 ALA A N 1
ATOM 3072 C CA . ALA A 1 396 ? 1.045 -8.291 28.859 1.00 89.56 396 ALA A CA 1
ATOM 3073 C C . ALA A 1 396 ? 0.021 -8.048 29.996 1.00 89.56 396 ALA A C 1
ATOM 3075 O O . ALA A 1 396 ? 0.405 -7.806 31.143 1.00 89.56 396 ALA A O 1
ATOM 3076 N N . ASP A 1 397 ? -1.276 -8.023 29.668 1.00 88.06 397 ASP A N 1
ATOM 3077 C CA . ASP A 1 397 ? -2.405 -7.830 30.598 1.00 88.06 397 ASP A CA 1
ATOM 3078 C C . ASP A 1 397 ? -2.340 -6.577 31.491 1.00 88.06 397 ASP A C 1
ATOM 3080 O O . ASP A 1 397 ? -2.950 -6.514 32.558 1.00 88.06 397 ASP A O 1
ATOM 3084 N N . GLY A 1 398 ? -1.605 -5.551 31.057 1.00 85.56 398 GLY A N 1
ATOM 3085 C CA . GLY A 1 398 ? -1.435 -4.291 31.787 1.00 85.56 398 GLY A CA 1
ATOM 3086 C C . GLY A 1 398 ? -0.613 -4.408 33.077 1.00 85.56 398 GLY A C 1
ATOM 3087 O O . GLY A 1 398 ? -0.488 -3.428 33.812 1.00 85.56 398 GLY A O 1
ATOM 3088 N N . GLN A 1 399 ? -0.039 -5.582 33.357 1.00 82.88 399 GLN A N 1
ATOM 3089 C CA . GLN A 1 399 ? 0.707 -5.849 34.592 1.00 82.88 399 GLN A CA 1
ATOM 3090 C C . GLN A 1 399 ? 2.192 -5.496 34.479 1.00 82.88 399 GLN A C 1
ATOM 3092 O O . GLN A 1 399 ? 2.875 -5.344 35.491 1.00 82.88 399 GLN A O 1
ATOM 3097 N N . ALA A 1 400 ? 2.713 -5.360 33.258 1.00 89.75 400 ALA A N 1
ATOM 3098 C CA . ALA A 1 400 ? 4.115 -5.033 33.051 1.00 89.75 400 ALA A CA 1
ATOM 3099 C C . ALA A 1 400 ? 4.429 -3.593 33.503 1.00 89.75 400 ALA A C 1
ATOM 3101 O O . ALA A 1 400 ? 3.708 -2.643 33.191 1.00 89.75 400 ALA A O 1
ATOM 3102 N N . ARG A 1 401 ? 5.522 -3.431 34.253 1.00 94.12 401 ARG A N 1
ATOM 3103 C CA . ARG A 1 401 ? 6.024 -2.151 34.773 1.00 94.12 401 ARG A CA 1
ATOM 3104 C C . ARG A 1 401 ? 7.335 -1.790 34.096 1.00 94.12 401 ARG A C 1
ATOM 3106 O O . ARG A 1 401 ? 8.141 -2.675 33.823 1.00 94.12 401 ARG A O 1
ATOM 3113 N N . LEU A 1 402 ? 7.549 -0.505 33.828 1.00 95.44 402 LEU A N 1
ATOM 3114 C CA . LEU A 1 402 ? 8.781 -0.024 33.204 1.00 95.44 402 LEU A CA 1
ATOM 3115 C C . LEU A 1 402 ? 9.980 -0.305 34.123 1.00 95.44 402 LEU A C 1
ATOM 3117 O O . LEU A 1 402 ? 9.934 0.005 35.311 1.00 95.44 402 LEU A O 1
ATOM 3121 N N . ARG A 1 403 ? 11.040 -0.899 33.573 1.00 95.69 403 ARG A N 1
ATOM 3122 C CA . ARG A 1 403 ? 12.302 -1.182 34.277 1.00 95.69 403 ARG A CA 1
ATOM 3123 C C . ARG A 1 403 ? 13.458 -0.335 33.786 1.00 95.69 403 ARG A C 1
ATOM 3125 O O . ARG A 1 403 ? 14.336 0.003 34.567 1.00 95.69 403 ARG A O 1
ATOM 3132 N N . GLY A 1 404 ? 13.446 0.012 32.509 1.00 93.75 404 GLY A N 1
ATOM 3133 C CA . GLY A 1 404 ? 14.500 0.799 31.900 1.00 93.75 404 GLY A CA 1
ATOM 3134 C C . GLY A 1 404 ? 14.271 0.949 30.409 1.00 93.75 404 GLY A C 1
ATOM 3135 O O . GLY A 1 404 ? 13.234 0.552 29.873 1.00 93.75 404 GLY A O 1
ATOM 3136 N N . GLY A 1 405 ? 15.242 1.537 29.733 1.00 94.06 405 GLY A N 1
ATOM 3137 C CA . GLY A 1 405 ? 15.159 1.783 28.308 1.00 94.06 405 GLY A CA 1
ATOM 3138 C C . GLY A 1 405 ? 16.326 2.613 27.809 1.00 94.06 405 GLY A C 1
ATOM 3139 O O . GLY A 1 405 ? 17.187 3.037 28.577 1.00 94.06 405 GLY A O 1
ATOM 3140 N N . ALA A 1 406 ? 16.331 2.852 26.505 1.00 94.69 406 ALA A N 1
ATOM 3141 C CA . ALA A 1 406 ? 17.305 3.693 25.840 1.00 94.69 406 ALA A CA 1
ATOM 3142 C C . ALA A 1 406 ? 16.590 4.664 24.903 1.00 94.69 406 ALA A C 1
ATOM 3144 O O . ALA A 1 406 ? 15.750 4.263 24.095 1.00 94.69 406 ALA A O 1
ATOM 3145 N N . LEU A 1 407 ? 16.975 5.935 24.968 1.00 95.00 407 LEU A N 1
ATOM 3146 C CA . LEU A 1 407 ? 16.561 6.962 24.021 1.00 95.00 407 LEU A CA 1
ATOM 3147 C C . LEU A 1 407 ? 17.805 7.496 23.315 1.00 95.00 407 LEU A C 1
ATOM 3149 O O . LEU A 1 407 ? 18.785 7.859 23.960 1.00 95.00 407 LEU A O 1
ATOM 3153 N N . LYS A 1 408 ? 17.767 7.541 21.983 1.00 94.00 408 LYS A N 1
ATOM 3154 C CA . LYS A 1 408 ? 18.754 8.258 21.170 1.00 94.00 408 LYS A CA 1
ATOM 3155 C C . LYS A 1 408 ? 18.038 9.378 20.444 1.00 94.00 408 LYS A C 1
ATOM 3157 O O . LYS A 1 408 ? 17.066 9.123 19.729 1.00 94.00 408 LYS A O 1
ATOM 3162 N N . ILE A 1 409 ? 18.528 10.593 20.637 1.00 94.56 409 ILE A N 1
ATOM 3163 C CA . ILE A 1 409 ? 17.919 11.831 20.159 1.00 94.56 409 ILE A CA 1
ATOM 3164 C C . ILE A 1 409 ? 18.954 12.548 19.286 1.00 94.56 409 ILE A C 1
ATOM 3166 O O . ILE A 1 409 ? 20.155 12.441 19.540 1.00 94.56 409 ILE A O 1
ATOM 3170 N N . THR A 1 410 ? 18.511 13.220 18.228 1.00 91.12 410 THR A N 1
ATOM 3171 C CA . THR A 1 410 ? 19.371 14.101 17.427 1.00 91.12 410 THR A CA 1
ATOM 3172 C C . THR A 1 410 ? 19.742 15.361 18.222 1.00 91.12 410 THR A C 1
ATOM 3174 O O . THR A 1 410 ? 19.060 15.694 19.194 1.00 91.12 410 THR A O 1
ATOM 3177 N N . PRO A 1 411 ? 20.779 16.117 17.815 1.00 90.06 411 PRO A N 1
ATOM 3178 C CA . PRO A 1 411 ? 21.072 17.424 18.414 1.00 90.06 411 PRO A CA 1
ATOM 3179 C C . PRO A 1 411 ? 19.884 18.402 18.381 1.00 90.06 411 PRO A C 1
ATOM 3181 O O . PRO A 1 411 ? 19.801 19.301 19.207 1.00 90.06 411 PRO A O 1
ATOM 3184 N N . GLN A 1 412 ? 18.948 18.207 17.449 1.00 90.00 412 GLN A N 1
ATOM 3185 C CA . GLN A 1 412 ? 17.735 19.007 17.273 1.00 90.00 412 GLN A CA 1
ATOM 3186 C C . GLN A 1 412 ? 16.573 18.577 18.192 1.00 90.00 412 GLN A C 1
ATOM 3188 O O . GLN A 1 412 ? 15.482 19.130 18.093 1.00 90.00 412 GLN A O 1
ATOM 3193 N N . GLY A 1 413 ? 16.770 17.596 19.082 1.00 90.50 413 GLY A N 1
ATOM 3194 C CA . GLY A 1 413 ? 15.726 17.138 20.007 1.00 90.50 413 GLY A CA 1
ATOM 3195 C C . GLY A 1 413 ? 14.742 16.124 19.408 1.00 90.50 413 GLY A C 1
ATOM 3196 O O . GLY A 1 413 ? 13.694 15.847 19.996 1.00 90.50 413 GLY A O 1
ATOM 3197 N N . GLU A 1 414 ? 15.061 15.541 18.252 1.00 91.75 414 GLU A N 1
ATOM 3198 C CA . GLU A 1 414 ? 14.185 14.603 17.548 1.00 91.75 414 GLU A CA 1
ATOM 3199 C C . GLU A 1 414 ? 14.537 13.158 17.899 1.00 91.75 414 GLU A C 1
ATOM 3201 O O . GLU A 1 414 ? 15.705 12.777 17.996 1.00 91.75 414 GLU A O 1
ATOM 3206 N N . MET A 1 415 ? 13.529 12.302 18.044 1.00 91.69 415 MET A N 1
ATOM 3207 C CA . MET A 1 415 ? 13.770 10.895 18.357 1.00 91.69 415 MET A CA 1
ATOM 3208 C C . MET A 1 415 ? 14.428 10.176 17.166 1.00 91.69 415 MET A C 1
ATOM 3210 O O . MET A 1 415 ? 13.862 10.136 16.077 1.00 91.69 415 MET A O 1
ATOM 3214 N N . LEU A 1 416 ? 15.576 9.527 17.375 1.00 91.12 416 LEU A N 1
ATOM 3215 C CA . LEU A 1 416 ? 16.195 8.609 16.407 1.00 91.12 416 LEU A CA 1
ATOM 3216 C C . LEU A 1 416 ? 15.888 7.149 16.757 1.00 91.12 416 LEU A C 1
ATOM 3218 O O . LEU A 1 416 ? 15.521 6.354 15.885 1.00 91.12 416 LEU A O 1
ATOM 3222 N N . TYR A 1 417 ? 16.013 6.803 18.038 1.00 93.06 417 TYR A N 1
ATOM 3223 C CA . TYR A 1 417 ? 15.739 5.470 18.564 1.00 93.06 417 TYR A CA 1
ATOM 3224 C C . TYR A 1 417 ? 15.081 5.556 19.936 1.00 93.06 417 TYR A C 1
ATOM 3226 O O . TYR A 1 417 ? 15.489 6.366 20.766 1.00 93.06 417 TYR A O 1
ATOM 3234 N N . ALA A 1 418 ? 14.106 4.688 20.179 1.00 94.94 418 ALA A N 1
ATOM 3235 C CA . ALA A 1 418 ? 13.543 4.467 21.499 1.00 94.94 418 ALA A CA 1
ATOM 3236 C C . ALA A 1 418 ? 13.381 2.974 21.759 1.00 94.94 418 ALA A C 1
ATOM 3238 O O . ALA A 1 418 ? 12.759 2.266 20.964 1.00 94.94 418 ALA A O 1
ATOM 3239 N N . GLU A 1 419 ? 13.887 2.517 22.896 1.00 96.06 419 GLU A N 1
ATOM 3240 C CA . GLU A 1 419 ? 13.630 1.200 23.455 1.00 96.06 419 GLU A CA 1
ATOM 3241 C C . GLU A 1 419 ? 13.152 1.339 24.894 1.00 96.06 419 GLU A C 1
ATOM 3243 O O . GLU A 1 419 ? 13.728 2.106 25.658 1.00 96.06 419 GLU A O 1
ATOM 3248 N N . HIS A 1 420 ? 12.124 0.583 25.263 1.00 96.56 420 HIS A N 1
ATOM 3249 C CA . HIS A 1 420 ? 11.686 0.460 26.646 1.00 96.56 420 HIS A CA 1
ATOM 3250 C C . HIS A 1 420 ? 11.564 -1.014 27.003 1.00 96.56 420 HIS A C 1
ATOM 3252 O O . HIS A 1 420 ? 11.118 -1.838 26.201 1.00 96.56 420 HIS A O 1
ATOM 3258 N N . GLN A 1 421 ? 11.976 -1.326 28.221 1.00 96.56 421 GLN A N 1
ATOM 3259 C CA . GLN A 1 421 ? 11.927 -2.648 28.811 1.00 96.56 421 GLN A CA 1
ATOM 3260 C C . GLN A 1 421 ? 10.939 -2.597 29.966 1.00 96.56 421 GLN A C 1
ATOM 3262 O O . GLN A 1 421 ? 11.106 -1.831 30.917 1.00 96.56 421 GLN A O 1
ATOM 3267 N N . PHE A 1 422 ? 9.897 -3.408 29.872 1.00 96.19 422 PHE A N 1
ATOM 3268 C CA . PHE A 1 422 ? 8.914 -3.594 30.921 1.00 96.19 422 PHE A CA 1
ATOM 3269 C C . PHE A 1 422 ? 9.015 -5.020 31.438 1.00 96.19 422 PHE A C 1
ATOM 3271 O O . PHE A 1 422 ? 9.349 -5.936 30.690 1.00 96.19 422 PHE A O 1
ATOM 3278 N N . SER A 1 423 ? 8.687 -5.226 32.705 1.00 93.69 423 SER A N 1
ATOM 3279 C CA . SER A 1 423 ? 8.631 -6.565 33.270 1.00 93.69 423 SER A CA 1
ATOM 3280 C C . SER A 1 423 ? 7.387 -6.778 34.110 1.00 93.69 423 SER A C 1
ATOM 3282 O O . SER A 1 423 ? 6.893 -5.878 34.791 1.00 93.69 423 SER A O 1
ATOM 3284 N N . SER A 1 424 ? 6.885 -8.001 34.042 1.00 89.06 424 SER A N 1
ATOM 3285 C CA . SER A 1 424 ? 5.911 -8.579 34.961 1.00 89.06 424 SER A CA 1
ATOM 3286 C C . SER A 1 424 ? 6.525 -9.852 35.562 1.00 89.06 424 SER A C 1
ATOM 3288 O O . SER A 1 424 ? 7.546 -10.316 35.049 1.00 89.06 424 SER A O 1
ATOM 3290 N N . PRO A 1 425 ? 5.930 -10.458 36.604 1.00 86.19 425 PRO A N 1
ATOM 3291 C CA . PRO A 1 425 ? 6.477 -11.674 37.211 1.00 86.19 425 PRO A CA 1
ATOM 3292 C C . PRO A 1 425 ? 6.726 -12.830 36.228 1.00 86.19 425 PRO A C 1
ATOM 3294 O O . PRO A 1 425 ? 7.622 -13.631 36.455 1.00 86.19 425 PRO A O 1
ATOM 3297 N N . ARG A 1 426 ? 5.949 -12.915 35.139 1.00 85.75 426 ARG A N 1
ATOM 3298 C CA . ARG A 1 426 ? 6.004 -14.026 34.171 1.00 85.75 426 ARG A CA 1
ATOM 3299 C C . ARG A 1 426 ? 6.568 -13.652 32.801 1.00 85.75 426 ARG A C 1
ATOM 3301 O O . ARG A 1 426 ? 7.013 -14.530 32.076 1.00 85.75 426 ARG A O 1
ATOM 3308 N N . LEU A 1 427 ? 6.546 -12.370 32.442 1.00 90.75 427 LEU A N 1
ATOM 3309 C CA . LEU A 1 427 ? 6.825 -11.918 31.081 1.00 90.75 427 LEU A CA 1
ATOM 3310 C C . LEU A 1 427 ? 7.746 -10.700 31.080 1.00 90.75 427 LEU A C 1
ATOM 3312 O O . LEU A 1 427 ? 7.424 -9.667 31.679 1.00 90.75 427 LEU A O 1
ATOM 3316 N N . GLN A 1 428 ? 8.848 -10.812 30.339 1.00 93.88 428 GLN A N 1
ATOM 3317 C CA . GLN A 1 428 ? 9.709 -9.689 29.975 1.00 93.88 428 GLN A CA 1
ATOM 3318 C C . GLN A 1 428 ? 9.240 -9.085 28.652 1.00 93.88 428 GLN A C 1
ATOM 3320 O O . GLN A 1 428 ? 9.050 -9.797 27.668 1.00 93.88 428 GLN A O 1
ATOM 3325 N N . VAL A 1 429 ? 9.055 -7.770 28.608 1.00 95.19 429 VAL A N 1
ATOM 3326 C CA . VAL A 1 429 ? 8.522 -7.064 27.443 1.00 95.19 429 VAL A CA 1
ATOM 3327 C C . VAL A 1 429 ? 9.535 -6.036 26.957 1.00 95.19 429 VAL A C 1
ATOM 3329 O O . VAL A 1 429 ? 9.961 -5.170 27.712 1.00 95.19 429 VAL A O 1
ATOM 3332 N N . THR A 1 430 ? 9.887 -6.074 25.678 1.00 96.00 430 THR A N 1
ATOM 3333 C CA . THR A 1 430 ? 10.760 -5.075 25.051 1.00 96.00 430 THR A CA 1
ATOM 3334 C C . THR A 1 430 ? 10.032 -4.403 23.901 1.00 96.00 430 THR A C 1
ATOM 3336 O O . THR A 1 430 ? 9.569 -5.071 22.977 1.00 96.00 430 THR A O 1
ATOM 3339 N N . THR A 1 431 ? 9.953 -3.078 23.911 1.00 96.12 431 THR A N 1
ATOM 3340 C CA . THR A 1 431 ? 9.409 -2.294 22.800 1.00 96.12 431 THR A CA 1
ATOM 3341 C C . THR A 1 431 ? 10.512 -1.496 22.139 1.00 96.12 431 THR A C 1
ATOM 3343 O O . THR A 1 431 ? 11.252 -0.824 22.846 1.00 96.12 431 THR A O 1
ATOM 3346 N N . SER A 1 432 ? 10.608 -1.485 20.809 1.00 94.44 432 SER A N 1
ATOM 3347 C CA . SER A 1 432 ? 11.608 -0.672 20.110 1.00 94.44 432 SER A CA 1
ATOM 3348 C C . SER A 1 432 ? 11.070 0.051 18.872 1.00 94.44 432 SER A C 1
ATOM 3350 O O . SER A 1 432 ? 10.166 -0.412 18.171 1.00 94.44 432 SER A O 1
ATOM 3352 N N . MET A 1 433 ? 11.631 1.225 18.592 1.00 92.62 433 MET A N 1
ATOM 3353 C CA . MET A 1 433 ? 11.383 1.999 17.381 1.00 92.62 433 MET A CA 1
ATOM 3354 C C . MET A 1 433 ? 12.675 2.666 16.939 1.00 92.62 433 MET A C 1
ATOM 3356 O O . MET A 1 433 ? 13.294 3.404 17.693 1.00 92.62 433 MET A O 1
ATOM 3360 N N . HIS A 1 434 ? 13.037 2.452 15.677 1.00 90.69 434 HIS A N 1
ATOM 3361 C CA . HIS A 1 434 ? 14.142 3.149 15.022 1.00 90.69 434 HIS A CA 1
ATOM 3362 C C . HIS A 1 434 ? 13.564 3.987 13.889 1.00 90.69 434 HIS A C 1
ATOM 3364 O O . HIS A 1 434 ? 12.808 3.461 13.071 1.00 90.69 434 HIS A O 1
ATOM 3370 N N . ARG A 1 435 ? 13.885 5.278 13.832 1.00 87.31 435 ARG A N 1
ATOM 3371 C CA . ARG A 1 435 ? 13.262 6.226 12.892 1.00 87.31 435 ARG A CA 1
ATOM 3372 C C . ARG A 1 435 ? 13.906 6.262 11.504 1.00 87.31 435 ARG A C 1
ATOM 3374 O O . ARG A 1 435 ? 13.316 6.837 10.595 1.00 87.31 435 ARG A O 1
ATOM 3381 N N . ARG A 1 436 ? 15.051 5.586 11.349 1.00 84.19 436 ARG A N 1
ATOM 3382 C CA . ARG A 1 436 ? 15.733 5.289 10.068 1.00 84.19 436 ARG A CA 1
ATOM 3383 C C . ARG A 1 436 ? 15.925 3.784 9.814 1.00 84.19 436 ARG A C 1
ATOM 3385 O O . ARG A 1 436 ? 16.891 3.346 9.202 1.00 84.19 436 ARG A O 1
ATOM 3392 N N . GLY A 1 437 ? 15.083 2.950 10.425 1.00 74.88 437 GLY A N 1
ATOM 3393 C CA . GLY A 1 437 ? 15.183 1.494 10.326 1.00 74.88 437 GLY A CA 1
ATOM 3394 C C . GLY A 1 437 ? 14.419 0.960 9.115 1.00 74.88 437 GLY A C 1
ATOM 3395 O O . GLY A 1 437 ? 13.250 1.283 8.906 1.00 74.88 437 GLY A O 1
ATOM 3396 N N . ARG A 1 438 ? 15.064 0.101 8.320 1.00 65.06 438 ARG A N 1
ATOM 3397 C CA . ARG A 1 438 ? 14.465 -0.485 7.107 1.00 65.06 438 ARG A CA 1
ATOM 3398 C C . ARG A 1 438 ? 13.488 -1.636 7.384 1.00 65.06 438 ARG A C 1
ATOM 3400 O O . ARG A 1 438 ? 12.731 -2.011 6.495 1.00 65.06 438 ARG A O 1
ATOM 3407 N N . GLN A 1 439 ? 13.480 -2.198 8.596 1.00 61.38 439 GLN A N 1
ATOM 3408 C CA . GLN A 1 439 ? 12.631 -3.347 8.921 1.00 61.38 439 GLN A CA 1
ATOM 3409 C C . GLN A 1 439 ? 11.193 -2.931 9.299 1.00 61.38 439 GLN A C 1
ATOM 3411 O O . GLN A 1 439 ? 11.009 -2.038 10.125 1.00 61.38 439 GLN A O 1
ATOM 3416 N N . PRO A 1 440 ? 10.153 -3.573 8.733 1.00 62.44 440 PRO A N 1
ATOM 3417 C CA . PRO A 1 440 ? 8.762 -3.293 9.082 1.00 62.44 440 PRO A CA 1
ATOM 3418 C C . PRO A 1 440 ? 8.420 -3.771 10.499 1.00 62.44 440 PRO A C 1
ATOM 3420 O O . PRO A 1 440 ? 9.133 -4.581 11.087 1.00 62.44 440 PRO A O 1
ATOM 3423 N N . ALA A 1 441 ? 7.297 -3.290 11.040 1.00 66.25 441 ALA A N 1
ATOM 3424 C CA . ALA A 1 441 ? 6.897 -3.619 12.403 1.00 66.25 441 ALA A CA 1
ATOM 3425 C C . ALA A 1 441 ? 6.706 -5.128 12.620 1.00 66.25 441 ALA A C 1
ATOM 3427 O O . ALA A 1 441 ? 6.119 -5.824 11.781 1.00 66.25 441 ALA A O 1
ATOM 3428 N N . ARG A 1 442 ? 7.173 -5.607 13.770 1.00 77.25 442 ARG A N 1
ATOM 3429 C CA . ARG A 1 442 ? 7.241 -7.009 14.160 1.00 77.25 442 ARG A CA 1
ATOM 3430 C C . ARG A 1 442 ? 6.815 -7.153 15.614 1.00 77.25 442 ARG A C 1
ATOM 3432 O O . ARG A 1 442 ? 7.212 -6.361 16.458 1.00 77.25 442 ARG A O 1
ATOM 3439 N N . VAL A 1 443 ? 6.042 -8.186 15.907 1.00 71.44 443 VAL A N 1
ATOM 3440 C CA . VAL A 1 443 ? 5.795 -8.644 17.275 1.00 71.44 443 VAL A CA 1
ATOM 3441 C C . VAL A 1 443 ? 6.301 -10.071 17.364 1.00 71.44 443 VAL A C 1
ATOM 3443 O O . VAL A 1 443 ? 6.011 -10.877 16.485 1.00 71.44 443 VAL A O 1
ATOM 3446 N N . GLY A 1 444 ? 7.102 -10.378 18.370 1.00 71.56 444 GLY A N 1
ATOM 3447 C CA . GLY A 1 444 ? 7.561 -11.728 18.645 1.00 71.56 444 GLY A CA 1
ATOM 3448 C C . GLY A 1 444 ? 7.297 -12.089 20.094 1.00 71.56 444 GLY A C 1
ATOM 3449 O O . GLY A 1 444 ? 7.514 -11.257 20.963 1.00 71.56 444 GLY A O 1
ATOM 3450 N N . ALA A 1 445 ? 6.855 -13.310 20.350 1.00 69.44 445 ALA A N 1
ATOM 3451 C CA . ALA A 1 445 ? 6.760 -13.863 21.695 1.00 69.44 445 ALA A CA 1
ATOM 3452 C C . ALA A 1 445 ? 7.468 -15.219 21.727 1.00 69.44 445 ALA A C 1
ATOM 3454 O O . ALA A 1 445 ? 7.542 -15.895 20.695 1.00 69.44 445 ALA A O 1
ATOM 3455 N N . GLY A 1 446 ? 8.019 -15.597 22.874 1.00 64.69 446 GLY A N 1
ATOM 3456 C CA . GLY A 1 446 ? 8.698 -16.881 23.027 1.00 64.69 446 GLY A CA 1
ATOM 3457 C C . GLY A 1 446 ? 8.628 -17.417 24.448 1.00 64.69 446 GLY A C 1
ATOM 3458 O O . GLY A 1 446 ? 8.694 -16.645 25.409 1.00 64.69 446 GLY A O 1
ATOM 3459 N N . GLY A 1 447 ? 8.509 -18.738 24.545 1.00 66.06 447 GLY A N 1
ATOM 3460 C CA . GLY A 1 447 ? 8.485 -19.530 25.774 1.00 66.06 447 GLY A CA 1
ATOM 3461 C C . GLY A 1 447 ? 9.226 -20.855 25.570 1.00 66.06 447 GLY A C 1
ATOM 3462 O O . GLY A 1 447 ? 9.908 -21.038 24.558 1.00 66.06 447 GLY A O 1
ATOM 3463 N N . HIS A 1 448 ? 9.118 -21.782 26.523 1.00 53.75 448 HIS A N 1
ATOM 3464 C CA . HIS A 1 448 ? 9.778 -23.087 26.415 1.00 53.75 448 HIS A CA 1
ATOM 3465 C C . HIS A 1 448 ? 9.304 -23.837 25.157 1.00 53.75 448 HIS A C 1
ATOM 3467 O O . HIS A 1 448 ? 8.133 -24.181 25.033 1.00 53.75 448 HIS A O 1
ATOM 3473 N N . GLY A 1 449 ? 10.219 -24.060 24.208 1.00 48.84 449 GLY A N 1
ATOM 3474 C CA . GLY A 1 449 ? 9.972 -24.846 22.994 1.00 48.84 449 GLY A CA 1
ATOM 3475 C C . GLY A 1 449 ? 9.204 -24.143 21.867 1.00 48.84 449 GLY A C 1
ATOM 3476 O O . GLY A 1 449 ? 8.970 -24.767 20.834 1.00 48.84 449 GLY A O 1
ATOM 3477 N N . TRP A 1 450 ? 8.832 -22.861 21.999 1.00 61.47 450 TRP A N 1
ATOM 3478 C CA . TRP A 1 450 ? 8.080 -22.160 20.950 1.00 61.47 450 TRP A CA 1
ATOM 3479 C C . TRP A 1 450 ? 8.471 -20.690 20.773 1.00 61.47 450 TRP A C 1
ATOM 3481 O O . TRP A 1 450 ? 8.847 -19.978 21.706 1.00 61.47 450 TRP A O 1
ATOM 3491 N N . ARG A 1 451 ? 8.333 -20.206 19.533 1.00 60.31 451 ARG A N 1
ATOM 3492 C CA . ARG A 1 451 ? 8.527 -18.799 19.168 1.00 60.31 451 ARG A CA 1
ATOM 3493 C C . ARG A 1 451 ? 7.494 -18.376 18.131 1.00 60.31 451 ARG A C 1
ATOM 3495 O O . ARG A 1 451 ? 7.492 -18.882 17.013 1.00 60.31 451 ARG A O 1
ATOM 3502 N N . ALA A 1 452 ? 6.670 -17.390 18.466 1.00 64.56 452 ALA A N 1
ATOM 3503 C CA . ALA A 1 452 ? 5.756 -16.749 17.529 1.00 64.56 452 ALA A CA 1
ATOM 3504 C C . ALA A 1 452 ? 6.387 -15.466 16.980 1.00 64.56 452 ALA A C 1
ATOM 3506 O O . ALA A 1 452 ? 6.963 -14.678 17.729 1.00 64.56 452 ALA A O 1
ATOM 3507 N N . ILE A 1 453 ? 6.277 -15.231 15.671 1.00 67.94 453 ILE A N 1
ATOM 3508 C CA . ILE A 1 453 ? 6.682 -13.974 15.035 1.00 67.94 453 ILE A CA 1
ATOM 3509 C C . ILE A 1 453 ? 5.566 -13.524 14.104 1.00 67.94 453 ILE A C 1
ATOM 3511 O O . ILE A 1 453 ? 5.275 -14.179 13.113 1.00 67.94 453 ILE A O 1
ATOM 3515 N N . CYS A 1 454 ? 5.000 -12.364 14.393 1.00 63.38 454 CYS A N 1
ATOM 3516 C CA . CYS A 1 454 ? 4.005 -11.694 13.576 1.00 63.38 454 CYS A CA 1
ATOM 3517 C C . CYS A 1 454 ? 4.638 -10.462 12.928 1.00 63.38 454 CYS A C 1
ATOM 3519 O O . CYS A 1 454 ? 5.055 -9.539 13.636 1.00 63.38 454 CYS A O 1
ATOM 3521 N N . ARG A 1 455 ? 4.706 -10.393 11.594 1.00 58.84 455 ARG A N 1
ATOM 3522 C CA . ARG A 1 455 ? 5.073 -9.146 10.904 1.00 58.84 455 ARG A CA 1
ATOM 3523 C C . ARG A 1 455 ? 3.806 -8.395 10.520 1.00 58.84 455 ARG A C 1
ATOM 3525 O O . ARG A 1 455 ? 2.792 -8.979 10.154 1.00 58.84 455 ARG A O 1
ATOM 3532 N N . GLN A 1 456 ? 3.851 -7.065 10.543 1.00 49.88 456 GLN A N 1
ATOM 3533 C CA . GLN A 1 456 ? 2.679 -6.249 10.209 1.00 49.88 456 GLN A CA 1
ATOM 3534 C C . GLN A 1 456 ? 2.244 -6.393 8.732 1.00 49.88 456 GLN A C 1
ATOM 3536 O O . GLN A 1 456 ? 1.125 -6.010 8.399 1.00 49.88 456 GLN A O 1
ATOM 3541 N N . ARG A 1 457 ? 3.085 -6.957 7.846 1.00 44.03 457 ARG A N 1
ATOM 3542 C CA . ARG A 1 457 ? 2.665 -7.396 6.499 1.00 44.03 457 ARG A CA 1
ATOM 3543 C C . ARG A 1 457 ? 1.751 -8.629 6.555 1.00 44.03 457 ARG A C 1
ATOM 3545 O O . ARG A 1 457 ? 0.759 -8.646 5.838 1.00 44.03 457 ARG A O 1
ATOM 3552 N N . ASP A 1 458 ? 1.997 -9.563 7.468 1.00 37.91 458 ASP A N 1
ATOM 3553 C CA . ASP A 1 458 ? 1.204 -10.791 7.639 1.00 37.91 458 ASP A CA 1
ATOM 3554 C C . ASP A 1 458 ? -0.169 -10.476 8.260 1.00 37.91 458 ASP A C 1
ATOM 3556 O O . ASP A 1 458 ? -1.197 -11.002 7.842 1.00 37.91 458 ASP A O 1
ATOM 3560 N N . ALA A 1 459 ? -0.222 -9.486 9.160 1.00 33.88 459 ALA A N 1
ATOM 3561 C CA . ALA A 1 459 ? -1.472 -8.957 9.717 1.00 33.88 459 ALA A CA 1
ATOM 3562 C C . ALA A 1 459 ? -2.382 -8.260 8.680 1.00 33.88 459 ALA A C 1
ATOM 3564 O O . ALA A 1 459 ? -3.564 -8.056 8.950 1.00 33.88 459 ALA A O 1
ATOM 3565 N N . ARG A 1 460 ? -1.860 -7.874 7.502 1.00 30.66 460 ARG A N 1
ATOM 3566 C CA . ARG A 1 460 ? -2.676 -7.339 6.391 1.00 30.66 460 ARG A CA 1
ATOM 3567 C C . ARG A 1 460 ? -3.376 -8.441 5.590 1.00 30.66 460 ARG A C 1
ATOM 3569 O O . ARG A 1 460 ? -4.315 -8.124 4.868 1.00 30.66 460 ARG A O 1
ATOM 3576 N N . MET A 1 461 ? -2.925 -9.691 5.715 1.00 29.45 461 MET A N 1
ATOM 3577 C CA . MET A 1 461 ? -3.388 -10.841 4.927 1.00 29.45 461 MET A CA 1
ATOM 3578 C C . MET A 1 461 ? -4.381 -11.737 5.691 1.00 29.45 461 MET A C 1
ATOM 3580 O O . MET A 1 461 ? -5.059 -12.556 5.081 1.00 29.45 461 MET A O 1
ATOM 3584 N N . ALA A 1 462 ? -4.512 -11.576 7.013 1.00 31.72 462 ALA A N 1
ATOM 3585 C CA . ALA A 1 462 ? -5.349 -12.418 7.872 1.00 31.72 462 ALA A CA 1
ATOM 3586 C C . ALA A 1 462 ? -6.838 -12.003 7.851 1.00 31.72 462 ALA A C 1
ATOM 3588 O O . ALA A 1 462 ? -7.384 -11.518 8.839 1.00 31.72 462 ALA A O 1
ATOM 3589 N N . GLY A 1 463 ? -7.480 -12.154 6.691 1.00 26.41 463 GLY A N 1
ATOM 3590 C CA . GLY A 1 463 ? -8.941 -12.233 6.551 1.00 26.41 463 GLY A CA 1
ATOM 3591 C C . GLY A 1 463 ? -9.448 -13.670 6.382 1.00 26.41 463 GLY A C 1
ATOM 3592 O O . GLY A 1 463 ? -10.641 -13.871 6.199 1.00 26.41 463 GLY A O 1
ATOM 3593 N N . GLY A 1 464 ? -8.552 -14.657 6.431 1.00 25.02 464 GLY A N 1
ATOM 3594 C CA . GLY A 1 464 ? -8.866 -16.076 6.343 1.00 25.02 464 GLY A CA 1
ATOM 3595 C C . GLY A 1 464 ? -8.050 -16.845 7.371 1.00 25.02 464 GLY A C 1
ATOM 3596 O O . GLY A 1 464 ? -6.854 -16.600 7.536 1.00 25.02 464 GLY A O 1
ATOM 3597 N N . VAL A 1 465 ? -8.729 -17.741 8.079 1.00 28.41 465 VAL A N 1
ATOM 3598 C CA . VAL A 1 465 ? -8.154 -18.739 8.979 1.00 28.41 465 VAL A CA 1
ATOM 3599 C C . VAL A 1 465 ? -7.073 -19.507 8.213 1.00 28.41 465 VAL A C 1
ATOM 3601 O O . VAL A 1 465 ? -7.387 -20.294 7.326 1.00 28.41 465 VAL A O 1
ATOM 3604 N N . ARG A 1 466 ? -5.790 -19.294 8.533 1.00 29.08 466 ARG A N 1
ATOM 3605 C CA . ARG A 1 466 ? -4.773 -20.308 8.236 1.00 29.08 466 ARG A CA 1
ATOM 3606 C C . ARG A 1 466 ? -4.781 -21.282 9.397 1.00 29.08 466 ARG A C 1
ATOM 3608 O O . ARG A 1 466 ? -4.339 -20.953 10.495 1.00 29.08 466 ARG A O 1
ATOM 3615 N N . SER A 1 467 ? -5.304 -22.472 9.130 1.00 25.05 467 SER A N 1
ATOM 3616 C CA . SER A 1 467 ? -4.980 -23.648 9.920 1.00 25.05 467 SER A CA 1
ATOM 3617 C C . SER A 1 467 ? -3.454 -23.776 9.982 1.00 25.05 467 SER A C 1
ATOM 3619 O O . SER A 1 467 ? -2.763 -23.778 8.962 1.00 25.05 467 SER A O 1
ATOM 3621 N N . TRP A 1 468 ? -2.916 -23.828 11.197 1.00 33.97 468 TRP A N 1
ATOM 3622 C CA . TRP A 1 468 ? -1.571 -24.336 11.423 1.00 33.97 468 TRP A CA 1
ATOM 3623 C C . TRP A 1 468 ? -1.641 -25.852 11.224 1.00 33.97 468 TRP A C 1
ATOM 3625 O O . TRP A 1 468 ? -1.993 -26.583 12.145 1.00 33.97 468 TRP A O 1
ATOM 3635 N N . ARG A 1 469 ? -1.356 -26.334 10.011 1.00 24.05 469 ARG A N 1
ATOM 3636 C CA . ARG A 1 469 ? -0.850 -27.701 9.848 1.00 24.05 469 ARG A CA 1
ATOM 3637 C C . ARG A 1 469 ? 0.658 -27.674 10.089 1.00 24.05 469 ARG A C 1
ATOM 3639 O O . ARG A 1 469 ? 1.301 -26.646 9.875 1.00 24.05 469 ARG A O 1
ATOM 3646 N N . GLY A 1 470 ? 1.188 -28.795 10.576 1.00 26.80 470 GLY A N 1
ATOM 3647 C CA . GLY A 1 470 ? 2.623 -29.051 10.704 1.00 26.80 470 GLY A CA 1
ATOM 3648 C C . GLY A 1 470 ? 3.412 -28.784 9.408 1.00 26.80 470 GLY A C 1
ATOM 3649 O O . GLY A 1 470 ? 2.850 -28.371 8.394 1.00 26.80 470 GLY A O 1
ATOM 3650 N N . PRO A 1 471 ? 4.739 -28.958 9.453 1.00 27.89 471 PRO A N 1
ATOM 3651 C CA . PRO A 1 471 ? 5.690 -28.135 8.718 1.00 27.89 471 PRO A CA 1
ATOM 3652 C C . PRO A 1 471 ? 5.482 -28.205 7.199 1.00 27.89 471 PRO A C 1
ATOM 3654 O O . PRO A 1 471 ? 5.579 -29.269 6.600 1.00 27.89 471 PRO A O 1
ATOM 3657 N N . ALA A 1 472 ? 5.268 -27.042 6.577 1.00 24.42 472 ALA A N 1
ATOM 3658 C CA . ALA A 1 472 ? 5.447 -26.824 5.142 1.00 24.42 472 ALA A CA 1
ATOM 3659 C C . ALA A 1 472 ? 6.685 -25.923 4.925 1.00 24.42 472 ALA A C 1
ATOM 3661 O O . ALA A 1 472 ? 6.978 -25.059 5.764 1.00 24.42 472 ALA A O 1
ATOM 3662 N N . PRO A 1 473 ? 7.461 -26.150 3.853 1.00 30.95 473 PRO A N 1
ATOM 3663 C CA . PRO A 1 473 ? 8.879 -25.813 3.788 1.00 30.95 473 PRO A CA 1
ATOM 3664 C C . PRO A 1 473 ? 9.095 -24.297 3.699 1.00 30.95 473 PRO A C 1
ATOM 3666 O O . PRO A 1 473 ? 8.697 -23.650 2.737 1.00 30.95 473 PRO A O 1
ATOM 3669 N N . GLY A 1 474 ? 9.731 -23.723 4.725 1.00 26.84 474 GLY A N 1
ATOM 3670 C CA . GLY A 1 474 ? 10.128 -22.307 4.746 1.00 26.84 474 GLY A CA 1
ATOM 3671 C C . GLY A 1 474 ? 10.150 -21.659 6.134 1.00 26.84 474 GLY A C 1
ATOM 3672 O O . GLY A 1 474 ? 10.879 -20.690 6.351 1.00 26.84 474 GLY A O 1
ATOM 3673 N N . CYS A 1 475 ? 9.432 -22.217 7.112 1.00 24.50 475 CYS A N 1
ATOM 3674 C CA . CYS A 1 475 ? 9.576 -21.845 8.521 1.00 24.50 475 CYS A CA 1
ATOM 3675 C C . CYS A 1 475 ? 10.663 -22.705 9.176 1.00 24.50 475 CYS A C 1
ATOM 3677 O O . CYS A 1 475 ? 10.440 -23.877 9.465 1.00 24.50 475 CYS A O 1
ATOM 3679 N N . ARG A 1 476 ? 11.846 -22.135 9.441 1.00 25.48 476 ARG A N 1
ATOM 3680 C CA . ARG A 1 476 ? 12.846 -22.815 10.277 1.00 25.48 476 ARG A CA 1
ATOM 3681 C C . ARG A 1 476 ? 12.388 -22.796 11.737 1.00 25.48 476 ARG A C 1
ATOM 3683 O O . ARG A 1 476 ? 12.534 -21.782 12.419 1.00 25.48 476 ARG A O 1
ATOM 3690 N N . LEU A 1 477 ? 11.870 -23.930 12.207 1.00 27.36 477 LEU A N 1
ATOM 3691 C CA . LEU A 1 477 ? 12.105 -24.384 13.575 1.00 27.36 477 LEU A CA 1
ATOM 3692 C C . LEU A 1 477 ? 13.610 -24.649 13.676 1.00 27.36 477 LEU A C 1
ATOM 3694 O O . LEU A 1 477 ? 14.114 -25.601 13.091 1.00 27.36 477 LEU A O 1
ATOM 3698 N N . ALA A 1 478 ? 14.345 -23.757 14.331 1.00 27.52 478 ALA A N 1
ATOM 3699 C CA . ALA A 1 478 ? 15.701 -24.071 14.748 1.00 27.52 478 ALA A CA 1
ATOM 3700 C C . ALA A 1 478 ? 15.595 -24.768 16.107 1.00 27.52 478 ALA A C 1
ATOM 3702 O O . ALA A 1 478 ? 15.521 -24.098 17.134 1.00 27.52 478 ALA A O 1
ATOM 3703 N N . ASN A 1 479 ? 15.539 -26.100 16.093 1.00 27.42 479 ASN A N 1
ATOM 3704 C CA . ASN A 1 479 ? 15.982 -26.885 17.238 1.00 27.42 479 ASN A CA 1
ATOM 3705 C C . ASN A 1 479 ? 17.512 -26.883 17.169 1.00 27.42 479 ASN A C 1
ATOM 3707 O O . ASN A 1 479 ? 18.072 -27.378 16.191 1.00 27.42 479 ASN A O 1
ATOM 3711 N N . HIS A 1 480 ? 18.178 -26.263 18.140 1.00 28.52 480 HIS A N 1
ATOM 3712 C CA . HIS A 1 480 ? 19.603 -26.514 18.345 1.00 28.52 480 HIS A CA 1
ATOM 3713 C C . HIS A 1 480 ? 19.760 -27.744 19.255 1.00 28.52 480 HIS A C 1
ATOM 3715 O O . HIS A 1 480 ? 18.914 -27.912 20.139 1.00 28.52 480 HIS A O 1
ATOM 3721 N N . PRO A 1 481 ? 20.769 -28.600 19.001 1.00 34.22 481 PRO A N 1
ATOM 3722 C CA . PRO A 1 481 ? 21.148 -29.688 19.900 1.00 34.22 481 PRO A CA 1
ATOM 3723 C C . PRO A 1 481 ? 21.622 -29.174 21.262 1.00 34.22 481 PRO A C 1
ATOM 3725 O O . PRO A 1 481 ? 22.125 -28.023 21.318 1.00 34.22 481 PRO A O 1
#

Sequence (481 aa):
MKYQLTAHEARVIGCLLEKQVTTPEKYPLSVNAVVTACNQKTNREPVMSLSESEVQALLDTLVKRHYLRTVSGFGNRVTKYEQRFCNSEFGDLKLSAGEVAVVTTLLLRGAQTPGELRSRAQRMYEFSDMAEVESVLEGLTTREDGPFVARLPREPGKRESRYMHLFCDDMDTLITTVEALAPLDDDGDLRARVEALEGEVAELKSAPRFAVTPSGRLKRGDKIAHWGGRLRQHCAESVAAGAGGGGKLDAASGPGRRVKRRRCGSAKPGGCHTLIPSMPWRHQCDAVFVHTSTASHYEVVNHLLNAGVHVCVDKPLADKLSEAETLVELAARRRLTLMVGFNRRFAPLYRELKGRLGEAASLRMDKHRSDSVGNDLRFTLLDDYLHVVDTALWLADGQARLRGGALKITPQGEMLYAEHQFSSPRLQVTTSMHRRGRQPARVGAGGHGWRAICRQRDARMAGGVRSWRGPAPGCRLANHP

pLDDT: mean 73.4, std 24.45, range [21.31, 97.25]

Radius of gyration: 28.2 Å; chains: 1; bounding box: 66×55×78 Å

Foldseek 3Di:
DQFADDLLLLLLLLLQLCCVQLPVVCPQDFLVRSQCSSQDPPLAVVRDNDDSVRSVVSQVVCVVVVQKDWDDDVPDPTIGIHGPNEPHPPDPHHDDQLLSLQSSSCSGHNKAWLVVSQVSSCSSPHDPDSVSSVVSQVCCCPPPVHRQKDFADDDPPDPTTIIHGNNHDVCVVVVVVSVVVPDDPCPPVVVVVVVVVVVVVVVVPVPDDDDDDDDDDDDDDDPDDPVLQVLVVVVVVVQCVLLPHDKEEEEEEEPPDDDPFDDRPDHRHDGHDHDDLPDLVVVRTQEYEYDYDQQCLLVVLVSCLVSLHAYEYEPDNHLDPVSSVVSVVSCVVSVHHYHYSLSLCVQPVLVVLLVVQVQFAEKEKEAEAQADWDDAPSCCCRPPVCNQVVSQCVSVVVQWDWDDWDFDADPVRTTQKIWTWTDDPRYIYIYIYGHNDPAHIWMWTDHVQDIDIDGVVVSVVPPDDDDPDPDDPDDDPDDDD

Organism: Klebsiella pneumoniae (NCBI:txid573)

Secondary structure (DSSP, 8-state):
----B-HHHHHHHHHHHHHHHH-GGGPSEEHHHHHHHHT-SSS-SS-----HHHHHHHHHHHHHTTSEEEE--TT--S-EEEE-SSS-TT-S----HHHHHHHHHHHHH-SB-HHHHHHHHTTT---SSHHHHHHHHHHHHH-TT---EEEPPPPTT-SS--EEES-BGGGHHHHHHHHTTSPPS-HHHHHHHHHHHHHHHHHHHHSS---------------S-TTHHHHHHHHHHHHHHHTTSS--EEEEE-TT------PPSSS-EEEEEE--TT--GGGT-SEEEE-S-GGGHHHHHHHHHHTT-EEEEPSSS-SSHHHHHHHHHHHHHHT--EEE--GGGGSHHHHHHHHHGGG-SEEEEE---SS---SBHHHHIIIIIHHHHHHHHHHTTTT-EEEEEEEEE-TTSBEEEEEEEEE-SS-EEEEEEETT--SPPEEEEEETTEEEEEETTGGGT-SS-----S--TT-------

InterPro domains:
  IPR000683 Gfo/Idh/MocA-like oxidoreductase, N-terminal [PF01408] (282-342)
  IPR007432 Protein of unknown function DUF480 [MF_01584] (5-212)
  IPR007432 Protein of unknown function DUF480 [PF04337] (5-158)
  IPR007432 Protein of unknown function DUF480 [PTHR38768] (1-206)
  IPR036291 NAD(P)-binding domain superfamily [SSF51735] (284-358)
  IPR036388 Winged helix-like DNA-binding domain superfamily [G3DSA:1.10.10.10] (1-94)
  IPR036388 Winged helix-like DNA-binding domain superfamily [G3DSA:1.10.10.10] (95-174)
  IPR036390 Winged helix DNA-binding domain superfamily [SSF46785] (2-84)
  IPR036390 Winged helix DNA-binding domain superfamily [SSF46785] (90-172)
  IPR048477 YceM-like, C-terminal domain [PF21378] (348-436)